Protein AF-A0A3N2NAK1-F1 (afdb_monomer_lite)

Structure (mmCIF, N/CA/C/O backbone):
data_AF-A0A3N2NAK1-F1
#
_entry.id   AF-A0A3N2NAK1-F1
#
loop_
_atom_site.group_PDB
_atom_site.id
_atom_site.type_symbol
_atom_site.label_atom_id
_atom_site.label_alt_id
_atom_site.label_comp_id
_atom_site.label_asym_id
_atom_site.label_entity_id
_atom_site.label_seq_id
_atom_site.pdbx_PDB_ins_code
_atom_site.Cartn_x
_atom_site.Cartn_y
_atom_site.Cartn_z
_atom_site.occupancy
_atom_site.B_iso_or_equiv
_atom_site.auth_seq_id
_atom_site.auth_comp_id
_atom_site.auth_asym_id
_atom_site.auth_atom_id
_atom_site.pdbx_PDB_model_num
ATOM 1 N N . MET A 1 1 ? -23.047 -2.883 17.357 1.00 80.00 1 MET A N 1
ATOM 2 C CA . MET A 1 1 ? -22.005 -1.856 17.497 1.00 80.00 1 MET A CA 1
ATOM 3 C C . MET A 1 1 ? -20.684 -2.443 17.029 1.00 80.00 1 MET A C 1
ATOM 5 O O . MET A 1 1 ? -20.385 -3.573 17.393 1.00 80.00 1 MET A O 1
ATOM 9 N N . ILE A 1 2 ? -19.905 -1.722 16.225 1.00 87.62 2 ILE A N 1
ATOM 10 C CA . ILE A 1 2 ? -18.528 -2.120 15.898 1.00 87.62 2 ILE A CA 1
ATOM 11 C C . ILE A 1 2 ? -17.595 -1.068 16.489 1.00 87.62 2 ILE A C 1
ATOM 13 O O . ILE A 1 2 ? -17.736 0.118 16.187 1.00 87.62 2 ILE A O 1
ATOM 17 N N . LEU A 1 3 ? -16.670 -1.508 17.338 1.00 89.38 3 LEU A N 1
ATOM 18 C CA . LEU A 1 3 ? -15.660 -0.655 17.950 1.00 89.38 3 LEU A CA 1
ATOM 19 C C . L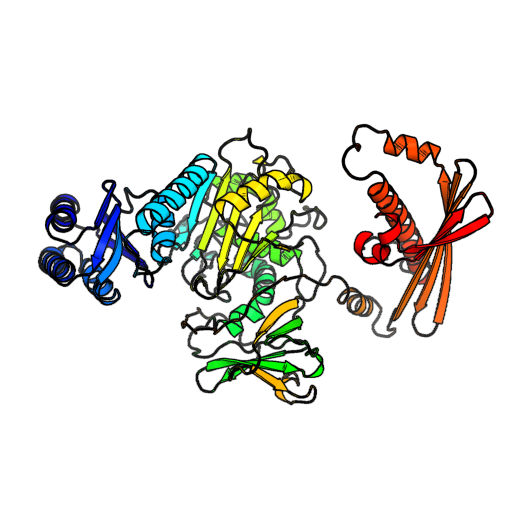EU A 1 3 ? -14.329 -0.806 17.219 1.00 89.38 3 LEU A C 1
ATOM 21 O O . LEU A 1 3 ? -13.886 -1.928 16.979 1.00 89.38 3 LEU A O 1
ATOM 25 N N . LEU A 1 4 ? -13.672 0.311 16.927 1.00 92.44 4 LEU A N 1
ATOM 26 C CA . LEU A 1 4 ? -12.298 0.337 16.422 1.00 92.44 4 LEU A CA 1
ATOM 27 C C . LEU A 1 4 ? -11.396 0.871 17.529 1.00 92.44 4 LEU A C 1
ATOM 29 O O . LEU A 1 4 ? -11.701 1.911 18.109 1.00 92.44 4 LEU A O 1
ATOM 33 N N . LEU A 1 5 ? -10.313 0.166 17.851 1.00 93.38 5 LEU A N 1
ATOM 34 C CA . LEU A 1 5 ? -9.371 0.589 18.887 1.00 93.38 5 LEU A CA 1
ATOM 35 C C . LEU A 1 5 ? -7.976 0.737 18.306 1.00 93.38 5 LEU A C 1
ATOM 37 O O . LEU A 1 5 ? -7.402 -0.255 17.853 1.00 93.38 5 LEU A O 1
ATOM 41 N N . TYR A 1 6 ? -7.428 1.953 18.346 1.00 92.94 6 TYR A N 1
ATOM 42 C CA . TYR A 1 6 ? -6.111 2.272 17.788 1.00 92.94 6 TYR A CA 1
ATOM 43 C C . TYR A 1 6 ? -5.142 2.703 18.881 1.00 92.94 6 TYR A C 1
ATOM 45 O O . TYR A 1 6 ? -5.373 3.689 19.578 1.00 92.94 6 TYR A O 1
ATOM 53 N N . SER A 1 7 ? -4.030 1.990 18.993 1.00 89.81 7 SER A N 1
ATOM 54 C CA . SER A 1 7 ? -2.828 2.424 19.698 1.00 89.81 7 SER A CA 1
ATOM 55 C C . SER A 1 7 ? -1.668 2.533 18.712 1.00 89.81 7 SER A C 1
ATOM 57 O O . SER A 1 7 ? -1.785 2.153 17.547 1.00 89.81 7 SER A O 1
ATOM 59 N N . GLU A 1 8 ? -0.536 3.043 19.189 1.00 82.19 8 GLU A N 1
ATOM 60 C CA . GLU A 1 8 ? 0.709 3.127 18.420 1.00 82.19 8 GLU A CA 1
ATOM 61 C C . GLU A 1 8 ? 1.119 1.767 17.831 1.00 82.19 8 GLU A C 1
ATOM 63 O O . GLU A 1 8 ? 1.480 1.676 16.663 1.00 82.19 8 GLU A O 1
ATOM 68 N N . ARG A 1 9 ? 1.009 0.694 18.626 1.00 78.38 9 ARG A N 1
ATOM 69 C CA . ARG A 1 9 ? 1.494 -0.643 18.251 1.00 78.38 9 ARG A CA 1
ATOM 70 C C . ARG A 1 9 ? 0.415 -1.571 17.709 1.00 78.38 9 ARG A C 1
ATOM 72 O O . ARG A 1 9 ? 0.737 -2.611 17.145 1.00 78.38 9 ARG A O 1
ATOM 79 N N . LYS A 1 10 ? -0.865 -1.279 17.951 1.00 85.62 10 LYS A N 1
ATOM 80 C CA . LYS A 1 10 ? -1.935 -2.240 17.674 1.00 85.62 10 LYS A CA 1
ATOM 81 C C . LYS A 1 10 ? -3.232 -1.561 17.278 1.00 85.62 10 LYS A C 1
ATOM 83 O O . LYS A 1 10 ? -3.668 -0.600 17.905 1.00 85.62 10 LYS A O 1
ATOM 88 N N . ARG A 1 11 ? -3.883 -2.125 16.267 1.00 90.25 11 ARG A N 1
ATOM 89 C CA . ARG A 1 11 ? -5.223 -1.739 15.825 1.00 90.25 11 ARG A CA 1
ATOM 90 C C . ARG A 1 11 ? -6.095 -2.985 15.808 1.00 90.25 11 ARG A C 1
ATOM 92 O O . ARG A 1 11 ? -5.622 -4.042 15.395 1.00 90.25 11 ARG A O 1
ATOM 99 N N . ILE A 1 12 ? -7.302 -2.890 16.358 1.00 90.44 12 ILE A N 1
ATOM 100 C CA . ILE A 1 12 ? -8.260 -4.000 16.382 1.00 90.44 12 ILE A CA 1
ATOM 101 C C . ILE A 1 12 ? -9.674 -3.512 16.087 1.00 90.44 12 ILE A C 1
ATOM 103 O O . ILE A 1 12 ? -10.036 -2.379 16.410 1.00 90.44 12 ILE A O 1
ATOM 107 N N . GLU A 1 13 ? -10.487 -4.423 15.562 1.00 91.06 13 GLU A N 1
ATOM 108 C CA . GLU A 1 13 ? -11.931 -4.268 15.419 1.00 91.06 13 GLU A CA 1
ATOM 109 C C . GLU A 1 13 ? -12.656 -5.234 16.367 1.00 91.06 13 GLU A C 1
ATOM 111 O O . GLU A 1 13 ? -12.322 -6.418 16.449 1.00 91.06 13 GLU A O 1
ATOM 116 N N . ILE A 1 14 ? -13.659 -4.737 17.090 1.00 88.12 14 ILE A N 1
ATOM 117 C CA . ILE A 1 14 ? -14.527 -5.535 17.960 1.00 88.12 14 ILE A CA 1
ATOM 118 C C . ILE A 1 14 ? -15.966 -5.375 17.471 1.00 88.12 14 ILE A C 1
ATOM 120 O O . ILE A 1 14 ? -16.625 -4.371 17.743 1.00 88.12 14 ILE A O 1
ATOM 124 N N . GLY A 1 15 ? -16.475 -6.375 16.752 1.00 85.94 15 GLY A N 1
ATOM 125 C CA . GLY A 1 15 ? -17.872 -6.401 16.316 1.00 85.94 15 GLY A CA 1
ATOM 126 C C . GLY A 1 15 ? -18.791 -7.005 17.377 1.00 85.94 15 GLY A C 1
ATOM 127 O O . GLY A 1 15 ? -18.692 -8.196 17.647 1.00 85.94 15 GLY A O 1
ATOM 128 N N . ILE A 1 16 ? -19.713 -6.226 17.938 1.00 79.12 16 ILE A N 1
ATOM 129 C CA . ILE A 1 16 ? -20.699 -6.658 18.940 1.00 79.12 16 ILE A CA 1
ATOM 130 C C . ILE A 1 16 ? -22.083 -6.692 18.276 1.00 79.12 16 ILE A C 1
ATOM 132 O O . ILE A 1 16 ? -22.660 -5.650 17.937 1.00 79.12 16 ILE A O 1
ATOM 136 N N . THR A 1 17 ? -22.582 -7.903 18.027 1.00 65.38 17 THR A N 1
ATOM 137 C CA . THR A 1 17 ? -23.794 -8.168 17.234 1.00 65.38 17 THR A CA 1
ATOM 138 C C . THR A 1 17 ? -25.066 -8.290 18.071 1.00 65.38 17 THR A C 1
ATOM 140 O O . THR A 1 17 ? -26.130 -7.934 17.574 1.00 65.38 17 THR A O 1
ATOM 143 N N . GLU A 1 18 ? -24.974 -8.727 19.328 1.00 56.66 18 GLU A N 1
ATOM 144 C CA . GLU A 1 18 ? -26.128 -9.001 20.195 1.00 56.66 18 GLU A CA 1
ATOM 145 C C . GLU A 1 18 ? -26.279 -7.918 21.282 1.00 56.66 18 GLU A C 1
ATOM 147 O O . GLU A 1 18 ? -25.310 -7.520 21.921 1.00 56.66 18 GLU A O 1
ATOM 152 N N . ILE A 1 19 ? -27.514 -7.414 21.430 1.00 58.69 19 ILE A N 1
ATOM 153 C CA . ILE A 1 19 ? -27.983 -6.412 22.413 1.00 58.69 19 ILE A CA 1
ATOM 154 C C . ILE A 1 19 ? -27.295 -5.037 22.300 1.00 58.69 19 ILE A C 1
ATOM 156 O O . ILE A 1 19 ? -26.649 -4.534 23.216 1.00 58.69 19 ILE A O 1
ATOM 160 N N . GLN A 1 20 ? -27.498 -4.379 21.154 1.00 57.75 20 GLN A N 1
ATOM 161 C CA . GLN A 1 20 ? -27.024 -3.008 20.919 1.00 57.75 20 GLN A CA 1
ATOM 162 C C . GLN A 1 20 ? -27.747 -1.960 21.789 1.00 57.75 20 GLN A C 1
ATOM 164 O O . GLN A 1 20 ? -27.136 -0.973 22.172 1.00 57.75 20 GLN A O 1
ATOM 169 N N . SER A 1 21 ? -29.026 -2.156 22.133 1.00 59.22 21 SER A N 1
ATOM 170 C CA . SER A 1 21 ? -29.857 -1.079 22.698 1.00 59.22 21 SER A CA 1
ATOM 171 C C . SER A 1 21 ? -29.602 -0.751 24.173 1.00 59.22 21 SER A C 1
ATOM 173 O O . SER A 1 21 ? -29.789 0.398 24.561 1.00 59.22 21 SER A O 1
ATOM 175 N N . GLU A 1 22 ? -29.196 -1.724 24.995 1.00 64.44 22 GLU A N 1
ATOM 176 C CA . GLU A 1 22 ? -28.971 -1.514 26.439 1.00 64.44 22 GLU A CA 1
ATOM 177 C C . GLU A 1 22 ? -27.489 -1.311 26.776 1.00 64.44 22 GLU A C 1
ATOM 179 O O . GLU A 1 22 ? -27.147 -0.415 27.545 1.00 64.44 22 GLU A O 1
ATOM 184 N N . MET A 1 23 ? -26.602 -2.085 26.142 1.00 74.62 23 MET A N 1
ATOM 185 C CA . MET A 1 23 ? -25.165 -2.035 26.409 1.00 74.62 23 MET A CA 1
ATOM 186 C C . MET A 1 23 ? -24.502 -0.775 25.847 1.00 74.62 23 MET A C 1
ATOM 188 O O . MET A 1 23 ? -23.635 -0.208 26.500 1.00 74.62 23 MET A O 1
ATOM 192 N N . GLU A 1 24 ? -24.844 -0.338 24.630 1.00 76.06 24 GLU A N 1
ATOM 193 C CA . GLU A 1 24 ? -24.125 0.762 23.971 1.00 76.06 24 GLU A CA 1
ATOM 194 C C . GLU A 1 24 ? -24.203 2.083 24.762 1.00 76.06 24 GLU A C 1
ATOM 196 O O . GLU A 1 24 ? -23.148 2.675 25.018 1.00 76.06 24 GLU A O 1
ATOM 201 N N . PRO A 1 25 ? -25.382 2.531 25.248 1.00 78.00 25 PRO A N 1
ATOM 202 C CA . PRO A 1 25 ? -25.459 3.711 26.105 1.00 78.00 25 PRO A CA 1
ATOM 203 C C . PRO A 1 25 ? -24.666 3.557 27.407 1.00 78.00 25 PRO A C 1
ATOM 205 O O . PRO A 1 25 ? -24.012 4.508 27.835 1.00 78.00 25 PRO A O 1
ATOM 208 N N . ASP A 1 26 ? -24.709 2.386 28.047 1.00 78.19 26 ASP A N 1
ATOM 209 C CA . ASP A 1 26 ? -23.969 2.139 29.286 1.00 78.19 26 ASP A CA 1
ATOM 210 C C . ASP A 1 26 ? -22.452 2.116 29.050 1.00 78.19 26 ASP A C 1
ATOM 212 O O . ASP A 1 26 ? -21.709 2.806 29.746 1.00 78.19 26 ASP A O 1
ATOM 216 N N . PHE A 1 27 ? -21.989 1.449 27.989 1.00 82.38 27 PHE A N 1
ATOM 217 C CA . PHE A 1 27 ? -20.590 1.425 27.567 1.00 82.38 27 PHE A CA 1
ATOM 218 C C . PHE A 1 27 ? -20.034 2.840 27.393 1.00 82.38 27 PHE A C 1
ATOM 220 O O . PHE A 1 27 ? -19.033 3.196 28.020 1.00 82.38 27 PHE A O 1
ATOM 227 N N . TRP A 1 28 ? -20.702 3.677 26.592 1.00 79.56 28 TRP A N 1
ATOM 228 C CA . TRP A 1 28 ? -20.258 5.052 26.357 1.00 79.56 28 TRP A CA 1
ATOM 229 C C . TRP A 1 28 ? -20.371 5.923 27.613 1.00 79.56 28 TRP A C 1
ATOM 231 O O . TRP A 1 28 ? -19.510 6.773 27.838 1.00 79.56 28 TRP A O 1
ATOM 241 N N . ASN A 1 29 ? -21.363 5.687 28.480 1.00 79.38 29 ASN A N 1
ATOM 242 C CA . ASN A 1 29 ? -21.465 6.364 29.775 1.00 79.38 29 ASN A CA 1
ATOM 243 C C . ASN A 1 29 ? -20.313 5.992 30.718 1.00 79.38 29 ASN A C 1
ATOM 245 O O . ASN A 1 29 ? -19.735 6.878 31.356 1.00 79.38 29 ASN A O 1
ATOM 249 N N . VAL A 1 30 ? -19.966 4.707 30.822 1.00 77.00 30 VAL A N 1
ATOM 250 C CA . VAL A 1 30 ? -18.823 4.232 31.611 1.00 77.00 30 VAL A CA 1
ATOM 251 C C . VAL A 1 30 ? -17.532 4.814 31.048 1.00 77.00 30 VAL A C 1
ATOM 253 O O . VAL A 1 30 ? -16.728 5.343 31.816 1.00 77.00 30 VAL A O 1
ATOM 256 N N . LEU A 1 31 ? -17.357 4.806 29.725 1.00 76.31 31 LEU A N 1
ATOM 257 C CA . LEU A 1 31 ? -16.180 5.389 29.093 1.00 76.31 31 LEU A CA 1
ATOM 258 C C . LEU A 1 31 ? -16.065 6.885 29.412 1.00 76.31 31 LEU A C 1
ATOM 260 O O . LEU A 1 31 ? -15.066 7.310 29.983 1.00 76.31 31 LEU A O 1
ATOM 264 N N . ALA A 1 32 ? -17.110 7.664 29.124 1.00 73.50 32 ALA A N 1
ATOM 265 C CA . ALA A 1 32 ? -17.092 9.119 29.240 1.00 73.50 32 ALA A CA 1
ATOM 266 C C . ALA A 1 32 ? -17.029 9.627 30.689 1.00 73.50 32 ALA A C 1
ATOM 268 O O . ALA A 1 32 ? -16.433 10.672 30.942 1.00 73.50 32 ALA A O 1
ATOM 269 N N . ARG A 1 33 ? -17.662 8.932 31.646 1.00 73.44 33 ARG A N 1
ATOM 270 C CA . ARG A 1 33 ? -17.800 9.420 33.034 1.00 73.44 33 ARG A CA 1
ATOM 271 C C . ARG A 1 33 ? -16.912 8.707 34.042 1.00 73.44 33 ARG A C 1
ATOM 273 O O . ARG A 1 33 ? -16.661 9.265 35.109 1.00 73.44 33 ARG A O 1
ATOM 280 N N . LYS A 1 34 ? -16.489 7.472 33.762 1.00 72.50 34 LYS A N 1
ATOM 281 C CA . LYS A 1 34 ? -15.765 6.640 34.735 1.00 72.50 34 LYS A CA 1
ATOM 282 C C . LYS A 1 34 ? -14.319 6.369 34.324 1.00 72.50 34 LYS A C 1
ATOM 284 O O . LYS A 1 34 ? -13.509 6.179 35.227 1.00 72.50 34 LYS A O 1
ATOM 289 N N . SER A 1 35 ? -13.963 6.398 33.041 1.00 79.56 35 SER A N 1
ATOM 290 C CA . SER A 1 35 ? -12.581 6.184 32.570 1.00 79.56 35 SER A CA 1
ATOM 291 C C . SER A 1 35 ? -11.807 7.493 32.375 1.00 79.56 35 SER A C 1
ATOM 293 O O . SER A 1 35 ? -12.380 8.580 32.432 1.00 79.56 35 SER A O 1
ATOM 295 N N . ASP A 1 36 ? -10.488 7.405 32.173 1.00 80.38 36 ASP A N 1
ATOM 296 C CA . ASP A 1 36 ? -9.628 8.586 32.011 1.00 80.38 36 ASP A CA 1
ATOM 297 C C . ASP A 1 36 ? -9.608 9.059 30.549 1.00 80.38 36 ASP A C 1
ATOM 299 O O . ASP A 1 36 ? -8.620 8.927 29.820 1.00 80.38 36 ASP A O 1
ATOM 303 N N . VAL A 1 37 ? -10.749 9.593 30.109 1.00 79.94 37 VAL A N 1
ATOM 304 C CA . VAL A 1 37 ? -10.917 10.210 28.787 1.00 79.94 37 VAL A CA 1
ATOM 305 C C . VAL A 1 37 ? -10.249 11.580 28.778 1.00 79.94 37 VAL A C 1
ATOM 307 O O . VAL A 1 37 ? -10.500 12.418 29.640 1.00 79.94 37 VAL A O 1
ATOM 310 N N . ILE A 1 38 ? -9.390 11.813 27.788 1.00 72.81 38 ILE A N 1
ATOM 311 C CA . ILE A 1 38 ? -8.677 13.091 27.630 1.00 72.81 38 ILE A CA 1
ATOM 312 C C . ILE A 1 38 ? -9.470 14.032 26.743 1.00 72.81 38 ILE A C 1
ATOM 314 O O . ILE A 1 38 ? -9.486 15.233 26.990 1.00 72.81 38 ILE A O 1
ATOM 318 N N . ASN A 1 39 ? -10.082 13.489 25.687 1.00 70.31 39 ASN A N 1
ATOM 319 C CA . ASN A 1 39 ? -10.971 14.241 24.819 1.00 70.31 39 ASN A CA 1
ATOM 320 C C . ASN A 1 39 ? -11.945 13.319 24.071 1.00 70.31 39 ASN A C 1
ATOM 322 O O . ASN A 1 39 ? -11.587 12.190 23.724 1.00 70.31 39 ASN A O 1
ATOM 326 N N . GLY A 1 40 ? -13.143 13.832 23.795 1.00 61.22 40 GLY A N 1
ATOM 327 C CA . GLY A 1 40 ? -14.126 13.256 22.883 1.00 61.22 40 GLY A CA 1
ATOM 328 C C . GLY A 1 40 ? -14.594 14.352 21.933 1.00 61.22 40 GLY A C 1
ATOM 329 O O . GLY A 1 40 ? -15.183 15.336 22.374 1.00 61.22 40 GLY A O 1
ATOM 330 N N . TRP A 1 41 ? -14.266 14.224 20.649 1.00 56.91 41 TRP A N 1
ATOM 331 C CA . TRP A 1 41 ? -14.522 15.272 19.652 1.00 56.91 41 TRP A CA 1
ATOM 332 C C . TRP A 1 41 ? -15.920 15.141 19.028 1.00 56.91 41 TRP A C 1
ATOM 334 O O . TRP A 1 41 ? -16.532 16.141 18.660 1.00 56.91 41 TRP A O 1
ATOM 344 N N . THR A 1 42 ? -16.444 13.913 18.972 1.00 57.62 42 THR A N 1
ATOM 345 C CA . THR A 1 42 ? -17.751 13.533 18.416 1.00 57.62 42 THR A CA 1
ATOM 346 C C . THR A 1 42 ? -18.335 12.353 19.210 1.00 57.62 42 THR A C 1
ATOM 348 O O . THR A 1 42 ? -17.627 11.705 19.984 1.00 57.62 42 THR A O 1
ATOM 351 N N . TYR A 1 43 ? -19.621 12.025 19.013 1.00 56.16 43 TYR A N 1
ATOM 352 C CA . TYR A 1 43 ? -20.253 10.828 19.608 1.00 56.16 43 TYR A CA 1
ATOM 353 C C . TYR A 1 43 ? -19.565 9.505 19.201 1.00 56.16 43 TYR A C 1
ATOM 355 O O . TYR A 1 43 ? -19.840 8.470 19.803 1.00 56.16 43 TYR A O 1
ATOM 363 N N . GLY A 1 44 ? -18.673 9.529 18.202 1.00 66.62 44 GLY A N 1
ATOM 364 C CA . GLY A 1 44 ? -18.007 8.355 17.645 1.00 66.62 44 GLY A CA 1
ATOM 365 C C . GLY A 1 44 ? -16.496 8.272 17.865 1.00 66.62 44 GLY A C 1
ATOM 366 O O . GLY A 1 44 ? -15.921 7.306 17.381 1.00 66.62 44 GLY A O 1
ATOM 367 N N . CYS A 1 45 ? -15.845 9.215 18.560 1.00 83.94 45 CYS A N 1
ATOM 368 C CA . CYS A 1 45 ? -14.384 9.246 18.728 1.00 83.94 45 CYS A CA 1
ATOM 369 C C . CYS A 1 45 ? -13.977 9.673 20.144 1.00 83.94 45 CYS A C 1
ATOM 371 O O . CYS A 1 45 ? -14.244 10.801 20.568 1.00 83.94 45 CYS A O 1
ATOM 373 N N . MET A 1 46 ? -13.272 8.794 20.864 1.00 86.44 46 MET A N 1
ATOM 374 C CA . MET A 1 46 ? -12.734 9.088 22.195 1.00 86.44 46 MET A CA 1
ATOM 375 C C . MET A 1 46 ? -11.252 8.741 22.294 1.00 86.44 46 MET A C 1
ATOM 377 O O . MET A 1 46 ? -10.832 7.638 21.950 1.00 86.44 46 MET A O 1
ATOM 381 N N . ARG A 1 47 ? -10.462 9.672 22.835 1.00 87.50 47 ARG A N 1
ATOM 382 C CA . ARG A 1 47 ? -9.061 9.447 23.197 1.00 87.50 47 ARG A CA 1
ATOM 383 C C . ARG A 1 47 ? -8.963 9.148 24.686 1.00 87.50 47 ARG A C 1
ATOM 385 O O . ARG A 1 47 ? -9.327 9.981 25.521 1.00 87.50 47 ARG A O 1
ATOM 392 N N . VAL A 1 48 ? -8.428 7.982 25.016 1.00 89.00 48 VAL A N 1
ATOM 393 C CA . VAL A 1 48 ? -8.428 7.431 26.373 1.00 89.00 48 VAL A CA 1
ATOM 394 C C . VAL A 1 48 ? -6.994 7.235 26.851 1.00 89.00 48 VAL A C 1
ATOM 396 O O . VAL A 1 48 ? -6.144 6.763 26.096 1.00 89.00 48 VAL A O 1
ATOM 399 N N . ARG A 1 49 ? -6.714 7.602 28.107 1.00 90.00 49 ARG A N 1
ATOM 400 C CA . ARG A 1 49 ? -5.464 7.236 28.780 1.00 90.00 49 ARG A CA 1
ATOM 401 C C . ARG A 1 49 ? -5.601 5.828 29.349 1.00 90.00 49 ARG A C 1
ATOM 403 O O . ARG A 1 49 ? -6.552 5.539 30.080 1.00 90.00 49 ARG A O 1
ATOM 410 N N . ASN A 1 50 ? -4.644 4.962 29.044 1.00 91.44 50 ASN A N 1
ATOM 411 C CA . ASN A 1 50 ? -4.569 3.638 29.636 1.00 91.44 50 ASN A CA 1
ATOM 412 C C . ASN A 1 50 ? -4.039 3.751 31.067 1.00 91.44 50 ASN A C 1
ATOM 414 O O . ASN A 1 50 ? -2.837 3.860 31.282 1.00 91.44 50 ASN A O 1
ATOM 418 N N . THR A 1 51 ? -4.945 3.794 32.037 1.00 92.19 51 THR A N 1
ATOM 419 C CA . THR A 1 51 ? -4.622 3.827 33.467 1.00 92.19 51 THR A CA 1
ATOM 420 C C . THR A 1 51 ? -5.191 2.602 34.167 1.00 92.19 51 THR A C 1
ATOM 422 O O . THR A 1 51 ? -6.105 1.955 33.643 1.00 92.19 51 THR A O 1
ATOM 425 N N . THR A 1 52 ? -4.740 2.312 35.388 1.00 91.50 52 THR A N 1
ATOM 426 C CA . THR A 1 52 ? -5.386 1.304 36.254 1.00 91.50 52 THR A CA 1
ATOM 427 C C . THR A 1 52 ? -6.904 1.509 36.337 1.00 91.50 52 THR A C 1
ATOM 429 O O . THR A 1 52 ? -7.663 0.559 36.172 1.00 91.50 52 THR A O 1
ATOM 432 N N . LYS A 1 53 ? -7.365 2.760 36.476 1.00 90.31 53 LYS A N 1
ATOM 433 C CA . LYS A 1 53 ? -8.793 3.114 36.526 1.00 90.31 53 LYS A CA 1
ATOM 434 C C . LYS A 1 53 ? -9.531 2.772 35.227 1.00 90.31 53 LYS A C 1
ATOM 436 O O . LYS A 1 53 ? -10.614 2.189 35.272 1.00 90.31 53 LYS A O 1
ATOM 441 N N . THR A 1 54 ? -8.947 3.093 34.070 1.00 90.75 54 THR A N 1
ATOM 442 C CA . THR A 1 54 ? -9.498 2.702 32.761 1.00 90.75 54 THR A CA 1
ATOM 443 C C . THR A 1 54 ? -9.589 1.177 32.637 1.00 90.75 54 THR A C 1
ATOM 445 O O . THR A 1 54 ? -10.638 0.657 32.256 1.00 90.75 54 THR A O 1
ATOM 448 N N . ARG A 1 55 ? -8.528 0.450 33.014 1.00 91.44 55 ARG A N 1
ATOM 449 C CA . ARG A 1 55 ? -8.474 -1.019 32.940 1.00 91.44 55 ARG A CA 1
ATOM 450 C C . ARG A 1 55 ? -9.498 -1.690 33.857 1.00 91.44 55 ARG A C 1
ATOM 452 O O . ARG A 1 55 ? -10.195 -2.598 33.417 1.00 91.44 55 ARG A O 1
ATOM 459 N N . GLU A 1 56 ? -9.659 -1.206 35.086 1.00 90.38 56 GLU A N 1
ATOM 460 C CA . GLU A 1 56 ? -10.672 -1.707 36.025 1.00 90.38 56 GLU A CA 1
ATOM 461 C C . GLU A 1 56 ? -12.102 -1.511 35.509 1.00 90.38 56 GLU A C 1
ATOM 463 O O . GLU A 1 56 ? -12.944 -2.392 35.671 1.00 90.38 56 GLU A O 1
ATOM 468 N N . ASN A 1 57 ? -12.404 -0.375 34.874 1.00 88.50 57 ASN A N 1
ATOM 469 C CA . ASN A 1 57 ? -13.731 -0.152 34.297 1.00 88.50 57 ASN A CA 1
ATOM 470 C C . ASN A 1 57 ? -13.995 -1.038 33.081 1.00 88.50 57 ASN A C 1
ATOM 472 O O . ASN A 1 57 ? -15.112 -1.523 32.922 1.00 88.50 57 ASN A O 1
ATOM 476 N N . PHE A 1 58 ? -12.984 -1.278 32.246 1.00 88.75 58 PHE A N 1
ATOM 477 C CA . PHE A 1 58 ? -13.117 -2.201 31.119 1.00 88.75 58 PHE A CA 1
ATOM 478 C C . PHE A 1 58 ? -13.317 -3.636 31.595 1.00 88.75 58 PHE A C 1
ATOM 480 O O . PHE A 1 58 ? -14.178 -4.321 31.057 1.00 88.75 58 PHE A O 1
ATOM 487 N N . ALA A 1 59 ? -12.625 -4.054 32.658 1.00 89.50 59 ALA A N 1
ATOM 488 C CA . ALA A 1 59 ? -12.850 -5.353 33.285 1.00 89.50 59 ALA A CA 1
ATOM 489 C C . ALA A 1 59 ? -14.271 -5.486 33.868 1.00 89.50 59 ALA A C 1
ATOM 491 O O . ALA A 1 59 ? -14.869 -6.555 33.774 1.00 89.50 59 ALA A O 1
ATOM 492 N N . LYS A 1 60 ? -14.843 -4.407 34.428 1.00 88.38 60 LYS A N 1
ATOM 493 C CA . LYS A 1 60 ? -16.247 -4.391 34.888 1.00 88.38 60 LYS A CA 1
ATOM 494 C C . LYS A 1 60 ? -17.222 -4.570 33.725 1.00 88.38 60 LYS A C 1
ATOM 496 O O . LYS A 1 60 ? -18.053 -5.469 33.790 1.00 88.38 60 LYS A O 1
ATOM 501 N N . ILE A 1 61 ? -17.070 -3.776 32.659 1.00 86.62 61 ILE A N 1
ATOM 502 C CA . ILE A 1 61 ? -17.870 -3.910 31.428 1.00 86.62 61 ILE A CA 1
ATOM 503 C C . ILE A 1 61 ? -17.747 -5.331 30.876 1.00 86.62 61 ILE A C 1
ATOM 505 O O . ILE A 1 61 ? -18.749 -5.949 30.534 1.00 86.62 61 ILE A O 1
ATOM 509 N N . GLU A 1 62 ? -16.524 -5.860 30.797 1.00 88.56 62 GLU A N 1
ATOM 510 C CA . GLU A 1 62 ? -16.289 -7.227 30.350 1.00 88.56 62 GLU A CA 1
ATOM 511 C C . GLU A 1 62 ? -17.075 -8.204 31.216 1.00 88.56 62 GLU A C 1
ATOM 513 O O . GLU A 1 62 ? -17.870 -8.947 30.667 1.00 88.56 62 GLU A O 1
ATOM 518 N N . SER A 1 63 ? -16.955 -8.150 32.546 1.00 88.31 63 SER A N 1
ATOM 519 C CA . SER A 1 63 ? -17.669 -9.070 33.442 1.00 88.31 63 SER A CA 1
ATOM 520 C C . SER A 1 63 ? -19.197 -9.011 33.326 1.00 88.31 63 SER A C 1
ATOM 522 O O . SER A 1 63 ? -19.861 -10.028 33.515 1.00 88.31 63 SER A O 1
ATOM 524 N N . GLU A 1 64 ? -19.750 -7.839 33.010 1.00 87.75 64 GLU A N 1
ATOM 525 C CA . GLU A 1 64 ? -21.192 -7.603 32.911 1.00 87.75 64 GLU A CA 1
ATOM 526 C C . GLU A 1 64 ? -21.766 -8.076 31.569 1.00 87.75 64 GLU A C 1
ATOM 528 O O . GLU A 1 64 ? -22.829 -8.694 31.530 1.00 87.75 64 GLU A O 1
ATOM 533 N N . TYR A 1 65 ? -21.034 -7.849 30.475 1.00 86.38 65 TYR A N 1
ATOM 534 C CA . TYR A 1 65 ? -21.512 -8.092 29.111 1.00 86.38 65 TYR A CA 1
ATOM 535 C C . TYR A 1 65 ? -20.798 -9.258 28.401 1.00 86.38 65 TYR A C 1
ATOM 537 O O . TYR A 1 65 ? -20.996 -9.471 27.204 1.00 86.38 65 TYR A O 1
ATOM 545 N N . ASP A 1 66 ? -19.972 -10.039 29.103 1.00 86.88 66 ASP A N 1
ATOM 546 C CA . ASP A 1 66 ? -19.136 -11.092 28.509 1.00 86.88 66 ASP A CA 1
ATOM 547 C C . ASP A 1 66 ? -19.954 -12.104 27.696 1.00 86.88 66 ASP A C 1
ATOM 549 O O . ASP A 1 66 ? -19.752 -12.280 26.494 1.00 86.88 66 ASP A O 1
ATOM 553 N N . SER A 1 67 ? -20.936 -12.734 28.344 1.00 84.44 67 SER A N 1
ATOM 554 C CA . SER A 1 67 ? -21.816 -13.719 27.713 1.00 84.44 67 SER A CA 1
ATOM 555 C C . SER A 1 67 ? -22.722 -13.083 26.660 1.00 84.44 67 SER A C 1
ATOM 557 O O . SER A 1 67 ? -22.945 -13.683 25.612 1.00 84.44 67 SER A O 1
ATOM 559 N N . LEU A 1 68 ? -23.193 -11.855 26.906 1.00 81.56 68 LEU A N 1
ATOM 560 C CA . LEU A 1 68 ? -24.108 -11.122 26.024 1.00 81.56 68 LEU A CA 1
ATOM 561 C C . LEU A 1 68 ? -23.451 -10.688 24.709 1.00 81.56 68 LEU A C 1
ATOM 563 O O . LEU A 1 68 ? -24.125 -10.538 23.699 1.00 81.56 68 LEU A O 1
ATOM 567 N N . THR A 1 69 ? -22.130 -10.514 24.700 1.00 81.12 69 THR A N 1
ATOM 568 C CA . THR A 1 69 ? -21.365 -10.134 23.503 1.00 81.12 69 THR A CA 1
ATOM 569 C C . THR A 1 69 ? -20.718 -11.329 22.807 1.00 81.12 69 THR A C 1
ATOM 571 O O . THR A 1 69 ? -19.800 -11.148 21.999 1.00 81.12 69 THR A O 1
ATOM 574 N N . SER A 1 70 ? -21.149 -12.558 23.124 1.00 85.38 70 SER A N 1
ATOM 575 C CA . SER A 1 70 ? -20.497 -13.788 22.653 1.00 85.38 70 SER A CA 1
ATOM 576 C C . SER A 1 70 ? -18.983 -13.780 22.934 1.00 85.38 70 SER A C 1
ATOM 578 O O . SER A 1 70 ? -18.172 -14.156 22.086 1.00 85.38 70 SER A O 1
ATOM 580 N N . TYR A 1 71 ? -18.591 -13.285 24.114 1.00 87.50 71 TYR A N 1
ATOM 581 C CA . TYR A 1 71 ? -17.209 -13.163 24.599 1.00 87.50 71 TYR A CA 1
ATOM 582 C C . TYR A 1 71 ? -16.300 -12.238 23.775 1.00 87.50 71 TYR A C 1
ATOM 584 O O . TYR A 1 71 ? -15.087 -12.173 24.002 1.00 87.50 71 TYR A O 1
ATOM 592 N N . ARG A 1 72 ? -16.849 -11.492 22.808 1.00 86.31 72 ARG A N 1
ATOM 593 C CA . ARG A 1 72 ? -16.058 -10.599 21.950 1.00 86.31 72 ARG A CA 1
ATOM 594 C C . ARG A 1 72 ? -15.515 -9.399 22.718 1.00 86.31 72 ARG A C 1
ATOM 596 O O . ARG A 1 72 ? -14.414 -8.936 22.401 1.00 86.31 72 ARG A O 1
ATOM 603 N N . ILE A 1 73 ? -16.231 -8.946 23.753 1.00 86.38 73 ILE A N 1
ATOM 604 C CA . ILE A 1 73 ? -15.829 -7.809 24.592 1.00 86.38 73 ILE A CA 1
ATOM 605 C C . ILE A 1 73 ? -14.513 -8.054 25.343 1.00 86.38 73 ILE A C 1
ATOM 607 O O . ILE A 1 73 ? -13.785 -7.096 25.577 1.00 86.38 73 ILE A O 1
ATOM 611 N N . ARG A 1 74 ? -14.110 -9.314 25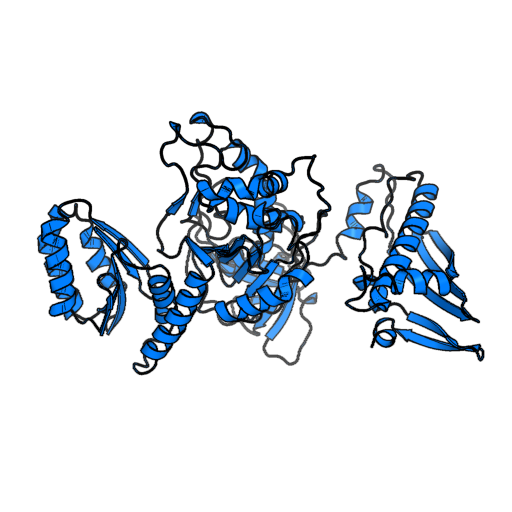.586 1.00 89.50 74 ARG A N 1
ATOM 612 C CA . ARG A 1 74 ? -12.794 -9.667 26.170 1.00 89.50 74 ARG A CA 1
ATOM 613 C C . ARG A 1 74 ? -11.603 -9.124 25.382 1.00 89.50 74 ARG A C 1
ATOM 615 O O . ARG A 1 74 ? -10.476 -9.033 25.870 1.00 89.50 74 ARG A O 1
ATOM 622 N N . SER A 1 75 ? -11.813 -8.796 24.110 1.00 89.00 75 SER A N 1
ATOM 623 C CA . SER A 1 75 ? -10.801 -8.156 23.265 1.00 89.00 75 SER A CA 1
ATOM 624 C C . SER A 1 75 ? -10.428 -6.757 23.762 1.00 89.00 75 SER A C 1
ATOM 626 O O . SER A 1 75 ? -9.302 -6.330 23.533 1.00 89.00 75 SER A O 1
ATOM 628 N N . LEU A 1 76 ? -11.324 -6.087 24.494 1.00 87.94 76 LEU A N 1
ATOM 629 C CA . LEU A 1 76 ? -11.105 -4.777 25.099 1.00 87.94 76 LEU A CA 1
ATOM 630 C C . LEU A 1 76 ? -10.000 -4.824 26.163 1.00 87.94 76 LEU A C 1
ATOM 632 O O . LEU A 1 76 ? -9.017 -4.093 26.065 1.00 87.94 76 LEU A O 1
ATOM 636 N N . THR A 1 77 ? -10.114 -5.729 27.138 1.00 88.06 77 THR A N 1
ATOM 637 C CA . THR A 1 77 ? -9.098 -5.893 28.192 1.00 88.06 77 THR A CA 1
ATOM 638 C C . THR A 1 77 ? -7.806 -6.483 27.636 1.00 88.06 77 THR A C 1
ATOM 640 O O . THR A 1 77 ? -6.710 -6.059 28.001 1.00 88.06 77 THR A O 1
ATOM 643 N N . ARG A 1 78 ? -7.897 -7.420 26.678 1.00 90.69 78 ARG A N 1
ATOM 644 C CA . ARG A 1 78 ? -6.704 -7.901 25.962 1.00 90.69 78 ARG A CA 1
ATOM 645 C C . ARG A 1 78 ? -5.970 -6.754 25.275 1.00 90.69 78 ARG A C 1
ATOM 647 O O . ARG A 1 78 ? -4.750 -6.717 25.343 1.00 90.69 78 ARG A O 1
ATOM 654 N N . PHE A 1 79 ? -6.688 -5.827 24.644 1.00 91.56 79 PHE A N 1
ATOM 655 C CA . PHE A 1 79 ? -6.103 -4.663 23.986 1.00 91.56 79 PHE A CA 1
ATOM 656 C C . PHE A 1 79 ? -5.404 -3.722 24.966 1.00 91.56 79 PHE A C 1
ATOM 658 O O . PHE A 1 79 ? -4.255 -3.364 24.726 1.00 91.56 79 PHE A O 1
ATOM 665 N N . THR A 1 80 ? -6.042 -3.356 26.081 1.00 90.19 80 THR A N 1
ATOM 666 C CA . THR A 1 80 ? -5.428 -2.444 27.062 1.00 90.19 80 THR A CA 1
ATOM 667 C C . THR A 1 80 ? -4.194 -3.031 27.742 1.00 90.19 80 THR A C 1
ATOM 669 O O . THR A 1 80 ? -3.335 -2.269 28.176 1.00 90.19 80 THR A O 1
ATOM 672 N N . ASN A 1 81 ? -4.046 -4.359 27.767 1.00 89.38 81 ASN A N 1
ATOM 673 C CA . ASN A 1 81 ? -2.814 -5.022 28.204 1.00 89.38 81 ASN A CA 1
ATOM 674 C C . ASN A 1 81 ? -1.646 -4.887 27.205 1.00 89.38 81 ASN A C 1
ATOM 676 O O . ASN A 1 81 ? -0.499 -5.045 27.611 1.00 89.38 81 ASN A O 1
ATOM 680 N N . TYR A 1 82 ? -1.908 -4.598 25.922 1.00 88.12 82 TYR A N 1
ATOM 681 C CA . TYR A 1 82 ? -0.865 -4.287 24.927 1.00 88.12 82 TYR A CA 1
ATOM 682 C C . TYR A 1 82 ? -0.438 -2.814 24.937 1.00 88.12 82 TYR A C 1
ATOM 684 O O . TYR A 1 82 ? 0.578 -2.470 24.334 1.00 88.12 82 TYR A O 1
ATOM 692 N N . VAL A 1 83 ? -1.222 -1.943 25.571 1.00 89.38 83 VAL A N 1
ATOM 693 C CA . VAL A 1 83 ? -0.928 -0.513 25.702 1.00 89.38 83 VAL A CA 1
ATOM 694 C C . VAL A 1 83 ? -0.196 -0.303 27.028 1.00 89.38 83 VAL A C 1
ATOM 696 O O . VAL A 1 83 ? -0.581 -0.887 28.039 1.00 89.38 83 VAL A O 1
ATOM 699 N N . GLU A 1 84 ? 0.871 0.497 27.057 1.00 89.19 84 GLU A N 1
ATOM 700 C CA . GLU A 1 84 ? 1.624 0.702 28.302 1.00 89.19 84 GLU A CA 1
ATOM 701 C C . GLU A 1 84 ? 0.825 1.583 29.285 1.00 89.19 84 GLU A C 1
ATOM 703 O O . GLU A 1 84 ? -0.111 2.293 28.904 1.00 89.19 84 GLU A O 1
ATOM 708 N N . GLU A 1 85 ? 1.128 1.500 30.583 1.00 89.94 85 GLU A N 1
ATOM 709 C CA . GLU A 1 85 ? 0.460 2.338 31.590 1.00 89.94 85 GLU A CA 1
ATOM 710 C C . GLU A 1 85 ? 0.832 3.812 31.366 1.00 89.94 85 GLU A C 1
ATOM 712 O O . GLU A 1 85 ? 2.004 4.170 31.284 1.00 89.94 85 GLU A O 1
ATOM 717 N N . GLY A 1 86 ? -0.177 4.678 31.293 1.00 87.00 86 GLY A N 1
ATOM 718 C CA . GLY A 1 86 ? -0.034 6.114 31.057 1.00 87.00 86 GLY A CA 1
ATOM 719 C C . GLY A 1 86 ? -0.116 6.540 29.588 1.00 87.00 86 GLY A C 1
ATOM 720 O O . GLY A 1 86 ? -0.354 7.732 29.345 1.00 87.00 86 GLY A O 1
ATOM 721 N N . ASP A 1 87 ? 0.007 5.597 28.648 1.00 87.56 87 ASP A N 1
ATOM 722 C CA . ASP A 1 87 ? -0.127 5.818 27.204 1.00 87.56 87 ASP A CA 1
ATOM 723 C C . ASP A 1 87 ? -1.568 6.109 26.781 1.00 87.56 87 ASP A C 1
ATOM 725 O O . ASP A 1 87 ? -2.525 5.993 27.550 1.00 87.56 87 ASP A O 1
ATOM 729 N N . PHE A 1 88 ? -1.726 6.474 25.511 1.00 88.06 88 PHE A N 1
ATOM 730 C CA . PHE A 1 88 ? -3.003 6.825 24.918 1.00 88.06 88 PHE A CA 1
ATOM 731 C C . PHE A 1 88 ? -3.396 5.879 23.796 1.00 88.06 88 PHE A C 1
ATOM 733 O O . PHE A 1 88 ? -2.557 5.397 23.039 1.00 88.06 88 PHE A O 1
ATOM 740 N N . PHE A 1 89 ? -4.700 5.701 23.642 1.00 91.44 89 PHE A N 1
ATOM 741 C CA . PHE A 1 89 ? -5.305 5.028 22.503 1.00 91.44 89 PHE A CA 1
ATOM 742 C C . PHE A 1 89 ? -6.615 5.725 22.128 1.00 91.44 89 PHE A C 1
ATOM 744 O O . PHE A 1 89 ? -7.153 6.529 22.897 1.00 91.44 89 PHE A O 1
ATOM 751 N N . TYR A 1 90 ? -7.113 5.435 20.935 1.00 92.06 90 TYR A N 1
ATOM 752 C CA . TYR A 1 90 ? -8.409 5.893 20.458 1.00 92.06 90 TYR A CA 1
ATOM 753 C C . TYR A 1 90 ? -9.405 4.742 20.447 1.00 92.06 90 TYR A C 1
ATOM 755 O O . TYR A 1 90 ? -9.034 3.605 20.158 1.00 92.06 90 TYR A O 1
ATOM 763 N N . ILE A 1 91 ? -10.662 5.056 20.744 1.00 91.62 91 ILE A N 1
ATOM 764 C CA . ILE A 1 91 ? -11.808 4.173 20.547 1.00 91.62 91 ILE A CA 1
ATOM 765 C C . ILE A 1 91 ? -12.794 4.895 19.645 1.00 91.62 91 ILE A C 1
ATOM 767 O O . ILE A 1 91 ? -13.171 6.035 19.931 1.00 91.62 91 ILE A O 1
ATOM 771 N N . PHE A 1 92 ? -13.234 4.209 18.597 1.00 90.06 92 PHE A N 1
ATOM 772 C CA . PHE A 1 92 ? -14.229 4.720 17.675 1.00 90.06 92 PHE A CA 1
ATOM 773 C C . PHE A 1 92 ? -15.467 3.844 17.614 1.00 90.06 92 PHE A C 1
ATOM 775 O O . PHE A 1 92 ? -15.370 2.619 17.695 1.00 90.06 92 PHE A O 1
ATOM 782 N N . ASN A 1 93 ? -16.615 4.474 17.379 1.00 88.25 93 ASN A N 1
ATOM 783 C CA . ASN A 1 93 ? -17.789 3.788 16.857 1.00 88.25 93 ASN A CA 1
ATOM 784 C C . ASN A 1 93 ? -17.708 3.786 15.327 1.00 88.25 93 ASN A C 1
ATOM 786 O O . ASN A 1 93 ? -17.853 4.841 14.710 1.00 88.25 93 ASN A O 1
ATOM 790 N N . LYS A 1 94 ? -17.508 2.616 14.706 1.00 88.56 94 LYS A N 1
ATOM 791 C CA . LYS A 1 94 ? -17.350 2.493 13.243 1.00 88.56 94 LYS A CA 1
ATOM 792 C C . LYS A 1 94 ? -18.522 3.102 12.462 1.00 88.56 94 LYS A C 1
ATOM 794 O O . LYS A 1 94 ? -18.321 3.576 11.354 1.00 88.56 94 LYS A O 1
ATOM 799 N N . ALA A 1 95 ? -19.728 3.111 13.035 1.00 86.50 95 ALA A N 1
ATOM 800 C CA . ALA A 1 95 ? -20.920 3.669 12.392 1.00 86.50 95 ALA A CA 1
ATOM 801 C C . ALA A 1 95 ? -20.982 5.209 12.407 1.00 86.50 95 ALA A C 1
ATOM 803 O O . ALA A 1 95 ? -21.807 5.790 11.705 1.00 86.50 95 ALA A O 1
ATOM 804 N N . HIS A 1 96 ? -20.157 5.870 13.224 1.00 86.25 96 HIS A N 1
ATOM 805 C CA . HIS A 1 96 ? -20.222 7.318 13.451 1.00 86.25 96 HIS A CA 1
ATOM 806 C C . HIS A 1 96 ? -18.897 8.047 13.237 1.00 86.25 96 HIS A C 1
ATOM 808 O O . HIS A 1 96 ? -18.889 9.272 13.264 1.00 86.25 96 HIS A O 1
ATOM 814 N N . VAL A 1 97 ? -17.795 7.320 13.065 1.00 89.62 97 VAL A N 1
ATOM 815 C CA . VAL A 1 97 ? -16.476 7.913 12.850 1.00 89.62 97 VAL A CA 1
ATOM 816 C C . VAL A 1 97 ? -16.250 8.229 11.376 1.00 89.62 97 VAL A C 1
ATOM 818 O O . VAL A 1 97 ? -16.446 7.382 10.503 1.00 89.62 97 VAL A O 1
ATOM 821 N N . GLU A 1 98 ? -15.777 9.437 11.096 1.00 90.62 98 GLU A N 1
ATOM 822 C CA . GLU A 1 98 ? -15.356 9.824 9.753 1.00 90.62 98 GLU A CA 1
ATOM 823 C C . GLU A 1 98 ? -13.922 9.356 9.460 1.00 90.62 98 GLU A C 1
ATOM 825 O O . GLU A 1 98 ? -13.073 9.252 10.349 1.00 90.62 98 GLU A O 1
ATOM 830 N N . LEU A 1 99 ? -13.601 9.110 8.186 1.00 92.00 99 LEU A N 1
ATOM 831 C CA . LEU A 1 99 ? -12.250 8.693 7.791 1.00 92.00 99 LEU A CA 1
ATOM 832 C C . LEU A 1 99 ? -11.182 9.719 8.213 1.00 92.00 99 LEU A C 1
ATOM 834 O O . LEU A 1 99 ? -10.108 9.335 8.675 1.00 92.00 99 LEU A O 1
ATOM 838 N N . ALA A 1 100 ? -11.487 11.017 8.120 1.00 92.44 100 ALA A N 1
ATOM 839 C CA . ALA A 1 100 ? -10.576 12.078 8.542 1.00 92.44 100 ALA A CA 1
ATOM 840 C C . ALA A 1 100 ? -10.202 11.972 10.031 1.00 92.44 100 ALA A C 1
ATOM 842 O O . ALA A 1 100 ? -9.042 12.195 10.385 1.00 92.44 100 ALA A O 1
ATOM 843 N N . GLU A 1 101 ? -11.138 11.580 10.902 1.00 91.81 101 GLU A N 1
ATOM 844 C CA . GLU A 1 101 ? -10.872 11.365 12.330 1.00 91.81 101 GLU A CA 1
ATOM 845 C C . GLU A 1 101 ? -9.946 10.162 12.551 1.00 91.81 101 GLU A C 1
ATOM 847 O O . GLU A 1 101 ? -9.001 10.245 13.341 1.00 91.81 101 GLU A O 1
ATOM 852 N N . GLN A 1 102 ? -10.169 9.065 11.820 1.00 93.50 102 GLN A N 1
ATOM 853 C CA . GLN A 1 102 ? -9.335 7.864 11.901 1.00 93.50 102 GLN A CA 1
ATOM 854 C C . GLN A 1 102 ? -7.896 8.138 11.451 1.00 93.50 102 GLN A C 1
ATOM 856 O O . GLN A 1 102 ? -6.955 7.831 12.183 1.00 93.50 102 GLN A O 1
ATOM 861 N N . LEU A 1 103 ? -7.716 8.766 10.284 1.00 92.19 103 LEU A N 1
ATOM 862 C CA . LEU A 1 103 ? -6.391 9.117 9.762 1.00 92.19 103 LEU A CA 1
ATOM 863 C C . LEU A 1 103 ? -5.670 10.107 10.687 1.00 92.19 103 LEU A C 1
ATOM 865 O O . LEU A 1 103 ? -4.484 9.943 10.969 1.00 92.19 103 LEU A O 1
ATOM 869 N N . THR A 1 104 ? -6.397 11.082 11.242 1.00 91.62 104 THR A N 1
ATOM 870 C CA . THR A 1 104 ? -5.849 12.008 12.246 1.00 91.62 104 THR A CA 1
ATOM 871 C C . THR A 1 104 ? -5.338 11.260 13.470 1.00 91.62 104 THR A C 1
ATOM 873 O O . THR A 1 104 ? -4.259 11.567 13.975 1.00 91.62 104 THR A O 1
ATOM 876 N N . ALA A 1 105 ? -6.087 10.274 13.964 1.00 90.75 105 ALA A N 1
ATOM 877 C CA . ALA A 1 105 ? -5.659 9.488 15.110 1.00 90.75 105 ALA A CA 1
ATOM 878 C C . ALA A 1 105 ? -4.392 8.682 14.823 1.00 90.75 105 ALA A C 1
ATOM 880 O O . ALA A 1 105 ? -3.511 8.660 15.679 1.00 90.75 105 ALA A O 1
ATOM 881 N N . LEU A 1 106 ? -4.260 8.087 13.632 1.00 89.31 106 LEU A N 1
ATOM 882 C CA . LEU A 1 106 ? -3.033 7.394 13.227 1.00 89.31 106 LEU A CA 1
ATOM 883 C C . LEU A 1 106 ? -1.825 8.338 13.252 1.00 89.31 106 LEU A C 1
ATOM 885 O O . LEU A 1 106 ? -0.795 7.990 13.824 1.00 89.31 106 LEU A O 1
ATOM 889 N N . GLU A 1 107 ? -1.961 9.552 12.716 1.00 87.44 107 GLU A N 1
ATOM 890 C CA . GLU A 1 107 ? -0.872 10.536 12.727 1.00 87.44 107 GLU A CA 1
ATOM 891 C C . GLU A 1 107 ? -0.550 11.062 14.133 1.00 87.44 107 GLU A C 1
ATOM 893 O O . GLU A 1 107 ? 0.615 11.267 14.473 1.00 87.44 107 GLU A O 1
ATOM 898 N N . VAL A 1 108 ? -1.556 11.234 14.995 1.00 87.00 108 VAL A N 1
ATOM 899 C CA . VAL A 1 108 ? -1.336 11.622 16.398 1.00 87.00 108 VAL A CA 1
ATOM 900 C C . VAL A 1 108 ? -0.653 10.500 17.186 1.00 87.00 108 VAL A C 1
ATOM 902 O O . VAL A 1 108 ? 0.195 10.790 18.027 1.00 87.00 108 VAL A O 1
ATOM 905 N N . LEU A 1 109 ? -0.998 9.234 16.929 1.00 85.62 109 LEU A N 1
ATOM 906 C CA . LEU A 1 109 ? -0.411 8.071 17.608 1.00 85.62 109 LEU A CA 1
ATOM 907 C C . LEU A 1 109 ? 1.064 7.853 17.252 1.00 85.62 109 LEU A C 1
ATOM 909 O O . LEU A 1 109 ? 1.801 7.340 18.087 1.00 85.62 109 LEU A O 1
ATOM 913 N N . LYS A 1 110 ? 1.509 8.291 16.067 1.00 79.50 110 LYS A N 1
ATOM 914 C CA . LYS A 1 110 ? 2.932 8.298 15.681 1.00 79.50 110 LYS A CA 1
ATOM 915 C C . LYS A 1 110 ? 3.769 9.332 16.451 1.00 79.50 110 LYS A C 1
ATOM 917 O O . LYS A 1 110 ? 4.998 9.317 16.375 1.00 79.50 110 LYS A O 1
ATOM 922 N N . GLN A 1 111 ? 3.141 10.283 17.152 1.00 73.94 111 GLN A N 1
ATOM 923 C CA . GLN A 1 111 ? 3.855 11.362 17.834 1.00 73.94 111 GLN A CA 1
ATOM 924 C C . GLN A 1 111 ? 4.128 11.071 19.318 1.00 73.94 111 GLN A C 1
ATOM 926 O O . GLN A 1 111 ? 3.274 10.614 20.070 1.00 73.94 111 GLN A O 1
ATOM 931 N N . ASN A 1 112 ? 5.361 11.396 19.716 1.00 57.19 112 ASN A N 1
ATOM 932 C CA . ASN A 1 112 ? 6.045 11.031 20.959 1.00 57.19 112 ASN A CA 1
ATOM 933 C C . ASN A 1 112 ? 5.218 11.239 22.255 1.00 57.19 112 ASN A C 1
ATOM 935 O O . ASN A 1 112 ? 4.647 12.307 22.489 1.00 57.19 112 ASN A O 1
ATOM 939 N N . ARG A 1 113 ? 5.239 10.232 23.143 1.00 55.00 113 ARG A N 1
ATOM 940 C CA . ARG A 1 113 ? 4.404 10.072 24.358 1.00 55.00 113 ARG A CA 1
ATOM 941 C C . ARG A 1 113 ? 4.579 11.147 25.443 1.00 55.00 113 ARG A C 1
ATOM 943 O O . ARG A 1 113 ? 3.759 11.251 26.355 1.00 55.00 113 ARG A O 1
ATOM 950 N N . THR A 1 114 ? 5.635 11.952 25.377 1.00 45.34 114 THR A N 1
ATOM 951 C CA . THR A 1 114 ? 6.167 12.691 26.534 1.00 45.34 114 THR A CA 1
ATOM 952 C C . THR A 1 114 ? 5.892 14.196 26.555 1.00 45.34 114 THR A C 1
ATOM 954 O O . THR A 1 114 ? 6.192 14.824 27.568 1.00 45.34 114 THR A O 1
ATOM 957 N N . ASN A 1 115 ? 5.277 14.801 25.524 1.00 52.62 115 ASN A N 1
ATOM 958 C CA . ASN A 1 115 ? 5.045 16.257 25.510 1.00 52.62 115 ASN A CA 1
ATOM 959 C C . ASN A 1 115 ? 3.558 16.647 25.345 1.00 52.62 115 ASN A C 1
ATOM 961 O O . ASN A 1 115 ? 3.043 16.812 24.238 1.00 52.62 115 ASN A O 1
ATOM 965 N N . GLN A 1 116 ? 2.857 16.813 26.477 1.00 51.12 116 GLN A N 1
ATOM 966 C CA . GLN A 1 116 ? 1.400 17.040 26.562 1.00 51.12 116 GLN A CA 1
ATOM 967 C C . GLN A 1 116 ? 0.886 18.306 25.843 1.00 51.12 116 GLN A C 1
ATOM 969 O O . GLN A 1 116 ? -0.287 18.352 25.484 1.00 51.12 116 GLN A O 1
ATOM 974 N N . LEU A 1 117 ? 1.732 19.313 25.602 1.00 51.66 117 LEU A N 1
ATOM 975 C CA . LEU A 1 117 ? 1.347 20.583 24.964 1.00 51.66 117 LEU A CA 1
ATOM 976 C C . LEU A 1 117 ? 1.237 20.510 23.423 1.00 51.66 117 LEU A C 1
ATOM 978 O O . LEU A 1 117 ? 0.697 21.429 22.818 1.00 51.66 117 LEU A O 1
ATOM 982 N N . ASN A 1 118 ? 1.703 19.429 22.781 1.00 66.81 118 ASN A N 1
ATOM 983 C CA . ASN A 1 118 ? 1.852 19.352 21.316 1.00 66.81 118 ASN A CA 1
ATOM 984 C C . ASN A 1 118 ? 0.666 18.667 20.596 1.00 66.81 118 ASN A C 1
ATOM 986 O O . ASN A 1 118 ? 0.301 19.022 19.479 1.00 66.81 118 ASN A O 1
ATOM 990 N N . TRP A 1 119 ? -0.016 17.721 21.245 1.00 77.88 119 TRP A N 1
ATOM 991 C CA . TRP A 1 119 ? -0.952 16.841 20.531 1.00 77.88 119 TRP A CA 1
ATOM 992 C C . TRP A 1 119 ? -2.203 17.546 19.975 1.00 77.88 119 TRP A C 1
ATOM 994 O O . TRP A 1 119 ? -2.713 17.113 18.948 1.00 77.88 119 TRP A O 1
ATOM 1004 N N . ILE A 1 120 ? -2.716 18.606 20.621 1.00 80.38 120 ILE A N 1
ATOM 1005 C CA . ILE A 1 120 ? -3.896 19.346 20.125 1.00 80.38 120 ILE A CA 1
ATOM 1006 C C . ILE A 1 120 ? -3.550 20.054 18.816 1.00 80.38 120 ILE A C 1
ATOM 1008 O O . ILE A 1 120 ? -4.347 20.055 17.884 1.00 80.38 120 ILE A O 1
ATOM 1012 N N . MET A 1 121 ? -2.348 20.632 18.731 1.00 83.75 121 MET A N 1
ATOM 1013 C CA . MET A 1 121 ? -1.869 21.269 17.506 1.00 83.75 121 MET A CA 1
ATOM 1014 C C . MET A 1 121 ? -1.720 20.237 16.391 1.00 83.75 121 MET A C 1
ATOM 1016 O O . MET A 1 121 ? -2.208 20.471 15.289 1.00 83.75 121 MET A O 1
ATOM 1020 N N . THR A 1 122 ? -1.132 19.079 16.697 1.00 85.00 122 THR A N 1
ATOM 1021 C CA . THR A 1 122 ? -1.031 17.946 15.770 1.00 85.00 122 THR A CA 1
ATOM 1022 C C . THR A 1 122 ? -2.395 17.467 15.296 1.00 85.00 122 THR A C 1
ATOM 1024 O O . THR A 1 122 ? -2.616 17.332 14.096 1.00 85.00 122 THR A O 1
ATOM 1027 N N . HIS A 1 123 ? -3.324 17.241 16.227 1.00 87.69 123 HIS A N 1
ATOM 1028 C CA . HIS A 1 123 ? -4.681 16.817 15.915 1.00 87.69 123 HIS A CA 1
ATOM 1029 C C . HIS A 1 123 ? -5.360 17.838 15.003 1.00 87.69 123 HIS A C 1
ATOM 1031 O O . HIS A 1 123 ? -5.810 17.477 13.926 1.00 87.69 123 HIS A O 1
ATOM 1037 N N . ASN A 1 124 ? -5.368 19.119 15.381 1.00 88.94 124 ASN A N 1
ATOM 1038 C CA . ASN A 1 124 ? -5.982 20.173 14.577 1.00 88.94 124 ASN A CA 1
ATOM 1039 C C . ASN A 1 124 ? -5.327 20.289 13.197 1.00 88.94 124 ASN A C 1
ATOM 1041 O O . ASN A 1 124 ? -6.021 20.521 12.212 1.00 88.94 124 ASN A O 1
ATOM 1045 N N . HIS A 1 125 ? -4.005 20.143 13.105 1.00 89.81 125 HIS A N 1
ATOM 1046 C CA . HIS A 1 125 ? -3.292 20.176 11.834 1.00 89.81 125 HIS A CA 1
ATOM 1047 C C . HIS A 1 125 ? -3.757 19.050 10.904 1.00 89.81 125 HIS A C 1
ATOM 1049 O O . HIS A 1 125 ? -4.251 19.334 9.813 1.00 89.81 125 HIS A O 1
ATOM 1055 N N . TYR A 1 126 ? -3.667 17.794 11.350 1.00 90.69 126 TYR A N 1
ATOM 1056 C CA . TYR A 1 126 ? -4.025 16.637 10.529 1.00 90.69 126 TYR A CA 1
ATOM 1057 C C . TYR A 1 126 ? -5.529 16.515 10.291 1.00 90.69 126 TYR A C 1
ATOM 1059 O O . TYR A 1 126 ? -5.937 16.192 9.181 1.00 90.69 126 TYR A O 1
ATOM 1067 N N . PHE A 1 127 ? -6.364 16.868 11.268 1.00 91.69 127 PHE A N 1
ATOM 1068 C CA . PHE A 1 127 ? -7.812 16.892 11.086 1.00 91.69 127 PHE A CA 1
ATOM 1069 C C . PHE A 1 127 ? -8.213 17.887 10.001 1.00 91.69 127 PHE A C 1
ATOM 1071 O O . PHE A 1 127 ? -8.963 17.533 9.094 1.00 91.69 127 PHE A O 1
ATOM 1078 N N . ASN A 1 128 ? -7.659 19.105 10.022 1.00 93.06 128 ASN A N 1
ATOM 1079 C CA . ASN A 1 128 ? -7.889 20.078 8.953 1.00 93.06 128 ASN A CA 1
ATOM 1080 C C . ASN A 1 128 ? -7.356 19.582 7.602 1.00 93.06 128 ASN A C 1
ATOM 1082 O O . ASN A 1 128 ? -8.002 19.796 6.577 1.00 93.06 128 ASN A O 1
ATOM 1086 N N . LEU A 1 129 ? -6.193 18.927 7.592 1.00 93.56 129 LEU A N 1
ATOM 1087 C CA . LEU A 1 129 ? -5.575 18.383 6.385 1.00 93.56 129 LEU A CA 1
ATOM 1088 C C . LEU A 1 129 ? -6.455 17.309 5.732 1.00 93.56 129 LEU A C 1
ATOM 1090 O O . LEU A 1 129 ? -6.823 17.440 4.565 1.00 93.56 129 LEU A O 1
ATOM 1094 N N . PHE A 1 130 ? -6.850 16.290 6.497 1.00 93.62 130 PHE A N 1
ATOM 1095 C CA . PHE A 1 130 ? -7.673 15.185 6.011 1.00 93.62 130 PHE A CA 1
ATOM 1096 C C . PHE A 1 130 ? -9.125 15.594 5.756 1.00 93.62 130 PHE A C 1
ATOM 1098 O O . PHE A 1 130 ? -9.744 15.059 4.837 1.00 93.62 130 PHE A O 1
ATOM 1105 N N . SER A 1 131 ? -9.659 16.580 6.483 1.00 93.25 131 SER A N 1
ATOM 1106 C CA . SER A 1 131 ? -10.971 17.166 6.177 1.00 93.25 131 SER A CA 1
ATOM 1107 C C . SER A 1 131 ? -10.956 17.892 4.831 1.00 93.25 131 SER A C 1
ATOM 1109 O O . SER A 1 131 ? -11.876 17.729 4.036 1.00 93.25 131 SER A O 1
ATOM 1111 N N . ARG A 1 132 ? -9.893 18.654 4.526 1.00 93.12 132 ARG A N 1
ATOM 1112 C CA . ARG A 1 132 ? -9.723 19.300 3.210 1.00 93.12 132 ARG A CA 1
ATOM 1113 C C . ARG A 1 132 ? -9.549 18.280 2.092 1.00 93.12 132 ARG A C 1
ATOM 1115 O O . ARG A 1 132 ? -10.197 18.410 1.060 1.00 93.12 132 ARG A O 1
ATOM 1122 N N . LEU A 1 133 ? -8.740 17.245 2.319 1.00 93.44 133 LEU A N 1
ATOM 1123 C CA . LEU A 1 133 ? -8.607 16.139 1.375 1.00 93.44 133 LEU A CA 1
ATOM 1124 C C . LEU A 1 133 ? -9.973 15.483 1.110 1.00 93.44 133 LEU A C 1
ATOM 1126 O O . LEU A 1 133 ? -10.354 15.307 -0.040 1.00 93.44 133 LEU A O 1
ATOM 1130 N N . SER A 1 134 ? -10.743 15.202 2.163 1.00 92.94 134 SER A N 1
ATOM 1131 C CA . SER A 1 134 ? -12.081 14.598 2.058 1.00 92.94 134 SER A CA 1
ATOM 1132 C C . SER A 1 134 ? -13.124 15.544 1.460 1.00 92.94 134 SER A C 1
ATOM 1134 O O . SER A 1 134 ? -14.164 15.096 0.986 1.00 92.94 134 SER A O 1
ATOM 1136 N N . PHE A 1 135 ? -12.885 16.855 1.473 1.00 92.00 135 PHE A N 1
ATOM 1137 C CA . PHE A 1 135 ? -13.733 17.826 0.788 1.00 92.00 135 PHE A CA 1
ATOM 1138 C C . PHE A 1 135 ? -13.519 17.772 -0.729 1.00 92.00 135 PHE A C 1
ATOM 1140 O O . PHE A 1 135 ? -14.488 17.750 -1.484 1.00 92.00 135 PHE A O 1
ATOM 1147 N N . GLU A 1 136 ? -12.262 17.702 -1.168 1.00 91.31 136 GLU A N 1
ATOM 1148 C CA . GLU A 1 136 ? -11.892 17.724 -2.588 1.00 91.31 136 GLU A CA 1
ATOM 1149 C C . GLU A 1 136 ? -12.003 16.342 -3.263 1.00 91.31 136 GLU A C 1
ATOM 1151 O O . GLU A 1 136 ? -12.325 16.242 -4.451 1.00 91.31 136 GLU A O 1
ATOM 1156 N N . PHE A 1 137 ? -11.794 15.267 -2.500 1.00 94.75 137 PHE A N 1
ATOM 1157 C CA . PHE A 1 137 ? -11.813 13.889 -2.984 1.00 94.75 137 PHE A CA 1
ATOM 1158 C C . PHE A 1 137 ? -12.842 13.033 -2.244 1.00 94.75 137 PHE A C 1
ATOM 1160 O O . PHE A 1 137 ? -13.181 13.254 -1.081 1.00 94.75 137 PHE A O 1
ATOM 1167 N N . ASP A 1 138 ? -13.348 12.027 -2.941 1.00 95.38 138 ASP A N 1
ATOM 1168 C CA . ASP A 1 138 ? -13.990 10.856 -2.360 1.00 95.38 138 ASP A CA 1
ATOM 1169 C C . ASP A 1 138 ? -12.869 9.859 -2.029 1.00 95.38 138 ASP A C 1
ATOM 1171 O O . ASP A 1 138 ? -12.272 9.254 -2.923 1.00 95.38 138 ASP A O 1
ATOM 1175 N N . VAL A 1 139 ? -12.489 9.829 -0.748 1.00 96.31 139 VAL A N 1
ATOM 1176 C CA . VAL A 1 139 ? -11.321 9.104 -0.233 1.00 96.31 139 VAL A CA 1
ATOM 1177 C C . VAL A 1 139 ? -11.774 7.768 0.326 1.00 96.31 139 VAL A C 1
ATOM 1179 O O . VAL A 1 139 ? -12.570 7.720 1.262 1.00 96.31 139 VAL A O 1
ATOM 1182 N N . ILE A 1 140 ? -11.204 6.689 -0.199 1.00 96.19 140 ILE A N 1
ATOM 1183 C CA . ILE A 1 140 ? -11.434 5.333 0.296 1.00 96.19 140 ILE A CA 1
ATOM 1184 C C . ILE A 1 140 ? -10.102 4.781 0.782 1.00 96.19 140 ILE A C 1
ATOM 1186 O O . ILE A 1 140 ? -9.120 4.812 0.044 1.00 96.19 140 ILE A O 1
ATOM 1190 N N . ALA A 1 141 ? -10.060 4.300 2.022 1.00 95.81 141 ALA A N 1
ATOM 1191 C CA . ALA A 1 141 ? -8.849 3.789 2.648 1.00 95.81 141 ALA A CA 1
ATOM 1192 C C . ALA A 1 141 ? -9.014 2.326 3.057 1.00 95.81 141 ALA A C 1
ATOM 1194 O O . ALA A 1 141 ? -10.011 1.967 3.678 1.00 95.81 141 ALA A O 1
ATOM 1195 N N . PHE A 1 142 ? -7.998 1.523 2.752 1.00 95.56 142 PHE A N 1
ATOM 1196 C CA . PHE A 1 142 ? -7.933 0.092 3.035 1.00 95.56 142 PHE A CA 1
ATOM 1197 C C . PHE A 1 142 ? -6.722 -0.227 3.910 1.00 95.56 142 PHE A C 1
ATOM 1199 O O . PHE A 1 142 ? -5.666 0.398 3.767 1.00 95.56 142 PHE A O 1
ATOM 1206 N N . GLY A 1 143 ? -6.867 -1.197 4.815 1.00 92.00 143 GLY A N 1
ATOM 1207 C CA . GLY A 1 143 ? -5.772 -1.694 5.666 1.00 92.00 143 GLY A CA 1
ATOM 1208 C C . GLY A 1 143 ? -5.441 -0.791 6.862 1.00 92.00 143 GLY A C 1
ATOM 1209 O O . GLY A 1 143 ? -4.560 -1.094 7.670 1.00 92.00 143 GLY A O 1
ATOM 1210 N N . ILE A 1 144 ? -6.174 0.314 7.037 1.00 91.38 144 ILE A N 1
ATOM 1211 C CA . ILE A 1 144 ? -5.958 1.253 8.147 1.00 91.38 144 ILE A CA 1
ATOM 1212 C C . ILE A 1 144 ? -6.391 0.673 9.497 1.00 91.38 144 ILE A C 1
ATOM 1214 O O . ILE A 1 144 ? -5.825 1.027 10.529 1.00 91.38 144 ILE A O 1
ATOM 1218 N N . ASN A 1 145 ? -7.345 -0.261 9.499 1.00 88.81 145 ASN A N 1
ATOM 1219 C CA . ASN A 1 145 ? -7.953 -0.806 10.714 1.00 88.81 145 ASN A CA 1
ATOM 1220 C C . ASN A 1 145 ? -7.111 -1.925 11.357 1.00 88.81 145 ASN A C 1
ATOM 1222 O O . ASN A 1 145 ? -7.369 -2.316 12.495 1.00 88.81 145 ASN A O 1
ATOM 1226 N N . GLY A 1 146 ? -6.099 -2.440 10.647 1.00 83.19 146 GLY A N 1
ATOM 1227 C CA . GLY A 1 146 ? -5.252 -3.541 11.116 1.00 83.19 146 GLY A CA 1
ATOM 1228 C C . GLY A 1 146 ? -5.965 -4.895 11.195 1.00 83.19 146 GLY A C 1
ATOM 1229 O O . GLY A 1 146 ? -5.535 -5.764 11.953 1.00 83.19 146 GLY A O 1
ATOM 1230 N N . VAL A 1 147 ? -7.045 -5.071 10.434 1.00 85.25 147 VAL A N 1
ATOM 1231 C CA . VAL A 1 147 ? -7.809 -6.319 10.326 1.00 85.25 147 VAL A CA 1
ATOM 1232 C C . VAL A 1 147 ? -7.896 -6.755 8.870 1.00 85.25 147 VAL A C 1
ATOM 1234 O O . VAL A 1 147 ? -7.659 -5.955 7.970 1.00 85.25 147 VAL A O 1
ATOM 1237 N N . GLU A 1 148 ? -8.215 -8.027 8.649 1.00 89.62 148 GLU A N 1
ATOM 1238 C CA . GLU A 1 148 ? -8.500 -8.532 7.310 1.00 89.62 148 GLU A CA 1
ATOM 1239 C C . GLU A 1 148 ? -9.767 -7.872 6.747 1.00 89.62 148 GLU A C 1
ATOM 1241 O O . GLU A 1 148 ? -10.814 -7.822 7.397 1.00 89.62 148 GLU A O 1
ATOM 1246 N N . GLU A 1 149 ? -9.655 -7.356 5.531 1.00 91.75 149 GLU A N 1
ATOM 1247 C CA . GLU A 1 149 ? -10.694 -6.707 4.753 1.00 91.75 149 GLU A CA 1
ATOM 1248 C C . GLU A 1 149 ? -10.830 -7.481 3.435 1.00 91.75 149 GLU A C 1
ATOM 1250 O O . GLU A 1 149 ? -9.913 -7.535 2.615 1.00 91.75 149 GLU A O 1
ATOM 1255 N N . THR A 1 150 ? -11.993 -8.104 3.232 1.00 92.94 150 THR A N 1
ATOM 1256 C CA . THR A 1 150 ? -12.352 -8.723 1.952 1.00 92.94 150 THR A CA 1
ATOM 1257 C C . THR A 1 150 ? -13.207 -7.751 1.143 1.00 92.94 150 THR A C 1
ATOM 1259 O O . THR A 1 150 ? -14.284 -7.354 1.589 1.00 92.94 150 THR A O 1
ATOM 1262 N N . ILE A 1 151 ? -12.732 -7.379 -0.045 1.00 93.19 151 ILE A N 1
ATOM 1263 C CA . ILE A 1 151 ? -13.372 -6.431 -0.957 1.00 93.19 151 ILE A CA 1
ATOM 1264 C C . ILE A 1 151 ? -14.174 -7.201 -2.013 1.00 93.19 151 ILE A C 1
ATOM 1266 O O . ILE A 1 151 ? -13.666 -8.147 -2.620 1.00 93.19 151 ILE A O 1
ATOM 1270 N N . GLY A 1 152 ? -15.404 -6.752 -2.273 1.00 91.81 152 GLY A N 1
ATOM 1271 C CA . GLY A 1 152 ? -16.294 -7.302 -3.300 1.00 91.81 152 GLY A CA 1
ATOM 1272 C C . GLY A 1 152 ? -17.376 -8.233 -2.747 1.00 91.81 152 GLY A C 1
ATOM 1273 O O . GLY A 1 152 ? -17.595 -8.325 -1.539 1.00 91.81 152 GLY A O 1
ATOM 1274 N N . GLU A 1 153 ? -18.078 -8.923 -3.644 1.00 94.12 153 GLU A N 1
ATOM 1275 C CA . GLU A 1 153 ? -19.171 -9.838 -3.303 1.00 94.12 153 GLU A CA 1
ATOM 1276 C C . GLU A 1 153 ? -18.684 -11.098 -2.554 1.00 94.12 153 GLU A C 1
ATOM 1278 O O . GLU A 1 153 ? -17.942 -11.942 -3.073 1.00 94.12 153 GLU A O 1
ATOM 1283 N N . LEU A 1 154 ? -19.139 -11.267 -1.310 1.00 92.69 154 LEU A N 1
ATOM 1284 C CA . LEU A 1 154 ? -18.740 -12.385 -0.453 1.00 92.69 154 LEU A CA 1
ATOM 1285 C C . LEU A 1 154 ? -19.381 -13.704 -0.893 1.00 92.69 154 LEU A C 1
ATOM 1287 O O . LEU A 1 154 ? -18.730 -14.755 -0.823 1.00 92.69 154 LEU A O 1
ATOM 1291 N N . ASN A 1 155 ? -20.621 -13.663 -1.382 1.00 93.25 155 ASN A N 1
ATOM 1292 C CA . ASN A 1 155 ? -21.328 -14.829 -1.883 1.00 93.25 155 ASN A CA 1
ATOM 1293 C C . ASN A 1 155 ? -20.757 -15.267 -3.236 1.00 93.25 155 ASN A C 1
ATOM 1295 O O . ASN A 1 155 ? -21.015 -14.653 -4.269 1.00 93.25 155 ASN A O 1
ATOM 1299 N N . LYS A 1 156 ? -20.034 -16.395 -3.243 1.00 92.88 156 LYS A N 1
ATOM 1300 C CA . LYS A 1 156 ? -19.395 -16.943 -4.450 1.00 92.88 156 LYS A CA 1
ATOM 1301 C C . LYS A 1 156 ? -20.343 -17.133 -5.636 1.00 92.88 156 LYS A C 1
ATOM 1303 O O . LYS A 1 156 ? -19.886 -17.051 -6.770 1.00 92.88 156 LYS A O 1
ATOM 1308 N N . ASP A 1 157 ? -21.627 -17.380 -5.384 1.00 93.12 157 ASP A N 1
ATOM 1309 C CA . ASP A 1 157 ? -22.631 -17.593 -6.431 1.00 93.12 157 ASP A CA 1
ATOM 1310 C C . ASP A 1 157 ? -23.053 -16.287 -7.136 1.00 93.12 157 ASP A C 1
ATOM 1312 O O . ASP A 1 157 ? -23.597 -16.331 -8.237 1.00 93.12 157 ASP A O 1
ATOM 1316 N N . LEU A 1 158 ? -22.772 -15.127 -6.531 1.00 95.06 158 LEU A N 1
ATOM 1317 C CA . LEU A 1 158 ? -23.084 -13.795 -7.064 1.00 95.06 158 LEU A CA 1
ATOM 1318 C C . LEU A 1 158 ? -21.854 -13.069 -7.637 1.00 95.06 158 LEU A C 1
ATOM 1320 O O . LEU A 1 158 ? -21.995 -12.040 -8.297 1.00 95.06 158 LEU A O 1
ATOM 1324 N N . ARG A 1 159 ? -20.649 -13.609 -7.417 1.00 94.88 159 ARG A N 1
ATOM 1325 C CA . ARG A 1 159 ? -19.391 -12.982 -7.836 1.00 94.88 159 ARG A CA 1
ATOM 1326 C C . ARG A 1 159 ? -19.291 -12.839 -9.346 1.00 94.88 159 ARG A C 1
ATOM 1328 O O . ARG A 1 159 ? -19.547 -13.778 -10.106 1.00 94.88 159 ARG A O 1
ATOM 1335 N N . THR A 1 160 ? -18.795 -11.682 -9.763 1.00 95.62 160 THR A N 1
ATOM 1336 C CA . THR A 1 160 ? -18.425 -11.402 -11.149 1.00 95.62 160 THR A CA 1
ATOM 1337 C C . THR A 1 160 ? -16.997 -10.889 -11.186 1.00 95.62 160 THR A C 1
ATOM 1339 O O . THR A 1 160 ? -16.651 -9.969 -10.459 1.00 95.62 160 THR A O 1
ATOM 1342 N N . CYS A 1 161 ? -16.148 -11.496 -12.020 1.00 96.81 161 CYS A N 1
ATOM 1343 C CA . CYS A 1 161 ? -14.733 -11.149 -12.042 1.00 96.81 161 CYS A CA 1
ATOM 1344 C C . CYS A 1 161 ? -14.519 -9.715 -12.534 1.00 96.81 161 CYS A C 1
ATOM 1346 O O . CYS A 1 161 ? -14.942 -9.378 -13.638 1.00 96.81 161 CYS A O 1
ATOM 1348 N N . ARG A 1 162 ? -13.776 -8.910 -11.778 1.00 96.19 162 ARG A N 1
ATOM 1349 C CA . ARG A 1 162 ? -13.526 -7.485 -12.063 1.00 96.19 162 ARG A CA 1
ATOM 1350 C C . ARG A 1 162 ? -12.700 -7.252 -13.328 1.00 96.19 162 ARG A C 1
ATOM 1352 O O . ARG A 1 162 ? -12.798 -6.200 -13.946 1.00 96.19 162 ARG A O 1
ATOM 1359 N N . PHE A 1 163 ? -11.904 -8.243 -13.731 1.00 96.12 163 PHE A N 1
ATOM 1360 C CA . PHE A 1 163 ? -11.002 -8.151 -14.881 1.00 96.12 163 PHE A CA 1
ATOM 1361 C C . PHE A 1 163 ? -11.618 -8.692 -16.178 1.00 96.12 163 PHE A C 1
ATOM 1363 O O . PHE A 1 163 ? -11.466 -8.099 -17.248 1.00 96.12 163 PHE A O 1
ATOM 1370 N N . CYS A 1 164 ? -12.305 -9.837 -16.116 1.00 95.56 164 CYS A N 1
ATOM 1371 C CA . CYS A 1 164 ? -12.869 -10.485 -17.309 1.00 95.56 164 CYS A CA 1
ATOM 1372 C C . CYS A 1 164 ? -14.400 -10.471 -17.387 1.00 95.56 164 CYS A C 1
ATOM 1374 O O . CYS A 1 164 ? -14.943 -10.970 -18.370 1.00 95.56 164 CYS A O 1
ATOM 1376 N N . ASN A 1 165 ? -15.095 -9.926 -16.382 1.00 95.25 165 ASN A N 1
ATOM 1377 C CA . ASN A 1 165 ? -16.560 -9.871 -16.273 1.00 95.25 165 ASN A CA 1
ATOM 1378 C C . ASN A 1 165 ? -17.271 -11.233 -16.370 1.00 95.25 165 ASN A C 1
ATOM 1380 O O . ASN A 1 165 ? -18.468 -11.296 -16.638 1.00 95.25 165 ASN A O 1
ATOM 1384 N N . LYS A 1 166 ? -16.550 -12.341 -16.160 1.00 95.62 166 LYS A N 1
ATOM 1385 C CA . LYS A 1 166 ? -17.139 -13.683 -16.097 1.00 95.62 166 LYS A CA 1
ATOM 1386 C C . LYS A 1 166 ? -17.575 -13.993 -14.665 1.00 95.62 166 LYS A C 1
ATOM 1388 O O . LYS A 1 166 ? -16.812 -13.758 -13.728 1.00 95.62 166 LYS A O 1
ATOM 1393 N N . SER A 1 167 ? -18.763 -14.565 -14.524 1.00 95.00 167 SER A N 1
ATOM 1394 C CA . SER A 1 167 ? -19.321 -15.065 -13.259 1.00 95.00 167 SER A CA 1
ATOM 1395 C C . SER A 1 167 ? -19.218 -16.596 -13.193 1.00 95.00 167 SER A C 1
ATOM 1397 O O . SER A 1 167 ? -18.870 -17.234 -14.189 1.00 95.00 167 SER A O 1
ATOM 1399 N N . GLY A 1 168 ? -19.520 -17.180 -12.032 1.00 93.06 168 GLY A N 1
ATOM 1400 C CA . GLY A 1 168 ? -19.518 -18.632 -11.814 1.00 93.06 168 GLY A CA 1
ATOM 1401 C C . GLY A 1 168 ? -18.650 -19.030 -10.624 1.00 93.06 168 GLY A C 1
ATOM 1402 O O . GLY A 1 168 ? -17.449 -18.754 -10.597 1.00 93.06 168 GLY A O 1
ATOM 1403 N N . ARG A 1 169 ? -19.254 -19.681 -9.623 1.00 94.19 169 ARG A N 1
ATOM 1404 C CA . ARG A 1 169 ? -18.611 -20.056 -8.351 1.00 94.19 169 ARG A CA 1
ATOM 1405 C C . ARG A 1 169 ? -17.346 -20.895 -8.534 1.00 94.19 169 ARG A C 1
ATOM 1407 O O . ARG A 1 169 ? -16.404 -20.768 -7.755 1.00 94.19 169 ARG A O 1
ATOM 1414 N N . GLU A 1 170 ? -17.316 -21.748 -9.551 1.00 93.56 170 GLU A N 1
ATOM 1415 C CA . GLU A 1 170 ? -16.192 -22.621 -9.897 1.00 93.56 170 GLU A CA 1
ATOM 1416 C C . GLU A 1 170 ? -14.932 -21.864 -10.330 1.00 93.56 170 GLU A C 1
ATOM 1418 O O . GLU A 1 170 ? -13.854 -22.455 -10.373 1.00 93.56 170 GLU A O 1
ATOM 1423 N N . ARG A 1 171 ? -15.060 -20.567 -10.633 1.00 94.44 171 ARG A N 1
ATOM 1424 C CA . ARG A 1 171 ? -13.957 -19.687 -11.028 1.00 94.44 171 ARG A CA 1
ATOM 1425 C C . ARG A 1 171 ? -13.319 -18.943 -9.853 1.00 94.44 171 ARG A C 1
ATOM 1427 O O . ARG A 1 171 ? -12.345 -18.238 -10.076 1.00 94.44 171 ARG A O 1
ATOM 1434 N N . PHE A 1 172 ? -13.876 -19.055 -8.646 1.00 94.31 172 PHE A N 1
ATOM 1435 C CA . PHE A 1 172 ? -13.416 -18.359 -7.436 1.00 94.31 172 PHE A CA 1
ATOM 1436 C C . PHE A 1 172 ? -13.058 -19.383 -6.353 1.00 94.31 172 PHE A C 1
ATOM 1438 O O . PHE A 1 172 ? -13.638 -19.403 -5.254 1.00 94.31 172 PHE A O 1
ATOM 1445 N N . ARG A 1 173 ? -12.177 -20.329 -6.694 1.00 91.25 173 ARG A N 1
ATOM 1446 C CA . ARG A 1 173 ? -11.762 -21.390 -5.768 1.00 91.25 173 ARG A CA 1
ATOM 1447 C C . ARG A 1 173 ? -10.681 -20.886 -4.830 1.00 91.25 173 ARG A C 1
ATOM 1449 O O . ARG A 1 173 ? -10.779 -21.165 -3.635 1.00 91.25 173 ARG A O 1
ATOM 1456 N N . HIS A 1 174 ? -9.730 -20.127 -5.363 1.00 86.75 174 HIS A N 1
ATOM 1457 C CA . HIS A 1 174 ? -8.619 -19.570 -4.608 1.00 86.75 174 HIS A CA 1
ATOM 1458 C C . HIS A 1 174 ? -8.998 -18.249 -3.931 1.00 86.75 174 HIS A C 1
ATOM 1460 O O . HIS A 1 174 ? -9.981 -17.594 -4.287 1.00 86.75 174 HIS A O 1
ATOM 1466 N N . VAL A 1 175 ? -8.243 -17.906 -2.889 1.00 83.50 175 VAL A N 1
ATOM 1467 C CA . VAL A 1 175 ? -8.290 -16.584 -2.265 1.00 83.50 175 VAL A CA 1
ATOM 1468 C C . VAL A 1 175 ? -7.312 -15.713 -3.040 1.00 83.50 175 VAL A C 1
ATOM 1470 O O . VAL A 1 175 ? -6.117 -15.988 -3.037 1.00 83.50 175 VAL A O 1
ATOM 1473 N N . SER A 1 176 ? -7.826 -14.701 -3.732 1.00 82.94 176 SER A N 1
ATOM 1474 C CA . SER A 1 176 ? -6.996 -13.734 -4.444 1.00 82.94 176 SER A CA 1
ATOM 1475 C C . SER A 1 176 ? -6.678 -12.564 -3.526 1.00 82.94 176 SER A C 1
ATOM 1477 O O . SER A 1 176 ? -7.574 -11.913 -2.984 1.00 82.94 176 SER A O 1
ATOM 1479 N N . HIS A 1 177 ? -5.393 -12.300 -3.327 1.00 85.12 177 HIS A N 1
ATOM 1480 C CA . HIS A 1 177 ? -4.943 -11.153 -2.550 1.00 85.12 177 HIS A CA 1
ATOM 1481 C C . HIS A 1 177 ? -4.886 -9.928 -3.460 1.00 85.12 177 HIS A C 1
ATOM 1483 O O . HIS A 1 177 ? -4.299 -9.980 -4.535 1.00 85.12 177 HIS A O 1
ATOM 1489 N N . ALA A 1 178 ? -5.464 -8.809 -3.017 1.00 86.94 178 ALA A N 1
ATOM 1490 C CA . ALA A 1 178 ? -5.446 -7.566 -3.796 1.00 86.94 178 ALA A CA 1
ATOM 1491 C C . ALA A 1 178 ? -4.024 -7.006 -3.958 1.00 86.94 178 ALA A C 1
ATOM 1493 O O . ALA A 1 178 ? -3.730 -6.273 -4.893 1.00 86.94 178 ALA A O 1
ATOM 1494 N N . ILE A 1 179 ? -3.149 -7.338 -3.011 1.00 88.06 179 ILE A N 1
ATOM 1495 C CA . ILE A 1 179 ? -1.728 -7.012 -3.010 1.00 88.06 179 ILE A CA 1
ATOM 1496 C C . ILE A 1 179 ? -0.968 -8.325 -2.829 1.00 88.06 179 ILE A C 1
ATOM 1498 O O . ILE A 1 179 ? -1.337 -9.075 -1.919 1.00 88.06 179 ILE A O 1
ATOM 1502 N N . PRO A 1 180 ? 0.105 -8.591 -3.597 1.00 85.06 180 PRO A N 1
ATOM 1503 C CA . PRO A 1 180 ? 0.886 -9.808 -3.427 1.00 85.06 180 PRO A CA 1
ATOM 1504 C C . PRO A 1 180 ? 1.330 -9.968 -1.975 1.00 85.06 180 PRO A C 1
ATOM 1506 O O . PRO A 1 180 ? 1.955 -9.077 -1.396 1.00 85.06 180 PRO A O 1
ATOM 1509 N N . GLU A 1 181 ? 1.049 -11.115 -1.369 1.00 83.38 181 GLU A N 1
ATOM 1510 C CA . GLU A 1 181 ? 1.448 -11.357 0.019 1.00 83.38 181 GLU A CA 1
ATOM 1511 C C . GLU A 1 181 ? 2.968 -11.262 0.206 1.00 83.38 181 GLU A C 1
ATOM 1513 O O . GLU A 1 181 ? 3.461 -10.864 1.260 1.00 83.38 181 GLU A O 1
ATOM 1518 N N . ALA A 1 182 ? 3.713 -11.529 -0.870 1.00 80.81 182 ALA A N 1
ATOM 1519 C CA . ALA A 1 182 ? 5.153 -11.393 -0.937 1.00 80.81 182 ALA A CA 1
ATOM 1520 C C . ALA A 1 182 ? 5.633 -10.009 -0.466 1.00 80.81 182 ALA A C 1
ATOM 1522 O O . ALA A 1 182 ? 6.698 -9.909 0.140 1.00 80.81 182 ALA A O 1
ATOM 1523 N N . ILE A 1 183 ? 4.873 -8.942 -0.715 1.00 82.06 183 ILE A N 1
ATOM 1524 C CA . ILE A 1 183 ? 5.219 -7.588 -0.257 1.00 82.06 183 ILE A CA 1
ATOM 1525 C C . ILE A 1 183 ? 4.625 -7.233 1.119 1.00 82.06 183 ILE A C 1
ATOM 1527 O O . ILE A 1 183 ? 4.644 -6.071 1.508 1.00 82.06 183 ILE A O 1
ATOM 1531 N N . GLY A 1 184 ? 4.138 -8.227 1.868 1.00 79.81 184 GLY A N 1
ATOM 1532 C CA . GLY A 1 184 ? 3.715 -8.114 3.267 1.00 79.81 184 GLY A CA 1
ATOM 1533 C C . GLY A 1 184 ? 2.204 -8.081 3.496 1.00 79.81 184 GLY A C 1
ATOM 1534 O O . GLY A 1 184 ? 1.781 -7.955 4.645 1.00 79.81 184 GLY A O 1
ATOM 1535 N N . ASN A 1 185 ? 1.382 -8.193 2.448 1.00 87.12 185 ASN A N 1
ATOM 1536 C CA . ASN A 1 185 ? -0.074 -8.163 2.581 1.00 87.12 185 ASN A CA 1
ATOM 1537 C C . ASN A 1 185 ? -0.626 -9.422 3.258 1.00 87.12 185 ASN A C 1
ATOM 1539 O O . ASN A 1 185 ? -0.460 -10.517 2.736 1.00 87.12 185 ASN A O 1
ATOM 1543 N N . LYS A 1 186 ? -1.365 -9.247 4.354 1.00 81.81 186 LYS A N 1
ATOM 1544 C CA . LYS A 1 186 ? -2.178 -10.308 4.976 1.00 81.81 186 LYS A CA 1
ATOM 1545 C C . LYS A 1 186 ? -3.627 -9.903 5.189 1.00 81.81 186 LYS A C 1
ATOM 1547 O O . LYS A 1 186 ? -4.391 -10.641 5.797 1.00 81.81 186 LYS A O 1
ATOM 1552 N N . GLN A 1 187 ? -3.967 -8.677 4.813 1.00 87.69 187 GLN A N 1
ATOM 1553 C CA . GLN A 1 187 ? -5.211 -8.049 5.230 1.00 87.69 187 GLN A CA 1
ATOM 1554 C C . GLN A 1 187 ? -6.129 -7.798 4.047 1.00 87.69 187 GLN A C 1
ATOM 1556 O O . GLN A 1 187 ? -7.332 -7.916 4.200 1.00 87.69 187 GLN A O 1
ATOM 1561 N N . LEU A 1 188 ? -5.596 -7.471 2.873 1.00 93.50 188 LEU A N 1
ATOM 1562 C CA . LEU A 1 188 ? -6.402 -7.005 1.751 1.00 93.50 188 LEU A CA 1
ATOM 1563 C C . LEU A 1 188 ? -6.661 -8.130 0.749 1.00 93.50 188 LEU A C 1
ATOM 1565 O O . LEU A 1 188 ? -5.762 -8.538 0.008 1.00 93.50 188 LEU A O 1
ATOM 1569 N N . ILE A 1 189 ? -7.901 -8.616 0.726 1.00 93.44 189 ILE A N 1
ATOM 1570 C CA . ILE A 1 189 ? -8.348 -9.741 -0.103 1.00 93.44 189 ILE A CA 1
ATOM 1571 C C . ILE A 1 189 ? -9.348 -9.242 -1.150 1.00 93.44 189 ILE A C 1
ATOM 1573 O O . ILE A 1 189 ? -10.287 -8.519 -0.825 1.00 93.44 189 ILE A O 1
ATOM 1577 N N . CYS A 1 190 ? -9.189 -9.669 -2.402 1.00 94.81 190 CYS A N 1
ATOM 1578 C CA . CYS A 1 190 ? -10.146 -9.425 -3.477 1.00 94.81 190 CYS A CA 1
ATOM 1579 C C . CYS A 1 190 ? -11.038 -10.662 -3.661 1.00 94.81 190 CYS A C 1
ATOM 1581 O O . CYS A 1 190 ? -10.590 -11.718 -4.105 1.00 94.81 190 CYS A O 1
ATOM 1583 N N . ALA A 1 191 ? -12.328 -10.551 -3.333 1.00 95.12 191 ALA A N 1
ATOM 1584 C CA . ALA A 1 191 ? -13.273 -11.653 -3.515 1.00 95.12 191 ALA A CA 1
ATOM 1585 C C . ALA A 1 191 ? -13.607 -11.910 -4.992 1.00 95.12 191 ALA A C 1
ATOM 1587 O O . ALA A 1 191 ? -14.002 -13.023 -5.344 1.00 95.12 191 ALA A O 1
ATOM 1588 N N . GLU A 1 192 ? -13.465 -10.892 -5.840 1.00 95.06 192 GLU A N 1
ATOM 1589 C CA . GLU A 1 192 ? -13.965 -10.850 -7.216 1.00 95.06 192 GLU A CA 1
ATOM 1590 C C . GLU A 1 192 ? -12.843 -10.848 -8.271 1.00 95.06 192 GLU A C 1
ATOM 1592 O O . GLU A 1 192 ? -13.029 -10.400 -9.402 1.00 95.06 192 GLU A O 1
ATOM 1597 N N . GLU A 1 193 ? -11.682 -11.404 -7.943 1.00 95.81 193 GLU A N 1
ATOM 1598 C CA . GLU A 1 193 ? -10.690 -11.841 -8.925 1.00 95.81 193 GLU A CA 1
ATOM 1599 C C . GLU A 1 193 ? -10.844 -13.356 -9.132 1.00 95.81 193 GLU A C 1
ATOM 1601 O O . GLU A 1 193 ? -10.846 -14.132 -8.180 1.00 95.81 193 GLU A O 1
ATOM 1606 N N . CYS A 1 194 ? -11.072 -13.796 -10.373 1.00 96.38 194 CYS A N 1
ATOM 1607 C CA . CYS A 1 194 ? -11.217 -15.228 -10.654 1.00 96.38 194 CYS A CA 1
ATOM 1608 C C . CYS A 1 194 ? -9.857 -15.912 -10.838 1.00 96.38 194 CYS A C 1
ATOM 1610 O O . CYS A 1 194 ? -8.941 -15.285 -11.368 1.00 96.38 194 CYS A O 1
ATOM 1612 N N . ASP A 1 195 ? -9.790 -17.219 -10.567 1.00 95.50 195 ASP A N 1
ATOM 1613 C CA . ASP A 1 195 ? -8.588 -18.063 -10.661 1.00 95.50 195 ASP A CA 1
ATOM 1614 C C . ASP A 1 195 ? -7.823 -17.859 -11.994 1.00 95.50 195 ASP A C 1
ATOM 1616 O O . ASP A 1 195 ? -6.602 -17.756 -12.018 1.00 95.50 195 ASP A O 1
ATOM 1620 N N . GLU A 1 196 ? -8.540 -17.748 -13.124 1.00 95.50 196 GLU A N 1
ATOM 1621 C CA . GLU A 1 196 ? -7.938 -17.547 -14.457 1.00 95.50 196 GLU A CA 1
ATOM 1622 C C . GLU A 1 196 ? -7.271 -16.169 -14.614 1.00 95.50 196 GLU A C 1
ATOM 1624 O O . GLU A 1 196 ? -6.271 -16.043 -15.314 1.00 95.50 196 GLU A O 1
ATOM 1629 N N . CYS A 1 197 ? -7.852 -15.125 -14.018 1.00 95.69 197 CYS A N 1
ATOM 1630 C CA . CYS A 1 197 ? -7.280 -13.778 -14.061 1.00 95.69 197 CYS A CA 1
ATOM 1631 C C . CYS A 1 197 ? -6.104 -13.669 -13.097 1.00 95.69 197 CYS A C 1
ATOM 1633 O O . CYS A 1 197 ? -5.070 -13.166 -13.517 1.00 95.69 197 CYS A O 1
ATOM 1635 N N . ASN A 1 198 ? -6.242 -14.225 -11.892 1.00 93.62 198 ASN A N 1
ATOM 1636 C CA . ASN A 1 198 ? -5.170 -14.314 -10.907 1.00 93.62 198 ASN A CA 1
ATOM 1637 C C . ASN A 1 198 ? -3.908 -14.945 -11.518 1.00 93.62 198 ASN A C 1
ATOM 1639 O O . ASN A 1 198 ? -2.833 -14.362 -11.468 1.00 93.62 198 ASN A O 1
ATOM 1643 N N . GLU A 1 199 ? -4.052 -16.090 -12.196 1.00 92.31 199 GLU A N 1
ATOM 1644 C CA . GLU A 1 199 ? -2.922 -16.757 -12.856 1.00 92.31 199 GLU A CA 1
ATOM 1645 C C . GLU A 1 199 ? -2.330 -15.921 -14.001 1.00 92.31 199 GLU A C 1
ATOM 1647 O O . GLU A 1 199 ? -1.117 -15.787 -14.123 1.00 92.31 199 GLU A O 1
ATOM 1652 N N . LYS A 1 200 ? -3.178 -15.312 -14.842 1.00 92.38 200 LYS A N 1
ATOM 1653 C CA . LYS A 1 200 ? -2.719 -14.488 -15.975 1.00 92.38 200 LYS A CA 1
ATOM 1654 C C . LYS A 1 200 ? -2.008 -13.207 -15.545 1.00 92.38 200 LYS A C 1
ATOM 1656 O O . LYS A 1 200 ? -1.161 -12.722 -16.287 1.00 92.38 200 LYS A O 1
ATOM 1661 N N . LEU A 1 201 ? -2.392 -12.631 -14.409 1.00 93.19 201 LEU A N 1
ATOM 1662 C CA . LEU A 1 201 ? -1.834 -11.380 -13.896 1.00 93.19 201 LEU A CA 1
ATOM 1663 C C . LEU A 1 201 ? -0.651 -11.611 -12.945 1.00 93.19 201 LEU A C 1
ATOM 1665 O O . LEU A 1 201 ? 0.022 -10.652 -12.576 1.00 93.19 201 LEU A O 1
ATOM 1669 N N . LYS A 1 202 ? -0.329 -12.865 -12.613 1.00 90.00 202 LYS A N 1
ATOM 1670 C CA . LYS A 1 202 ? 0.826 -13.210 -11.780 1.00 90.00 202 LYS A CA 1
ATOM 1671 C C . LYS A 1 202 ? 2.141 -12.645 -12.330 1.00 90.00 202 LYS A C 1
ATOM 1673 O O . LYS A 1 202 ? 2.923 -12.083 -11.572 1.00 90.00 202 LYS A O 1
ATOM 1678 N N . GLU A 1 203 ? 2.356 -12.713 -13.647 1.00 86.50 203 GLU A N 1
ATOM 1679 C CA . GLU A 1 203 ? 3.578 -12.189 -14.282 1.00 86.50 203 GLU A CA 1
ATOM 1680 C C . GLU A 1 203 ? 3.744 -10.680 -14.040 1.00 86.50 203 GLU A C 1
ATOM 1682 O O . GLU A 1 203 ? 4.836 -10.222 -13.703 1.00 86.50 203 GLU A O 1
ATOM 1687 N N . ILE A 1 204 ? 2.668 -9.887 -14.140 1.00 89.88 204 ILE A N 1
ATOM 1688 C CA . ILE A 1 204 ? 2.775 -8.445 -13.878 1.00 89.88 204 ILE A CA 1
ATOM 1689 C C . ILE A 1 204 ? 3.051 -8.171 -12.394 1.00 89.88 204 ILE A C 1
ATOM 1691 O O . ILE A 1 204 ? 3.886 -7.327 -12.074 1.00 89.88 204 ILE A O 1
ATOM 1695 N N . GLU A 1 205 ? 2.432 -8.924 -11.480 1.00 92.25 205 GLU A N 1
ATOM 1696 C CA . GLU A 1 205 ? 2.670 -8.801 -10.037 1.00 92.25 205 GLU A CA 1
ATOM 1697 C C . GLU A 1 205 ? 4.116 -9.136 -9.655 1.00 92.25 205 GLU A C 1
ATOM 1699 O O . GLU A 1 205 ? 4.722 -8.420 -8.851 1.00 92.25 205 GLU A O 1
ATOM 1704 N N . GLU A 1 206 ? 4.696 -10.173 -10.265 1.00 90.12 206 GLU A N 1
ATOM 1705 C CA . GLU A 1 206 ? 6.086 -10.589 -10.051 1.00 90.12 206 GLU A CA 1
ATOM 1706 C C . GLU A 1 206 ? 7.085 -9.465 -10.369 1.00 90.12 206 GLU A C 1
ATOM 1708 O O . GLU A 1 206 ? 8.074 -9.294 -9.656 1.00 90.12 206 GLU A O 1
ATOM 1713 N N . ASN A 1 207 ? 6.806 -8.616 -11.363 1.00 88.88 207 ASN A N 1
ATOM 1714 C CA . ASN A 1 207 ? 7.655 -7.462 -11.673 1.00 88.88 207 ASN A CA 1
ATOM 1715 C C . ASN A 1 207 ? 7.719 -6.459 -10.507 1.00 88.88 207 ASN A C 1
ATOM 1717 O O . ASN A 1 207 ? 8.796 -5.966 -10.156 1.00 88.88 207 ASN A O 1
ATOM 1721 N N . PHE A 1 208 ? 6.582 -6.181 -9.860 1.00 92.62 208 PHE A N 1
ATOM 1722 C CA . PHE A 1 208 ? 6.549 -5.323 -8.673 1.00 92.62 208 PHE A CA 1
ATOM 1723 C C . PHE A 1 208 ? 7.140 -6.017 -7.440 1.00 92.62 208 PHE A C 1
ATOM 1725 O O . PHE A 1 208 ? 7.791 -5.381 -6.609 1.00 92.62 208 PHE A O 1
ATOM 1732 N N . VAL A 1 209 ? 6.991 -7.338 -7.334 1.00 90.81 209 VAL A N 1
ATOM 1733 C CA . VAL A 1 209 ? 7.685 -8.135 -6.319 1.00 90.81 209 VAL A CA 1
ATOM 1734 C C . VAL A 1 209 ? 9.202 -7.969 -6.476 1.00 90.81 209 VAL A C 1
ATOM 1736 O O . VAL A 1 209 ? 9.867 -7.593 -5.509 1.00 90.81 209 VAL A O 1
ATOM 1739 N N . HIS A 1 210 ? 9.750 -8.120 -7.679 1.00 88.81 210 HIS A N 1
ATOM 1740 C CA . HIS A 1 210 ? 11.181 -7.941 -7.919 1.00 88.81 210 HIS A CA 1
ATOM 1741 C C . HIS A 1 210 ? 11.677 -6.527 -7.605 1.00 88.81 210 HIS A C 1
ATOM 1743 O O . HIS A 1 210 ? 12.748 -6.372 -7.016 1.00 88.81 210 HIS A O 1
ATOM 1749 N N . LEU A 1 211 ? 10.871 -5.494 -7.879 1.00 89.12 211 LEU A N 1
ATOM 1750 C CA . LEU A 1 211 ? 11.168 -4.123 -7.443 1.00 89.12 211 LEU A CA 1
ATOM 1751 C C . LEU A 1 211 ? 11.394 -4.032 -5.925 1.00 89.12 211 LEU A C 1
ATOM 1753 O O . LEU A 1 211 ? 12.267 -3.302 -5.449 1.00 89.12 211 LEU A O 1
ATOM 1757 N N . MET A 1 212 ? 10.614 -4.798 -5.168 1.00 88.94 212 MET A N 1
ATOM 1758 C CA . MET A 1 212 ? 10.618 -4.806 -3.711 1.00 88.94 212 MET A CA 1
ATOM 1759 C C . MET A 1 212 ? 11.587 -5.827 -3.098 1.00 88.94 212 MET A C 1
ATOM 1761 O O . MET A 1 212 ? 11.687 -5.868 -1.875 1.00 88.94 212 MET A O 1
ATOM 1765 N N . ASP A 1 213 ? 12.337 -6.618 -3.877 1.00 87.56 213 ASP A N 1
ATOM 1766 C CA . ASP A 1 213 ? 13.189 -7.707 -3.359 1.00 87.56 213 ASP A CA 1
ATOM 1767 C C . ASP A 1 213 ? 14.219 -7.242 -2.329 1.00 87.56 213 ASP A C 1
ATOM 1769 O O . ASP A 1 213 ? 14.390 -7.860 -1.277 1.00 87.56 213 ASP A O 1
ATOM 1773 N N . PHE A 1 214 ? 14.874 -6.109 -2.578 1.00 87.06 214 PHE A N 1
ATOM 1774 C CA . PHE A 1 214 ? 15.826 -5.559 -1.617 1.00 87.06 214 PHE A CA 1
ATOM 1775 C C . PHE A 1 214 ? 15.135 -5.242 -0.279 1.00 87.06 214 PHE A C 1
ATOM 1777 O O . PHE A 1 214 ? 15.597 -5.653 0.785 1.00 87.06 214 PHE A O 1
ATOM 1784 N N . ARG A 1 215 ? 13.983 -4.561 -0.339 1.00 87.00 215 ARG A N 1
ATOM 1785 C CA . ARG A 1 215 ? 13.197 -4.162 0.837 1.00 87.00 215 ARG A CA 1
ATOM 1786 C C . ARG A 1 215 ? 12.611 -5.366 1.562 1.00 87.00 215 ARG A C 1
ATOM 1788 O O . ARG A 1 215 ? 12.753 -5.455 2.776 1.00 87.00 215 ARG A O 1
ATOM 1795 N N . ARG A 1 216 ? 12.016 -6.327 0.845 1.00 85.38 216 ARG A N 1
ATOM 1796 C CA . ARG A 1 216 ? 11.415 -7.524 1.456 1.00 85.38 216 ARG A CA 1
ATOM 1797 C C . ARG A 1 216 ? 12.449 -8.301 2.271 1.00 85.38 216 ARG A C 1
ATOM 1799 O O . ARG A 1 216 ? 12.127 -8.814 3.338 1.00 85.38 216 ARG A O 1
ATOM 1806 N N . ALA A 1 217 ? 13.683 -8.388 1.769 1.00 86.44 217 ALA A N 1
ATOM 1807 C CA . ALA A 1 217 ? 14.758 -9.108 2.431 1.00 86.44 217 ALA A CA 1
ATOM 1808 C C . ALA A 1 217 ? 15.278 -8.327 3.643 1.00 86.44 217 ALA A C 1
ATOM 1810 O O . ALA A 1 217 ? 15.287 -8.868 4.747 1.00 86.44 217 ALA A O 1
ATOM 1811 N N . MET A 1 218 ? 15.621 -7.045 3.463 1.00 85.44 218 MET A N 1
ATOM 1812 C CA . MET A 1 218 ? 16.130 -6.189 4.542 1.00 85.44 218 MET A CA 1
ATOM 1813 C C . MET A 1 218 ? 15.128 -5.981 5.681 1.00 85.44 218 MET A C 1
ATOM 1815 O O . MET A 1 218 ? 15.529 -5.952 6.838 1.00 85.44 218 MET A O 1
ATOM 1819 N N . TYR A 1 219 ? 13.834 -5.870 5.382 1.00 81.94 219 TYR A N 1
ATOM 1820 C CA . TYR A 1 219 ? 12.784 -5.703 6.393 1.00 81.94 219 TYR A CA 1
ATOM 1821 C C . TYR A 1 219 ? 12.204 -7.028 6.891 1.00 81.94 219 TYR A C 1
ATOM 1823 O O . TYR A 1 219 ? 11.187 -7.017 7.582 1.00 81.94 219 TYR A O 1
ATOM 1831 N N . LYS A 1 220 ? 12.825 -8.167 6.539 1.00 81.00 220 LYS A N 1
ATOM 1832 C CA . LYS A 1 220 ? 12.396 -9.510 6.960 1.00 81.00 220 LYS A CA 1
ATOM 1833 C C . LYS A 1 220 ? 10.888 -9.717 6.747 1.00 81.00 220 LYS A C 1
ATOM 1835 O O . LYS A 1 220 ? 10.190 -10.233 7.618 1.00 81.00 220 LYS A O 1
ATOM 1840 N N . VAL A 1 221 ? 10.383 -9.322 5.575 1.00 78.50 221 VAL A N 1
ATOM 1841 C CA . VAL A 1 221 ? 9.010 -9.632 5.155 1.00 78.50 221 VAL A CA 1
ATOM 1842 C C . VAL A 1 221 ? 8.928 -11.152 5.040 1.00 78.50 221 VAL A C 1
ATOM 1844 O O . VAL A 1 221 ? 9.520 -11.763 4.144 1.00 78.50 221 VAL A O 1
ATOM 1847 N N . ARG A 1 222 ? 8.319 -11.780 6.044 1.00 63.03 222 ARG A N 1
ATOM 1848 C CA . ARG A 1 222 ? 8.497 -13.201 6.325 1.00 63.03 222 ARG A CA 1
ATOM 1849 C C . ARG A 1 222 ? 7.476 -14.026 5.548 1.00 63.03 222 ARG A C 1
ATOM 1851 O O . ARG A 1 222 ? 6.318 -13.656 5.419 1.00 63.03 222 ARG A O 1
ATOM 1858 N N . ARG A 1 223 ? 7.924 -15.162 5.021 1.00 63.62 223 ARG A N 1
ATOM 1859 C CA . ARG A 1 223 ? 7.085 -16.151 4.321 1.00 63.62 223 ARG A CA 1
ATOM 1860 C C . ARG A 1 223 ? 6.360 -17.042 5.339 1.00 63.62 223 ARG A C 1
ATOM 1862 O O . ARG A 1 223 ? 6.841 -17.139 6.474 1.00 63.62 223 ARG A O 1
ATOM 1869 N N . LYS A 1 224 ? 5.274 -17.735 4.957 1.00 50.44 224 LYS A N 1
ATOM 1870 C CA . LYS A 1 224 ? 4.620 -18.711 5.862 1.00 50.44 224 LYS A CA 1
ATOM 1871 C C . LYS A 1 224 ? 5.651 -19.674 6.391 1.00 50.44 224 LYS A C 1
ATOM 1873 O O . LYS A 1 224 ? 6.497 -20.150 5.634 1.00 50.44 224 LYS A O 1
ATOM 1878 N N . ASP A 1 225 ? 5.582 -19.946 7.687 1.00 52.97 225 ASP A N 1
ATOM 1879 C CA . ASP A 1 225 ? 6.324 -21.026 8.342 1.00 52.97 225 ASP A CA 1
ATOM 1880 C C . ASP A 1 225 ? 7.861 -20.902 8.332 1.00 52.97 225 ASP A C 1
ATOM 1882 O O . ASP A 1 225 ? 8.551 -21.736 8.916 1.00 52.97 225 ASP A O 1
ATOM 1886 N N . LYS A 1 226 ? 8.425 -19.838 7.749 1.00 61.44 226 LYS A N 1
ATOM 1887 C CA . LYS A 1 226 ? 9.865 -19.548 7.774 1.00 61.44 226 LYS A CA 1
ATOM 1888 C C . LYS A 1 226 ? 10.117 -18.386 8.726 1.00 61.44 226 LYS A C 1
ATOM 1890 O O . LYS A 1 226 ? 9.516 -17.330 8.598 1.00 61.44 226 LYS A O 1
ATOM 1895 N N . SER A 1 227 ? 10.989 -18.559 9.715 1.00 64.12 227 SER A N 1
ATOM 1896 C CA . SER A 1 227 ? 11.385 -17.479 10.635 1.00 64.12 227 SER A CA 1
ATOM 1897 C C . SER A 1 227 ? 12.455 -16.553 10.048 1.00 64.12 227 SER A C 1
ATOM 1899 O O . SER A 1 227 ? 12.816 -15.569 10.691 1.00 64.12 227 SER A O 1
ATOM 1901 N N . TYR A 1 228 ? 12.960 -16.863 8.850 1.00 71.81 228 TYR A N 1
ATOM 1902 C CA . TYR A 1 228 ? 14.146 -16.251 8.264 1.00 71.81 228 TYR A CA 1
ATOM 1903 C C . TYR A 1 228 ? 13.838 -15.355 7.056 1.00 71.81 228 TYR A C 1
ATOM 1905 O O . TYR A 1 228 ? 12.871 -15.589 6.327 1.00 71.81 228 TYR A O 1
ATOM 1913 N N . CYS A 1 229 ? 14.646 -14.310 6.849 1.00 77.56 229 CYS A N 1
ATOM 1914 C CA . CYS A 1 229 ? 14.502 -13.397 5.714 1.00 77.56 229 CYS A CA 1
ATOM 1915 C C . CYS A 1 229 ? 14.765 -14.102 4.371 1.00 77.56 229 CYS A C 1
ATOM 1917 O O . CYS A 1 229 ? 15.551 -15.044 4.283 1.00 77.56 229 CYS A O 1
ATOM 1919 N N . THR A 1 230 ? 14.150 -13.619 3.291 1.00 81.44 230 THR A N 1
ATOM 1920 C CA . THR A 1 230 ? 14.405 -14.171 1.950 1.00 81.44 230 THR A CA 1
ATOM 1921 C C . THR A 1 230 ? 15.840 -13.872 1.515 1.00 81.44 230 THR A C 1
ATOM 1923 O O . THR A 1 230 ? 16.290 -12.732 1.621 1.00 81.44 230 THR A O 1
ATOM 1926 N N . THR A 1 231 ? 16.542 -14.879 0.991 1.00 87.62 231 THR A N 1
ATOM 1927 C CA . THR A 1 231 ? 17.847 -14.667 0.359 1.00 87.62 231 THR A CA 1
ATOM 1928 C C . THR A 1 231 ? 17.661 -13.973 -0.985 1.00 87.62 231 THR A C 1
ATOM 1930 O O . THR A 1 231 ? 16.973 -14.498 -1.858 1.00 87.62 231 THR A O 1
ATOM 1933 N N . VAL A 1 232 ? 18.295 -12.817 -1.170 1.00 89.62 232 VAL A N 1
ATOM 1934 C CA . VAL A 1 232 ? 18.218 -12.030 -2.408 1.00 89.62 232 VAL A CA 1
ATOM 1935 C C . VAL A 1 232 ? 19.620 -11.813 -2.951 1.00 89.62 232 VAL A C 1
ATOM 1937 O O . VAL A 1 232 ? 20.492 -11.307 -2.249 1.00 89.62 232 VAL A O 1
ATOM 1940 N N . ASN A 1 233 ? 19.824 -12.181 -4.216 1.00 90.12 233 ASN A N 1
ATOM 1941 C CA . ASN A 1 233 ? 21.114 -12.080 -4.894 1.00 90.12 233 ASN A CA 1
ATOM 1942 C C . ASN A 1 233 ? 21.076 -10.967 -5.949 1.00 90.12 233 ASN A C 1
ATOM 1944 O O . ASN A 1 233 ? 20.412 -11.085 -6.983 1.00 90.12 233 ASN A O 1
ATOM 1948 N N . GLY A 1 234 ? 21.823 -9.899 -5.701 1.00 88.38 234 GLY A N 1
ATOM 1949 C CA . GLY A 1 234 ? 22.113 -8.857 -6.676 1.00 88.38 234 GLY A CA 1
ATOM 1950 C C . GLY A 1 234 ? 23.365 -9.147 -7.503 1.00 88.38 234 GLY A C 1
ATOM 1951 O O . GLY A 1 234 ? 24.099 -10.106 -7.276 1.00 88.38 234 GLY A O 1
ATOM 1952 N N . GLU A 1 235 ? 23.645 -8.281 -8.478 1.00 87.81 235 GLU A N 1
ATOM 1953 C CA . GLU A 1 235 ? 24.898 -8.328 -9.246 1.00 87.81 235 GLU A CA 1
ATOM 1954 C C . GLU A 1 235 ? 26.095 -8.071 -8.321 1.00 87.81 235 GLU A C 1
ATOM 1956 O O . GLU A 1 235 ? 27.183 -8.621 -8.514 1.00 87.81 235 GLU A O 1
ATOM 1961 N N . ASN A 1 236 ? 25.884 -7.233 -7.309 1.00 89.75 236 ASN A N 1
ATOM 1962 C CA . ASN A 1 236 ? 26.927 -6.697 -6.453 1.00 89.75 236 ASN A CA 1
ATOM 1963 C C . ASN A 1 236 ? 26.658 -6.792 -4.946 1.00 89.75 236 ASN A C 1
ATOM 1965 O O . ASN A 1 236 ? 27.423 -6.245 -4.149 1.00 89.75 236 ASN A O 1
ATOM 1969 N N . TYR A 1 237 ? 25.605 -7.504 -4.560 1.00 93.12 237 TYR A N 1
ATOM 1970 C CA . TYR A 1 237 ? 25.265 -7.747 -3.167 1.00 93.12 237 TYR A CA 1
ATOM 1971 C C . TYR A 1 237 ? 24.553 -9.089 -3.004 1.00 93.12 237 TYR A C 1
ATOM 1973 O O . TYR A 1 237 ? 23.984 -9.612 -3.961 1.00 93.12 237 TYR A O 1
ATOM 1981 N N . THR A 1 238 ? 24.540 -9.596 -1.779 1.00 94.62 238 THR A N 1
ATOM 1982 C CA . THR A 1 238 ? 23.705 -10.720 -1.352 1.00 94.62 238 THR A CA 1
ATOM 1983 C C . THR A 1 238 ? 23.097 -10.358 -0.004 1.00 94.62 238 THR A C 1
ATOM 1985 O O . THR A 1 238 ? 23.814 -9.905 0.882 1.00 94.62 238 THR A O 1
ATOM 1988 N N . ILE A 1 239 ? 21.792 -10.549 0.168 1.00 91.94 239 ILE A N 1
ATOM 1989 C CA . ILE A 1 239 ? 21.150 -10.540 1.488 1.00 91.94 239 ILE A CA 1
ATOM 1990 C C . ILE A 1 239 ? 20.844 -11.986 1.837 1.00 91.94 239 ILE A C 1
ATOM 1992 O O . ILE A 1 239 ? 20.249 -12.684 1.017 1.00 91.94 239 ILE A O 1
ATOM 1996 N N . SER A 1 240 ? 21.236 -12.442 3.020 1.00 90.56 240 SER A N 1
ATOM 1997 C CA . SER A 1 240 ? 20.906 -13.784 3.504 1.00 90.56 240 SER A CA 1
ATOM 1998 C C . SER A 1 240 ? 20.647 -13.777 5.009 1.00 90.56 240 SER A C 1
ATOM 2000 O O . SER A 1 240 ? 21.152 -12.894 5.702 1.00 90.56 240 SER A O 1
ATOM 2002 N N . PRO A 1 241 ? 19.874 -14.740 5.526 1.00 88.75 241 PRO A N 1
ATOM 2003 C CA . PRO A 1 241 ? 19.608 -14.826 6.954 1.00 88.75 241 PRO A CA 1
ATOM 2004 C C . PRO A 1 241 ? 20.849 -15.227 7.764 1.00 88.75 241 PRO A C 1
ATOM 2006 O O . PRO A 1 241 ? 21.649 -16.041 7.301 1.00 88.75 241 PRO A O 1
ATOM 2009 N N . ASP A 1 242 ? 20.966 -14.689 8.978 1.00 87.25 242 ASP A N 1
ATOM 2010 C CA . ASP A 1 242 ? 21.791 -15.238 10.058 1.00 87.25 242 ASP A CA 1
ATOM 2011 C C . ASP A 1 242 ? 21.143 -16.496 10.678 1.00 87.25 242 ASP A C 1
ATOM 2013 O O . ASP A 1 242 ? 20.076 -16.948 10.247 1.00 87.25 242 ASP A O 1
ATOM 2017 N N . ASP A 1 243 ? 21.773 -17.053 11.716 1.00 85.25 243 ASP A N 1
ATOM 2018 C CA . ASP A 1 243 ? 21.271 -18.238 12.429 1.00 85.25 243 ASP A CA 1
ATOM 2019 C C . ASP A 1 243 ? 19.908 -18.002 13.122 1.00 85.25 243 ASP A C 1
ATOM 2021 O O . ASP A 1 243 ? 19.154 -18.947 13.361 1.00 85.25 243 ASP A O 1
ATOM 2025 N N . GLU A 1 244 ? 19.556 -16.746 13.410 1.00 82.56 244 GLU A N 1
ATOM 2026 C CA . GLU A 1 244 ? 18.272 -16.317 13.986 1.00 82.56 244 GLU A CA 1
ATOM 2027 C C . GLU A 1 244 ? 17.248 -15.899 12.904 1.00 82.56 244 GLU A C 1
ATOM 2029 O O . GLU A 1 244 ? 16.100 -15.523 13.187 1.00 82.56 244 GLU A O 1
ATOM 2034 N N . GLY A 1 245 ? 17.639 -15.977 11.632 1.00 81.31 245 GLY A N 1
ATOM 2035 C CA . GLY A 1 245 ? 16.828 -15.601 10.488 1.00 81.31 245 GLY A CA 1
ATOM 2036 C C . GLY A 1 245 ? 16.788 -14.099 10.181 1.00 81.31 245 GLY A C 1
ATOM 2037 O O . GLY A 1 245 ? 15.925 -13.668 9.412 1.00 81.31 245 GLY A O 1
ATOM 2038 N N . ASN A 1 246 ? 17.634 -13.278 10.796 1.00 85.31 246 ASN A N 1
ATOM 2039 C CA . ASN A 1 246 ? 17.728 -11.837 10.547 1.00 85.31 246 ASN A CA 1
ATOM 2040 C C . ASN A 1 246 ? 18.598 -11.535 9.318 1.00 85.31 246 ASN A C 1
ATOM 2042 O O . ASN A 1 246 ? 19.519 -12.289 9.018 1.00 85.31 246 ASN A O 1
ATOM 2046 N N . PRO A 1 247 ? 18.331 -10.442 8.587 1.00 87.88 247 PRO A N 1
ATOM 2047 C CA . PRO A 1 247 ? 19.051 -10.147 7.357 1.00 87.88 247 PRO A CA 1
ATOM 2048 C C . PRO A 1 247 ? 20.485 -9.680 7.617 1.00 87.88 247 PRO A C 1
ATOM 2050 O O . PRO A 1 247 ? 20.718 -8.670 8.286 1.00 87.88 247 PRO A O 1
ATOM 2053 N N . ILE A 1 248 ? 21.433 -10.379 6.994 1.00 91.31 248 ILE A N 1
ATOM 2054 C CA . ILE A 1 248 ? 22.817 -9.950 6.815 1.00 91.31 248 ILE A CA 1
ATOM 2055 C C . ILE A 1 248 ? 23.003 -9.473 5.372 1.00 91.31 248 ILE A C 1
ATOM 2057 O O . ILE A 1 248 ? 22.682 -10.191 4.422 1.00 91.31 248 ILE A O 1
ATOM 2061 N N . LEU A 1 249 ? 23.555 -8.271 5.207 1.00 92.44 249 LEU A N 1
ATOM 2062 C CA . LEU A 1 249 ? 23.868 -7.670 3.914 1.00 92.44 249 LEU A CA 1
ATOM 2063 C C . LEU A 1 249 ? 25.356 -7.836 3.580 1.00 92.44 249 LEU A C 1
ATOM 2065 O O . LEU A 1 249 ? 26.223 -7.233 4.210 1.00 92.44 249 LEU A O 1
ATOM 2069 N N . TYR A 1 250 ? 25.646 -8.595 2.529 1.00 94.19 250 TYR A N 1
ATOM 2070 C CA . TYR A 1 250 ? 26.978 -8.764 1.958 1.00 94.19 250 TYR A CA 1
ATOM 2071 C C . TYR A 1 250 ? 27.131 -7.905 0.704 1.00 94.19 250 TYR A C 1
ATOM 2073 O O . TYR A 1 250 ? 26.288 -7.947 -0.190 1.00 94.19 250 TYR A O 1
ATOM 2081 N N . ILE A 1 251 ? 28.223 -7.150 0.606 1.00 93.56 251 ILE A N 1
ATOM 2082 C CA . ILE A 1 251 ? 28.482 -6.196 -0.479 1.00 93.56 251 ILE A CA 1
ATOM 2083 C C . ILE A 1 251 ? 29.843 -6.496 -1.101 1.00 93.56 251 ILE A C 1
ATOM 2085 O O . ILE A 1 251 ? 30.833 -6.657 -0.384 1.00 93.56 251 ILE A O 1
ATOM 2089 N N . LYS A 1 252 ? 29.912 -6.544 -2.436 1.00 93.69 252 LYS A N 1
ATOM 2090 C CA . LYS A 1 252 ? 31.191 -6.689 -3.143 1.00 93.69 252 LYS A CA 1
ATOM 2091 C C . LYS A 1 252 ? 32.090 -5.487 -2.881 1.00 93.69 252 LYS A C 1
ATOM 2093 O O . LYS A 1 252 ? 31.666 -4.344 -3.057 1.00 93.69 252 LYS A O 1
ATOM 2098 N N . GLN A 1 253 ? 33.346 -5.735 -2.533 1.00 91.19 253 GLN A N 1
ATOM 2099 C CA . GLN A 1 253 ? 34.326 -4.686 -2.263 1.00 91.19 253 GLN A CA 1
ATOM 2100 C C . GLN A 1 253 ? 34.478 -3.704 -3.434 1.00 91.19 253 GLN A C 1
ATOM 2102 O O . GLN A 1 253 ? 34.578 -2.504 -3.199 1.00 91.19 253 GLN A O 1
ATOM 2107 N N . SER A 1 254 ? 34.400 -4.175 -4.685 1.00 88.44 254 SER A N 1
ATOM 2108 C CA . SER A 1 254 ? 34.463 -3.320 -5.885 1.00 88.44 254 SER A CA 1
ATOM 2109 C C . SER A 1 254 ? 33.331 -2.294 -6.015 1.00 88.44 254 SER A C 1
ATOM 2111 O O . SER A 1 254 ? 33.441 -1.345 -6.789 1.00 88.44 254 SER A O 1
ATOM 2113 N N . THR A 1 255 ? 32.232 -2.481 -5.283 1.00 86.38 255 THR A N 1
ATOM 2114 C CA . THR A 1 255 ? 31.068 -1.581 -5.308 1.00 86.38 255 THR A CA 1
ATOM 2115 C C . THR A 1 255 ? 31.257 -0.369 -4.414 1.00 86.38 255 THR A C 1
ATOM 2117 O O . THR A 1 255 ? 30.622 0.666 -4.617 1.00 86.38 255 THR A O 1
ATOM 2120 N N . VAL A 1 256 ? 32.108 -0.499 -3.404 1.00 83.06 256 VAL A N 1
ATOM 2121 C CA . VAL A 1 256 ? 32.284 0.521 -2.386 1.00 83.06 256 VAL A CA 1
ATOM 2122 C C . VAL A 1 256 ? 33.287 1.549 -2.891 1.00 83.06 256 VAL A C 1
ATOM 2124 O O . VAL A 1 256 ? 34.454 1.245 -3.115 1.00 83.06 256 VAL A O 1
ATOM 2127 N N . THR A 1 257 ? 32.834 2.788 -3.067 1.00 71.25 257 THR A N 1
ATOM 2128 C CA . THR A 1 257 ? 33.720 3.924 -3.335 1.00 71.25 257 THR A CA 1
ATOM 2129 C C . THR A 1 257 ? 34.045 4.637 -2.026 1.00 71.25 257 THR A C 1
ATOM 2131 O O . THR A 1 257 ? 33.129 5.061 -1.315 1.00 71.25 257 THR A O 1
ATOM 2134 N N . ASP A 1 258 ? 35.330 4.800 -1.711 1.00 61.22 258 ASP A N 1
ATOM 2135 C CA . ASP A 1 258 ? 35.773 5.482 -0.492 1.00 61.22 258 ASP A CA 1
ATOM 2136 C C . ASP A 1 258 ? 35.373 6.967 -0.497 1.00 61.22 258 ASP A C 1
ATOM 2138 O O . ASP A 1 258 ? 35.983 7.814 -1.150 1.00 61.22 258 ASP A O 1
ATOM 2142 N N . GLY A 1 259 ? 34.323 7.290 0.261 1.00 59.97 259 GLY A N 1
ATOM 2143 C CA . GLY A 1 259 ? 33.939 8.659 0.612 1.00 59.97 259 GLY A CA 1
ATOM 2144 C C . GLY A 1 259 ? 34.479 9.081 1.984 1.00 59.97 259 GLY A C 1
ATOM 2145 O O . GLY A 1 259 ? 34.872 8.251 2.800 1.00 59.97 259 GLY A O 1
ATOM 2146 N N . LYS A 1 260 ? 34.457 10.382 2.296 1.00 57.62 260 LYS A N 1
ATOM 2147 C CA . LYS A 1 260 ? 34.768 10.905 3.647 1.00 57.62 260 LYS A CA 1
ATOM 2148 C C . LYS A 1 260 ? 33.595 10.807 4.643 1.00 57.62 260 LYS A C 1
ATOM 2150 O O . LYS A 1 260 ? 33.729 11.280 5.766 1.00 57.62 260 LYS A O 1
ATOM 2155 N N . SER A 1 261 ? 32.454 10.246 4.237 1.00 72.31 261 SER A N 1
ATOM 2156 C CA . SER A 1 261 ? 31.264 10.097 5.088 1.00 72.31 261 SER A CA 1
ATOM 2157 C C . SER A 1 261 ? 31.372 8.866 5.989 1.00 72.31 261 SER A C 1
ATOM 2159 O O . SER A 1 261 ? 32.048 7.902 5.663 1.00 72.31 261 SER A O 1
ATOM 2161 N N . ASP A 1 262 ? 30.679 8.900 7.116 1.00 80.06 262 ASP A N 1
ATOM 2162 C CA . ASP A 1 262 ? 30.328 7.773 7.983 1.00 80.06 262 ASP A CA 1
ATOM 2163 C C . ASP A 1 262 ? 29.405 6.726 7.321 1.00 80.06 262 ASP A C 1
ATOM 2165 O O . ASP A 1 262 ? 29.164 5.669 7.903 1.00 80.06 262 ASP A O 1
ATOM 2169 N N . LYS A 1 263 ? 28.930 6.978 6.096 1.00 80.56 263 LYS A N 1
ATOM 2170 C CA . LYS A 1 263 ? 28.103 6.079 5.284 1.00 80.56 263 LYS A CA 1
ATOM 2171 C C . LYS A 1 263 ? 28.719 5.843 3.899 1.00 80.56 263 LYS A C 1
ATOM 2173 O O . LYS A 1 263 ? 29.505 6.649 3.394 1.00 80.56 263 LYS A O 1
ATOM 2178 N N . TYR A 1 264 ? 28.345 4.739 3.263 1.00 79.38 264 TYR A N 1
ATOM 2179 C CA . TYR A 1 264 ? 28.590 4.464 1.848 1.00 79.38 264 TYR A CA 1
ATOM 2180 C C . TYR A 1 264 ? 27.306 4.692 1.056 1.00 79.38 264 TYR A C 1
ATOM 2182 O O . TYR A 1 264 ? 26.286 4.102 1.384 1.00 79.38 264 TYR A O 1
ATOM 2190 N N . LEU A 1 265 ? 27.345 5.494 -0.007 1.00 81.00 265 LEU A N 1
ATOM 2191 C CA . LEU A 1 265 ? 26.247 5.535 -0.971 1.00 81.00 265 LEU A CA 1
ATOM 2192 C C . LEU A 1 265 ? 26.456 4.409 -1.983 1.00 81.00 265 LEU A C 1
ATOM 2194 O O . LEU A 1 265 ? 27.378 4.471 -2.795 1.00 81.00 265 LEU A O 1
ATOM 2198 N N . ILE A 1 266 ? 25.623 3.374 -1.918 1.00 82.31 266 ILE A N 1
ATOM 2199 C CA . ILE A 1 266 ? 25.798 2.155 -2.707 1.00 82.31 266 ILE A CA 1
ATOM 2200 C C . ILE A 1 266 ? 24.657 2.011 -3.700 1.00 82.31 266 ILE A C 1
ATOM 2202 O O . ILE A 1 266 ? 23.490 2.083 -3.327 1.00 82.31 266 ILE A O 1
ATOM 2206 N N . LYS A 1 267 ? 25.008 1.772 -4.968 1.00 83.88 267 LYS A N 1
ATOM 2207 C CA . LYS A 1 267 ? 24.066 1.368 -6.014 1.00 83.88 267 LYS A CA 1
ATOM 2208 C C . LYS A 1 267 ? 23.901 -0.148 -5.988 1.00 83.88 267 LYS A C 1
ATOM 2210 O O . LYS A 1 267 ? 24.777 -0.859 -6.475 1.00 83.88 267 LYS A O 1
ATOM 2215 N N . PHE A 1 268 ? 22.799 -0.647 -5.454 1.00 83.25 268 PHE A N 1
ATOM 2216 C CA . PHE A 1 268 ? 22.462 -2.067 -5.483 1.00 83.25 268 PHE A CA 1
ATOM 2217 C C . PHE A 1 268 ? 21.800 -2.420 -6.811 1.00 83.25 268 PHE A C 1
ATOM 2219 O O . PHE A 1 268 ? 20.752 -1.875 -7.137 1.00 83.25 268 PHE A O 1
ATOM 2226 N N . ASN A 1 269 ? 22.422 -3.305 -7.592 1.00 82.00 269 ASN A N 1
ATOM 2227 C CA . ASN A 1 269 ? 21.911 -3.738 -8.893 1.00 82.00 269 ASN A CA 1
ATOM 2228 C C . ASN A 1 269 ? 21.261 -5.118 -8.755 1.00 82.00 269 ASN A C 1
ATOM 2230 O O . ASN A 1 269 ? 21.904 -6.068 -8.301 1.00 82.00 269 ASN A O 1
ATOM 2234 N N . HIS A 1 270 ? 20.001 -5.234 -9.160 1.00 82.00 270 HIS A N 1
ATOM 2235 C CA . HIS A 1 270 ? 19.247 -6.485 -9.121 1.00 82.00 270 HIS A CA 1
ATOM 2236 C C . HIS A 1 270 ? 19.598 -7.370 -10.317 1.00 82.00 270 HIS A C 1
ATOM 2238 O O . HIS A 1 270 ? 20.122 -6.904 -11.330 1.00 82.00 270 HIS A O 1
ATOM 2244 N N . THR A 1 271 ? 19.316 -8.667 -10.202 1.00 79.00 271 THR A N 1
ATOM 2245 C CA . THR A 1 271 ? 19.626 -9.658 -11.249 1.00 79.00 271 THR A CA 1
ATOM 2246 C C . THR A 1 271 ? 18.404 -10.167 -12.004 1.00 79.00 271 THR A C 1
ATOM 2248 O O . THR A 1 271 ? 18.575 -10.741 -13.081 1.00 79.00 271 THR A O 1
ATOM 2251 N N . HIS A 1 272 ? 17.196 -9.937 -11.487 1.00 78.25 272 HIS A N 1
ATOM 2252 C CA . HIS A 1 272 ? 15.953 -10.280 -12.170 1.00 78.25 272 HIS A CA 1
ATOM 2253 C C . HIS A 1 272 ? 15.591 -9.172 -13.168 1.00 78.25 272 HIS A C 1
ATOM 2255 O O . HIS A 1 272 ? 15.535 -8.002 -12.777 1.00 78.25 272 HIS A O 1
ATOM 2261 N N . PRO A 1 273 ? 15.414 -9.497 -14.462 1.00 76.50 273 PRO A N 1
ATOM 2262 C CA . PRO A 1 273 ? 14.885 -8.541 -15.419 1.00 76.50 273 PRO A CA 1
ATOM 2263 C C . PRO A 1 273 ? 13.395 -8.312 -15.151 1.00 76.50 273 PRO A C 1
ATOM 2265 O O . PRO A 1 273 ? 12.679 -9.255 -14.826 1.00 76.50 273 PRO A O 1
ATOM 2268 N N . VAL A 1 274 ? 12.933 -7.081 -15.342 1.00 76.69 274 VAL A N 1
ATOM 2269 C CA . VAL A 1 274 ? 11.520 -6.695 -15.199 1.00 76.69 274 VAL A CA 1
ATOM 2270 C C . VAL A 1 274 ? 11.053 -5.889 -16.399 1.00 76.69 274 VAL A C 1
ATOM 2272 O O . VAL A 1 274 ? 11.877 -5.342 -17.119 1.00 76.69 274 VAL A O 1
ATOM 2275 N N . VAL A 1 275 ? 9.752 -5.800 -16.632 1.00 79.31 275 VAL A N 1
ATOM 2276 C CA . VAL A 1 275 ? 9.139 -4.864 -17.574 1.00 79.31 275 VAL A CA 1
ATOM 2277 C C . VAL A 1 275 ? 8.574 -3.699 -16.772 1.00 79.31 275 VAL A C 1
ATOM 2279 O O . VAL A 1 275 ? 7.686 -3.877 -15.940 1.00 79.31 275 VAL A O 1
ATOM 2282 N N . ASP A 1 276 ? 9.074 -2.492 -17.026 1.00 80.25 276 ASP A N 1
ATOM 2283 C CA . ASP A 1 276 ? 8.715 -1.314 -16.230 1.00 80.25 276 ASP A CA 1
ATOM 2284 C C . ASP A 1 276 ? 7.205 -1.032 -16.285 1.00 80.25 276 ASP A C 1
ATOM 2286 O O . ASP A 1 276 ? 6.574 -0.789 -15.260 1.00 80.25 276 ASP A O 1
ATOM 2290 N N . GLN A 1 277 ? 6.590 -1.156 -17.464 1.00 84.56 277 GLN A N 1
ATOM 2291 C CA . GLN A 1 277 ? 5.142 -1.017 -17.625 1.00 84.56 277 GLN A CA 1
ATOM 2292 C C . GLN A 1 277 ? 4.350 -2.052 -16.818 1.00 84.56 277 GLN A C 1
ATOM 2294 O O . GLN A 1 277 ? 3.258 -1.735 -16.348 1.00 84.56 277 GLN A O 1
ATOM 2299 N N . ASP A 1 278 ? 4.891 -3.248 -16.592 1.00 89.12 278 ASP A N 1
ATOM 2300 C CA . ASP A 1 278 ? 4.219 -4.268 -15.790 1.00 89.12 278 ASP A CA 1
ATOM 2301 C C . ASP A 1 278 ? 4.314 -3.974 -14.287 1.00 89.12 278 ASP A C 1
ATOM 2303 O O . ASP A 1 278 ? 3.371 -4.273 -13.558 1.00 89.12 278 ASP A O 1
ATOM 2307 N N . ILE A 1 279 ? 5.352 -3.258 -13.834 1.00 92.12 279 ILE A N 1
ATOM 2308 C CA . ILE A 1 279 ? 5.370 -2.657 -12.488 1.00 92.12 279 ILE A CA 1
ATOM 2309 C C . ILE A 1 279 ? 4.210 -1.664 -12.343 1.00 92.12 279 ILE A C 1
ATOM 2311 O O . ILE A 1 279 ? 3.487 -1.695 -11.345 1.00 92.12 279 ILE A O 1
ATOM 2315 N N . TYR A 1 280 ? 3.989 -0.805 -13.346 1.00 93.94 280 TYR A N 1
ATOM 2316 C CA . TYR A 1 280 ? 2.839 0.104 -13.348 1.00 93.94 280 TYR A CA 1
ATOM 2317 C C . TYR A 1 280 ? 1.524 -0.675 -13.315 1.00 93.94 280 TYR A C 1
ATOM 2319 O O . TYR A 1 280 ? 0.648 -0.383 -12.500 1.00 93.94 280 TYR A O 1
ATOM 2327 N N . ARG A 1 281 ? 1.372 -1.677 -14.190 1.00 94.69 281 ARG A N 1
ATOM 2328 C CA . ARG A 1 281 ? 0.162 -2.504 -14.246 1.00 94.69 281 ARG A CA 1
ATOM 2329 C C . ARG A 1 281 ? -0.103 -3.193 -12.921 1.00 94.69 281 ARG A C 1
ATOM 2331 O O . ARG A 1 281 ? -1.256 -3.214 -12.517 1.00 94.69 281 ARG A O 1
ATOM 2338 N N . ALA A 1 282 ? 0.919 -3.696 -12.233 1.00 96.75 282 ALA A N 1
ATOM 2339 C CA . ALA A 1 282 ? 0.770 -4.308 -10.918 1.00 96.75 282 ALA A CA 1
ATOM 2340 C C . ALA A 1 282 ? 0.271 -3.308 -9.869 1.00 96.75 282 ALA A C 1
ATOM 2342 O O . ALA A 1 282 ? -0.671 -3.604 -9.139 1.00 96.75 282 ALA A O 1
ATOM 2343 N N . LEU A 1 283 ? 0.831 -2.093 -9.834 1.00 97.69 283 LEU A N 1
ATOM 2344 C CA . LEU A 1 283 ? 0.327 -1.025 -8.965 1.00 97.69 283 LEU A CA 1
ATOM 2345 C C . LEU A 1 283 ? -1.140 -0.698 -9.280 1.00 97.69 283 LEU A C 1
ATOM 2347 O O . LEU A 1 283 ? -1.979 -0.619 -8.388 1.00 97.69 283 LEU A O 1
ATOM 2351 N N . VAL A 1 284 ? -1.490 -0.564 -10.558 1.00 97.69 284 VAL A N 1
ATOM 2352 C CA . VAL A 1 284 ? -2.869 -0.272 -10.966 1.00 97.69 284 VAL A CA 1
ATOM 2353 C C . VAL A 1 284 ? -3.807 -1.454 -10.716 1.00 97.69 284 VAL A C 1
ATOM 2355 O O . VAL A 1 284 ? -4.958 -1.227 -10.352 1.00 97.69 284 VAL A O 1
ATOM 2358 N N . LYS A 1 285 ? -3.336 -2.698 -10.843 1.00 97.56 285 LYS A N 1
ATOM 2359 C CA . LYS A 1 285 ? -4.084 -3.907 -10.477 1.00 97.56 285 LYS A CA 1
ATOM 2360 C C . LYS A 1 285 ? -4.512 -3.830 -9.016 1.00 97.56 285 LYS A C 1
ATOM 2362 O O . LYS A 1 285 ? -5.703 -3.952 -8.761 1.00 97.56 285 LYS A O 1
ATOM 2367 N N . ILE A 1 286 ? -3.593 -3.500 -8.101 1.00 97.88 286 ILE A N 1
ATOM 2368 C CA . ILE A 1 286 ? -3.899 -3.305 -6.673 1.00 97.88 286 ILE A CA 1
ATOM 2369 C C . ILE A 1 286 ? -5.060 -2.319 -6.493 1.00 97.88 286 ILE A C 1
ATOM 2371 O O . ILE A 1 286 ? -6.013 -2.587 -5.762 1.00 97.88 286 ILE A O 1
ATOM 2375 N N . ALA A 1 287 ? -5.019 -1.178 -7.185 1.00 98.00 287 ALA A N 1
ATOM 2376 C CA . ALA A 1 287 ? -6.107 -0.207 -7.120 1.00 98.00 287 ALA A CA 1
ATOM 2377 C C . ALA A 1 287 ? -7.423 -0.769 -7.687 1.00 98.00 287 ALA A C 1
ATOM 2379 O O . ALA A 1 287 ? -8.476 -0.598 -7.072 1.00 98.00 287 ALA A O 1
ATOM 2380 N N . ILE A 1 288 ? -7.372 -1.469 -8.825 1.00 98.06 288 ILE A N 1
ATOM 2381 C CA . ILE A 1 288 ? -8.533 -2.107 -9.458 1.00 98.06 288 ILE A CA 1
ATOM 2382 C C . ILE A 1 288 ? -9.092 -3.262 -8.633 1.00 98.06 288 ILE A C 1
ATOM 2384 O O . ILE A 1 288 ? -10.287 -3.490 -8.762 1.00 98.06 288 ILE A O 1
ATOM 2388 N N . ASP A 1 289 ? -8.309 -3.929 -7.783 1.00 97.12 289 ASP A N 1
ATOM 2389 C CA . ASP A 1 289 ? -8.740 -4.971 -6.836 1.00 97.12 289 ASP A CA 1
ATOM 2390 C C . ASP A 1 289 ? -9.350 -4.424 -5.545 1.00 97.12 289 ASP A C 1
ATOM 2392 O O . ASP A 1 289 ? -10.088 -5.122 -4.850 1.00 97.12 289 ASP A O 1
ATOM 2396 N N . LEU A 1 290 ? -9.083 -3.167 -5.209 1.00 97.00 290 LEU A N 1
ATOM 2397 C CA . LEU A 1 290 ? -9.647 -2.519 -4.021 1.00 97.00 290 LEU A CA 1
ATOM 2398 C C . LEU A 1 290 ? -10.814 -1.587 -4.358 1.00 97.00 290 LEU A C 1
ATOM 2400 O O . LEU A 1 290 ? -11.634 -1.265 -3.508 1.00 97.00 290 LEU A O 1
ATOM 2404 N N . MET A 1 291 ? -10.936 -1.184 -5.619 1.00 96.25 291 MET A N 1
ATOM 2405 C CA . MET A 1 291 ? -11.971 -0.274 -6.101 1.00 96.25 291 MET A CA 1
ATOM 2406 C C . MET A 1 291 ? -13.414 -0.744 -5.801 1.00 96.25 291 MET A C 1
ATOM 2408 O O . MET A 1 291 ? -13.741 -1.910 -5.995 1.00 96.25 291 MET A O 1
ATOM 2412 N N . PRO A 1 292 ? -14.342 0.133 -5.399 1.00 94.31 292 PRO A N 1
ATOM 2413 C CA . PRO A 1 292 ? -15.752 -0.246 -5.318 1.00 94.31 292 PRO A CA 1
ATOM 2414 C C . PRO A 1 292 ? -16.320 -0.649 -6.687 1.00 94.31 292 PRO A C 1
ATOM 2416 O O . PRO A 1 292 ? -15.992 -0.033 -7.709 1.00 94.31 292 PRO A O 1
ATOM 2419 N N . ALA A 1 293 ? -17.189 -1.662 -6.720 1.00 92.06 293 ALA A N 1
ATOM 2420 C CA . ALA A 1 293 ? -17.727 -2.228 -7.960 1.00 92.06 293 ALA A CA 1
ATOM 2421 C C . ALA A 1 293 ? -18.442 -1.178 -8.833 1.00 92.06 293 ALA A C 1
ATOM 2423 O O . ALA A 1 293 ? -18.319 -1.179 -10.058 1.00 92.06 293 ALA A O 1
ATOM 2424 N N . GLU A 1 294 ? -19.121 -0.219 -8.206 1.00 93.19 294 GLU A N 1
ATOM 2425 C CA . GLU A 1 294 ? -19.817 0.887 -8.859 1.00 93.19 294 GLU A CA 1
ATOM 2426 C C . GLU A 1 294 ? -18.883 1.867 -9.588 1.00 93.19 294 GLU A C 1
ATOM 2428 O O . GLU A 1 294 ? -19.329 2.587 -10.484 1.00 93.19 294 GLU A O 1
ATOM 2433 N N . LYS A 1 295 ? -17.586 1.894 -9.249 1.00 95.38 295 LYS A N 1
ATOM 2434 C CA . LYS A 1 295 ? -16.583 2.744 -9.910 1.00 95.38 295 LYS A CA 1
ATOM 2435 C C . LYS A 1 295 ? -15.892 2.029 -11.078 1.00 95.38 295 LYS A C 1
ATOM 2437 O O . LYS A 1 295 ? -15.414 2.706 -11.986 1.00 95.38 295 LYS A O 1
ATOM 2442 N N . LEU A 1 296 ? -15.881 0.690 -11.116 1.00 95.00 296 LEU A N 1
ATOM 2443 C CA . LEU A 1 296 ? -15.178 -0.099 -12.148 1.00 95.00 296 LEU A CA 1
ATOM 2444 C C . LEU A 1 296 ? -15.617 0.246 -13.579 1.00 95.00 296 LEU A C 1
ATOM 2446 O O . LEU A 1 296 ? -14.824 0.166 -14.518 1.00 95.00 296 LEU A O 1
ATOM 2450 N N . GLY A 1 297 ? -16.869 0.682 -13.754 1.00 95.19 297 GLY A N 1
ATOM 2451 C CA . GLY A 1 297 ? -17.408 1.098 -15.049 1.00 95.19 297 GLY A CA 1
ATOM 2452 C C . GLY A 1 297 ? -16.606 2.206 -15.744 1.00 95.19 297 GLY A C 1
ATOM 2453 O O . GLY A 1 297 ? -16.604 2.245 -16.975 1.00 95.19 297 GLY A O 1
ATOM 2454 N N . TYR A 1 298 ? -15.898 3.048 -14.983 1.00 96.00 298 TYR A N 1
ATOM 2455 C CA . TYR A 1 298 ? -15.070 4.145 -15.496 1.00 96.00 298 TYR A CA 1
ATOM 2456 C C . TYR A 1 298 ? -13.665 3.708 -15.942 1.00 96.00 298 TYR A C 1
ATOM 2458 O O . TYR A 1 298 ? -12.974 4.485 -16.597 1.00 96.00 298 TYR A O 1
ATOM 2466 N N . PHE A 1 299 ? -13.251 2.474 -15.636 1.00 96.44 299 PHE A N 1
ATOM 2467 C CA . PHE A 1 299 ? -11.881 1.970 -15.831 1.00 96.44 299 PHE A CA 1
ATOM 2468 C C . PHE A 1 299 ? -11.817 0.772 -16.781 1.00 96.44 299 PHE A C 1
ATOM 2470 O O . PHE A 1 299 ? -10.905 -0.049 -16.713 1.00 96.44 299 PHE A O 1
ATOM 2477 N N . LYS A 1 300 ? -12.789 0.641 -17.690 1.00 94.19 300 LYS A N 1
ATOM 2478 C CA . LYS A 1 300 ? -12.838 -0.480 -18.644 1.00 94.19 300 LYS A CA 1
ATOM 2479 C C . LYS A 1 300 ? -11.565 -0.575 -19.480 1.00 94.19 300 LYS A C 1
ATOM 2481 O O . LYS A 1 300 ? -11.033 -1.667 -19.642 1.00 94.19 300 LYS A O 1
ATOM 2486 N N . ASP A 1 301 ? -11.071 0.551 -19.982 1.00 91.94 301 ASP A N 1
ATOM 2487 C CA . ASP A 1 301 ? -9.863 0.575 -20.808 1.00 91.94 301 ASP A CA 1
ATOM 2488 C C . ASP A 1 301 ? -8.592 0.371 -19.973 1.00 91.94 301 ASP A C 1
ATOM 2490 O O . ASP A 1 301 ? -7.683 -0.333 -20.409 1.00 91.94 301 ASP A O 1
ATOM 2494 N N . THR A 1 302 ? -8.576 0.842 -18.722 1.00 94.56 302 THR A N 1
ATOM 2495 C CA . THR A 1 302 ? -7.552 0.478 -17.732 1.00 94.56 302 THR A CA 1
ATOM 2496 C C . THR A 1 302 ? -7.484 -1.037 -17.538 1.00 94.56 302 THR A C 1
ATOM 2498 O O . THR A 1 302 ? -6.407 -1.620 -17.613 1.00 94.56 302 THR A O 1
ATOM 2501 N N . ILE A 1 303 ? -8.630 -1.697 -17.341 1.00 95.75 303 ILE A N 1
ATOM 2502 C CA . ILE A 1 303 ? -8.719 -3.149 -17.134 1.00 95.75 303 ILE A CA 1
ATOM 2503 C C . ILE A 1 303 ? -8.225 -3.917 -18.366 1.00 95.75 303 ILE A C 1
ATOM 2505 O O . ILE A 1 303 ? -7.480 -4.887 -18.223 1.00 95.75 303 ILE A O 1
ATOM 2509 N N . LYS A 1 304 ? -8.588 -3.485 -19.581 1.00 92.06 304 LYS A N 1
ATOM 2510 C CA . LYS A 1 304 ? -8.063 -4.083 -20.823 1.00 92.06 304 LYS A CA 1
ATOM 2511 C C . LYS A 1 304 ? -6.546 -3.936 -20.928 1.00 92.06 304 LYS A C 1
ATOM 2513 O O . LYS A 1 304 ? -5.868 -4.891 -21.306 1.00 92.06 304 LYS A O 1
ATOM 2518 N N . TRP A 1 305 ? -6.018 -2.764 -20.568 1.00 91.75 305 TRP A N 1
ATOM 2519 C CA . TRP A 1 305 ? -4.583 -2.493 -20.570 1.00 91.75 305 TRP A CA 1
ATOM 2520 C C . TRP A 1 305 ? -3.824 -3.353 -19.552 1.00 91.75 305 TRP A C 1
ATOM 2522 O O . TRP A 1 305 ? -2.794 -3.918 -19.914 1.00 91.75 305 TRP A O 1
ATOM 2532 N N . ILE A 1 306 ? -4.338 -3.518 -18.326 1.00 93.38 306 ILE A N 1
ATOM 2533 C CA . ILE A 1 306 ? -3.768 -4.430 -17.312 1.00 93.38 306 ILE A CA 1
ATOM 2534 C C . ILE A 1 306 ? -3.701 -5.859 -17.856 1.00 93.38 306 ILE A C 1
ATOM 2536 O O . ILE A 1 306 ? -2.706 -6.551 -17.679 1.00 93.38 306 ILE A O 1
ATOM 2540 N N . ARG A 1 307 ? -4.753 -6.293 -18.558 1.00 90.94 307 ARG A N 1
ATOM 2541 C CA . ARG A 1 307 ? -4.861 -7.641 -19.133 1.00 90.94 30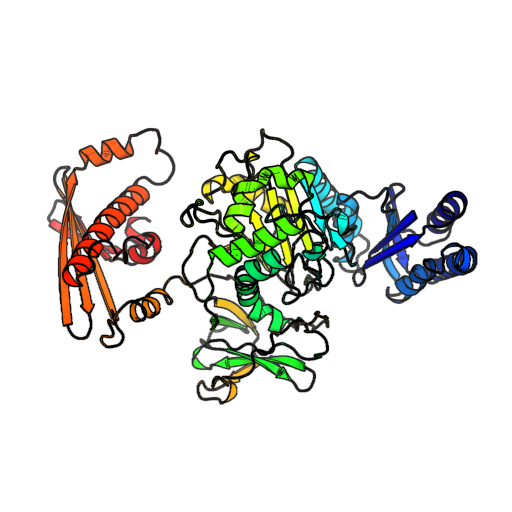7 ARG A CA 1
ATOM 2542 C C . ARG A 1 307 ? -4.050 -7.855 -20.413 1.00 90.94 307 ARG A C 1
ATOM 2544 O O . ARG A 1 307 ? -4.089 -8.962 -20.947 1.00 90.94 307 ARG A O 1
ATOM 2551 N N . GLY A 1 308 ? -3.372 -6.826 -20.925 1.00 84.75 308 GLY A N 1
ATOM 2552 C CA . GLY A 1 308 ? -2.576 -6.916 -22.149 1.00 84.75 308 GLY A CA 1
ATOM 2553 C C . GLY A 1 308 ? -3.394 -7.243 -23.403 1.00 84.75 308 GLY A C 1
ATOM 2554 O O . GLY A 1 308 ? -2.910 -7.962 -24.275 1.00 84.75 308 GLY A O 1
ATOM 2555 N N . GLU A 1 309 ? -4.642 -6.772 -23.499 1.00 80.81 309 GLU A N 1
ATOM 2556 C CA . GLU A 1 309 ? -5.465 -7.012 -24.692 1.00 80.81 309 GLU A CA 1
ATOM 2557 C C . GLU A 1 309 ? -4.860 -6.342 -25.944 1.00 80.81 309 GLU A C 1
ATOM 2559 O O . GLU A 1 309 ? -4.448 -5.183 -25.910 1.00 80.81 309 GLU A O 1
ATOM 2564 N N . THR A 1 310 ? -4.821 -7.075 -27.064 1.00 57.31 310 THR A N 1
ATOM 2565 C CA . THR A 1 310 ? -4.062 -6.729 -28.287 1.00 57.31 310 THR A CA 1
ATOM 2566 C C . THR A 1 310 ? -4.521 -5.460 -28.999 1.00 57.31 310 THR A C 1
ATOM 2568 O O . THR A 1 310 ? -3.761 -4.885 -29.774 1.00 57.31 310 THR A O 1
ATOM 2571 N N . ASP A 1 311 ? -5.754 -5.028 -28.744 1.00 58.97 311 ASP A N 1
ATOM 2572 C CA . ASP A 1 311 ? -6.354 -3.851 -29.377 1.00 58.97 311 ASP A CA 1
ATOM 2573 C C . ASP A 1 311 ? -5.970 -2.545 -28.661 1.00 58.97 311 ASP A C 1
ATOM 2575 O O . ASP A 1 311 ? -6.337 -1.458 -29.111 1.00 58.97 311 ASP A O 1
ATOM 2579 N N . TYR A 1 312 ? -5.230 -2.634 -27.549 1.00 55.56 312 TYR A N 1
ATOM 2580 C CA . TYR A 1 312 ? -4.746 -1.477 -26.811 1.00 55.56 312 TYR A CA 1
ATOM 2581 C C . TYR A 1 312 ? -3.269 -1.229 -27.132 1.00 55.56 312 TYR A C 1
ATOM 2583 O O . TYR A 1 312 ? -2.445 -2.132 -26.957 1.00 55.56 312 TYR A O 1
ATOM 2591 N N . PRO A 1 313 ? -2.886 -0.028 -27.605 1.00 48.88 313 PRO A N 1
ATOM 2592 C CA . PRO A 1 313 ? -1.498 0.235 -27.934 1.00 48.88 313 PRO A CA 1
ATOM 2593 C C . PRO A 1 313 ? -0.653 0.157 -26.660 1.00 48.88 313 PRO A C 1
ATOM 2595 O O . PRO A 1 313 ? -0.726 1.014 -25.785 1.00 48.88 313 PRO A O 1
ATOM 2598 N N . ILE A 1 314 ? 0.214 -0.855 -26.608 1.00 49.69 314 ILE A N 1
ATOM 2599 C CA . ILE A 1 314 ? 1.276 -1.047 -25.602 1.00 49.69 314 ILE A CA 1
ATOM 2600 C C . ILE A 1 314 ? 2.201 0.194 -25.515 1.00 49.69 314 ILE A C 1
ATOM 2602 O O . ILE A 1 314 ? 2.936 0.372 -24.548 1.00 49.69 314 ILE A O 1
ATOM 2606 N N . HIS A 1 315 ? 2.128 1.082 -26.513 1.00 52.91 315 HIS A N 1
ATOM 2607 C CA . HIS A 1 315 ? 3.007 2.228 -26.750 1.00 52.91 315 HIS A CA 1
ATOM 2608 C C . HIS A 1 315 ? 2.426 3.595 -26.345 1.00 52.91 315 HIS A C 1
ATOM 2610 O O . HIS A 1 315 ? 2.937 4.620 -26.797 1.00 52.91 315 HIS A O 1
ATOM 2616 N N . ASP A 1 316 ? 1.344 3.641 -25.564 1.00 57.34 316 ASP A N 1
ATOM 2617 C CA . ASP A 1 316 ? 0.783 4.915 -25.102 1.00 57.34 316 ASP A CA 1
ATOM 2618 C C . ASP A 1 316 ? 1.576 5.479 -23.909 1.00 57.34 316 ASP A C 1
ATOM 2620 O O . ASP A 1 316 ? 2.140 4.735 -23.104 1.00 57.34 316 ASP A O 1
ATOM 2624 N N . ALA A 1 317 ? 1.640 6.806 -23.804 1.00 72.19 317 ALA A N 1
ATOM 2625 C CA . ALA A 1 317 ? 2.352 7.466 -22.716 1.00 72.19 317 ALA A CA 1
ATOM 2626 C C . ALA A 1 317 ? 1.642 7.230 -21.373 1.00 72.19 317 ALA A C 1
ATOM 2628 O O . ALA A 1 317 ? 0.410 7.246 -21.302 1.00 72.19 317 ALA A O 1
ATOM 2629 N N . LEU A 1 318 ? 2.431 7.036 -20.315 1.00 81.69 318 LEU A N 1
ATOM 2630 C CA . LEU A 1 318 ? 1.958 6.898 -18.940 1.00 81.69 318 LEU A CA 1
ATOM 2631 C C . LEU A 1 318 ? 2.624 7.964 -18.064 1.00 81.69 318 LEU A C 1
ATOM 2633 O O . LEU A 1 318 ? 3.824 8.216 -18.228 1.00 81.69 318 LEU A O 1
ATOM 2637 N N . PRO A 1 319 ? 1.886 8.573 -17.121 1.00 86.56 319 PRO A N 1
ATOM 2638 C CA . PRO A 1 319 ? 2.467 9.555 -16.219 1.00 86.56 319 PRO A CA 1
ATOM 2639 C C . PRO A 1 319 ? 3.421 8.863 -15.250 1.00 86.56 319 PRO A C 1
ATOM 2641 O O . PRO A 1 319 ? 3.167 7.735 -14.853 1.00 86.56 319 PRO A O 1
ATOM 2644 N N . SER A 1 320 ? 4.477 9.528 -14.796 1.00 86.06 320 SER A N 1
ATOM 2645 C CA . SER A 1 320 ? 5.386 8.960 -13.796 1.00 86.06 320 SER A CA 1
ATOM 2646 C C . SER A 1 320 ? 4.646 8.581 -12.509 1.00 86.06 320 SER A C 1
ATOM 2648 O O . SER A 1 320 ? 3.783 9.325 -12.026 1.00 86.06 320 SER A O 1
ATOM 2650 N N . VAL A 1 321 ? 5.044 7.452 -11.925 1.00 90.81 321 VAL A N 1
ATOM 2651 C CA . VAL A 1 321 ? 4.708 7.078 -10.549 1.00 90.81 321 VAL A CA 1
ATOM 2652 C C . VAL A 1 321 ? 5.618 7.868 -9.628 1.00 90.81 321 VAL A C 1
ATOM 2654 O O . VAL A 1 321 ? 6.828 7.909 -9.831 1.00 90.81 321 VAL A O 1
ATOM 2657 N N . LEU A 1 322 ? 5.054 8.510 -8.617 1.00 90.56 322 LEU A N 1
ATOM 2658 C CA . LEU A 1 322 ? 5.845 9.156 -7.583 1.00 90.56 322 LEU A CA 1
ATOM 2659 C C . LEU A 1 322 ? 6.081 8.146 -6.477 1.00 90.56 322 LEU A C 1
ATOM 2661 O O . LEU A 1 322 ? 5.199 7.353 -6.153 1.00 90.56 322 LEU A O 1
ATOM 2665 N N . PHE A 1 323 ? 7.248 8.190 -5.863 1.00 89.12 323 PHE A N 1
ATOM 2666 C CA . PHE A 1 323 ? 7.466 7.451 -4.635 1.00 89.12 323 PHE A CA 1
ATOM 2667 C C . PHE A 1 323 ? 8.270 8.275 -3.643 1.00 89.12 323 PHE A C 1
ATOM 2669 O O . PHE A 1 323 ? 8.967 9.215 -4.021 1.00 89.12 323 PHE A O 1
ATOM 2676 N N . LYS A 1 324 ? 8.137 7.942 -2.365 1.00 86.19 324 LYS A N 1
ATOM 2677 C CA . LYS A 1 324 ? 8.946 8.530 -1.302 1.00 86.19 324 LYS A CA 1
ATOM 2678 C C . LYS A 1 324 ? 9.243 7.500 -0.235 1.00 86.19 324 LYS A C 1
ATOM 2680 O O . LYS A 1 324 ? 8.403 6.646 0.057 1.00 86.19 324 LYS A O 1
ATOM 2685 N N . CYS A 1 325 ? 10.403 7.634 0.385 1.00 81.94 325 CYS A N 1
ATOM 2686 C CA . CYS A 1 325 ? 10.740 6.865 1.569 1.00 81.94 325 CYS A CA 1
ATOM 2687 C C . CYS A 1 325 ? 10.274 7.573 2.838 1.00 81.94 325 CYS A C 1
ATOM 2689 O O . CYS A 1 325 ? 10.372 8.792 2.983 1.00 81.94 325 CYS A O 1
ATOM 2691 N N . LEU A 1 326 ? 9.772 6.776 3.764 1.00 77.81 326 LEU A N 1
ATOM 2692 C CA . LEU A 1 326 ? 9.424 7.151 5.114 1.00 77.81 326 LEU A CA 1
ATOM 2693 C C . LEU A 1 326 ? 10.652 6.991 6.018 1.00 77.81 326 LEU A C 1
ATOM 2695 O O . LEU A 1 326 ? 11.487 6.113 5.785 1.00 77.81 326 LEU A O 1
ATOM 2699 N N . PRO A 1 327 ? 10.783 7.811 7.071 1.00 69.62 327 PRO A N 1
ATOM 2700 C CA . PRO A 1 327 ? 11.764 7.562 8.121 1.00 69.62 327 PRO A CA 1
ATOM 2701 C C . PRO A 1 327 ? 11.586 6.154 8.715 1.00 69.62 327 PRO A C 1
ATOM 2703 O O . PRO A 1 327 ? 10.457 5.695 8.858 1.00 69.62 327 PRO A O 1
ATOM 2706 N N . ASN A 1 328 ? 12.672 5.494 9.139 1.00 62.19 328 ASN A N 1
ATOM 2707 C CA . ASN A 1 328 ? 12.637 4.090 9.602 1.00 62.19 328 ASN A CA 1
ATOM 2708 C C . ASN A 1 328 ? 11.596 3.801 10.705 1.00 62.19 328 ASN A C 1
ATOM 2710 O O . ASN A 1 328 ? 11.050 2.705 10.760 1.00 62.19 328 ASN A O 1
ATOM 2714 N N . LYS A 1 329 ? 11.283 4.783 11.559 1.00 61.78 329 LYS A N 1
ATOM 2715 C CA . LYS A 1 329 ? 10.262 4.663 12.619 1.00 61.78 329 LYS A CA 1
ATOM 2716 C C . LYS A 1 329 ? 8.813 4.607 12.109 1.00 61.78 329 LYS A C 1
ATOM 2718 O O . LYS A 1 329 ? 7.927 4.225 12.860 1.00 61.78 329 LYS A O 1
ATOM 2723 N N . ASP A 1 330 ? 8.574 5.016 10.866 1.00 64.56 330 ASP A N 1
ATOM 2724 C CA . ASP A 1 330 ? 7.245 5.155 10.261 1.00 64.56 330 ASP A CA 1
ATOM 2725 C C . ASP A 1 330 ? 6.949 4.010 9.271 1.00 64.56 330 ASP A C 1
ATOM 2727 O O . ASP A 1 330 ? 6.083 4.132 8.405 1.00 64.56 330 ASP A O 1
ATOM 2731 N N . MET A 1 331 ? 7.674 2.894 9.390 1.00 74.69 331 MET A N 1
ATOM 2732 C CA . MET A 1 331 ? 7.508 1.711 8.550 1.00 74.69 331 MET A CA 1
ATOM 2733 C C . MET A 1 331 ? 6.120 1.072 8.722 1.00 74.69 331 MET A C 1
ATOM 2735 O O . MET A 1 331 ? 5.613 0.885 9.828 1.00 74.69 331 MET A O 1
ATOM 2739 N N . HIS A 1 332 ? 5.526 0.672 7.603 1.00 74.75 332 HIS A N 1
ATOM 2740 C CA . HIS A 1 332 ? 4.251 -0.023 7.530 1.00 74.75 332 HIS A CA 1
ATOM 2741 C C . HIS A 1 332 ? 4.448 -1.542 7.460 1.00 74.75 332 HIS A C 1
ATOM 2743 O O . HIS A 1 332 ? 4.905 -2.074 6.449 1.00 74.75 332 HIS A O 1
ATOM 2749 N N . GLU A 1 333 ? 4.054 -2.249 8.525 1.00 74.62 333 GLU A N 1
ATOM 2750 C CA . GLU A 1 333 ? 4.095 -3.723 8.585 1.00 74.62 333 GLU A CA 1
ATOM 2751 C C . GLU A 1 333 ? 3.091 -4.404 7.649 1.00 74.62 333 GLU A C 1
ATOM 2753 O O . GLU A 1 333 ? 3.271 -5.552 7.247 1.00 74.62 333 GLU A O 1
ATOM 2758 N N . GLN A 1 334 ? 1.983 -3.719 7.377 1.00 84.81 334 GLN A N 1
ATOM 2759 C CA . GLN A 1 334 ? 0.911 -4.155 6.496 1.00 84.81 334 GLN A CA 1
ATOM 2760 C C . GLN A 1 334 ? 0.650 -3.036 5.500 1.00 84.81 334 GLN A C 1
ATOM 2762 O O . GLN A 1 334 ? 0.670 -1.863 5.899 1.00 84.81 334 GLN A O 1
ATOM 2767 N N . PRO A 1 335 ? 0.420 -3.370 4.223 1.00 90.81 335 PRO A N 1
ATOM 2768 C CA . PRO A 1 335 ? 0.172 -2.353 3.236 1.00 90.81 335 PRO A CA 1
ATOM 2769 C C . PRO A 1 335 ? -1.152 -1.643 3.512 1.00 90.81 335 PRO A C 1
ATOM 2771 O O . PRO A 1 335 ? -2.141 -2.263 3.901 1.00 90.81 335 PRO A O 1
ATOM 2774 N N . MET A 1 336 ? -1.168 -0.337 3.278 1.00 93.81 336 MET A N 1
ATOM 2775 C CA . MET A 1 336 ? -2.389 0.466 3.286 1.00 93.81 336 MET A CA 1
ATOM 2776 C C . MET A 1 336 ? -2.545 1.118 1.925 1.00 93.81 336 MET A C 1
ATOM 2778 O O . MET A 1 336 ? -1.559 1.553 1.324 1.00 93.81 336 MET A O 1
ATOM 2782 N N . VAL A 1 337 ? -3.780 1.199 1.443 1.00 97.19 337 VAL A N 1
ATOM 2783 C CA . VAL A 1 337 ? -4.067 1.801 0.141 1.00 97.19 337 VAL A CA 1
ATOM 2784 C C . VAL A 1 337 ? -5.117 2.877 0.286 1.00 97.19 337 VAL A C 1
ATOM 2786 O O . VAL A 1 337 ? -6.167 2.638 0.878 1.00 97.19 337 VAL A O 1
ATOM 2789 N N . TYR A 1 338 ? -4.847 4.047 -0.287 1.00 97.62 338 TYR A N 1
ATOM 2790 C CA . TYR A 1 338 ? -5.832 5.110 -0.447 1.00 97.62 338 TYR A CA 1
ATOM 2791 C C . TYR A 1 338 ? -6.201 5.236 -1.916 1.00 97.62 338 TYR A C 1
ATOM 2793 O O . TYR A 1 338 ? -5.317 5.390 -2.753 1.00 97.62 338 TYR A O 1
ATOM 2801 N N . LEU A 1 339 ? -7.495 5.212 -2.223 1.00 98.31 339 LEU A N 1
ATOM 2802 C CA . LEU A 1 339 ? -8.038 5.587 -3.522 1.00 98.31 339 LEU A CA 1
ATOM 2803 C C . LEU A 1 339 ? -8.682 6.964 -3.392 1.00 98.31 339 LEU A C 1
ATOM 2805 O O . LEU A 1 339 ? -9.588 7.159 -2.581 1.00 98.31 339 LEU A O 1
ATOM 2809 N N . LEU A 1 340 ? -8.198 7.920 -4.178 1.00 97.56 340 LEU A N 1
ATOM 2810 C CA . LEU A 1 340 ? -8.666 9.300 -4.183 1.00 97.56 340 LEU A CA 1
ATOM 2811 C C . LEU A 1 340 ? -9.424 9.553 -5.479 1.00 97.56 340 LEU A C 1
ATOM 2813 O O . LEU A 1 340 ? -8.803 9.731 -6.527 1.00 97.56 340 LEU A O 1
ATOM 2817 N N . PHE A 1 341 ? -10.753 9.568 -5.415 1.00 97.06 341 PHE A N 1
ATOM 2818 C CA . PHE A 1 341 ? -11.584 9.913 -6.565 1.00 97.06 341 PHE A CA 1
ATOM 2819 C C . PHE A 1 341 ? -11.892 11.407 -6.561 1.00 97.06 341 PHE A C 1
ATOM 2821 O O . PHE A 1 341 ? -12.387 11.947 -5.572 1.00 97.06 341 PHE A O 1
ATOM 2828 N N . ARG A 1 342 ? -11.621 12.094 -7.668 1.00 94.44 342 ARG A N 1
ATOM 2829 C CA . ARG A 1 342 ? -11.953 13.515 -7.824 1.00 94.44 342 ARG A CA 1
ATOM 2830 C C . ARG A 1 342 ? -13.471 13.710 -7.762 1.00 94.44 342 ARG A C 1
ATOM 2832 O O . ARG A 1 342 ? -14.206 13.031 -8.478 1.00 94.44 342 ARG A O 1
ATOM 2839 N N . LYS A 1 343 ? -13.946 14.648 -6.934 1.00 92.62 343 LYS A N 1
ATOM 2840 C CA . LYS A 1 343 ? -15.386 14.946 -6.801 1.00 92.62 343 LYS A CA 1
ATOM 2841 C C . LYS A 1 343 ? -15.916 15.904 -7.864 1.00 92.62 343 LYS A C 1
ATOM 2843 O O . LYS A 1 343 ? -17.056 15.743 -8.292 1.00 92.62 343 LYS A O 1
ATOM 2848 N N . SER A 1 344 ? -15.122 16.898 -8.266 1.00 86.81 344 SER A N 1
ATOM 2849 C CA . SER A 1 344 ? -15.547 17.921 -9.226 1.00 86.81 344 SER A CA 1
ATOM 2850 C C . SER A 1 344 ? -14.882 17.751 -10.587 1.00 86.81 344 SER A C 1
ATOM 2852 O O . SER A 1 344 ? -13.659 17.706 -10.697 1.00 86.81 344 SER A O 1
ATOM 2854 N N . ASP A 1 345 ? -15.684 17.752 -11.651 1.00 76.38 345 ASP A N 1
ATOM 2855 C CA . ASP A 1 345 ? -15.177 17.741 -13.027 1.00 76.38 345 ASP A CA 1
ATOM 2856 C C . ASP A 1 345 ? -14.563 19.080 -13.463 1.00 76.38 345 ASP A C 1
ATOM 2858 O O . ASP A 1 345 ? -13.865 19.137 -14.475 1.00 76.38 345 ASP A O 1
ATOM 2862 N N . SER A 1 346 ? -14.774 20.158 -12.695 1.00 71.25 346 SER A N 1
ATOM 2863 C CA . SER A 1 346 ? -14.096 21.441 -12.929 1.00 71.25 346 SER A CA 1
ATOM 2864 C C . SER A 1 346 ? -12.607 21.402 -12.599 1.00 71.25 346 SER A C 1
ATOM 2866 O O . SER A 1 346 ? -11.851 22.263 -13.054 1.00 71.25 346 SER A O 1
ATOM 2868 N N . ASP A 1 347 ? -12.186 20.449 -11.772 1.00 75.44 347 ASP A N 1
ATOM 2869 C CA . ASP A 1 347 ? -10.823 20.406 -11.271 1.00 75.44 347 ASP A CA 1
ATOM 2870 C C . ASP A 1 347 ? -9.919 19.774 -12.323 1.00 75.44 347 ASP A C 1
ATOM 2872 O O . ASP A 1 347 ? -10.230 18.736 -12.897 1.00 75.44 347 ASP A O 1
ATOM 2876 N N . ASN A 1 348 ? -8.762 20.376 -12.587 1.00 83.12 348 ASN A N 1
ATOM 2877 C CA . ASN A 1 348 ? -7.803 19.861 -13.566 1.00 83.12 348 ASN A CA 1
ATOM 2878 C C . ASN A 1 348 ? -6.955 18.706 -13.000 1.00 83.12 348 ASN A C 1
ATOM 2880 O O . ASN A 1 348 ? -5.739 18.703 -13.177 1.00 83.12 348 ASN A O 1
ATOM 2884 N N . TRP A 1 349 ? -7.571 17.733 -12.330 1.00 89.75 349 TRP A N 1
ATOM 2885 C CA . TRP A 1 349 ? -6.889 16.618 -11.659 1.00 89.75 349 TRP A CA 1
ATOM 2886 C C . TRP A 1 349 ? -7.298 15.259 -12.231 1.00 89.75 349 TRP A C 1
ATOM 2888 O O . TRP A 1 349 ? -8.399 15.157 -12.770 1.00 89.75 349 TRP A O 1
ATOM 2898 N N . PRO A 1 350 ? -6.469 14.215 -12.089 1.00 94.81 350 PRO A N 1
ATOM 2899 C CA . PRO A 1 350 ? -6.857 12.862 -12.468 1.00 94.81 350 PRO A CA 1
ATOM 2900 C C . PRO A 1 350 ? -8.127 12.405 -11.761 1.00 94.81 350 PRO A C 1
ATOM 2902 O O . PRO A 1 350 ? -8.352 12.749 -10.597 1.00 94.81 350 PRO A O 1
ATOM 2905 N N . TYR A 1 351 ? -8.938 11.604 -12.446 1.00 96.38 351 TYR A N 1
ATOM 2906 C CA . TYR A 1 351 ? -10.173 11.080 -11.883 1.00 96.38 351 TYR A CA 1
ATOM 2907 C C . TYR A 1 351 ? -9.904 10.182 -10.679 1.00 96.38 351 TYR A C 1
ATOM 2909 O O . TYR A 1 351 ? -10.632 10.262 -9.691 1.00 96.38 351 TYR A O 1
ATOM 2917 N N . CYS A 1 352 ? -8.855 9.358 -10.744 1.00 97.75 352 CYS A N 1
ATOM 2918 C CA . CYS A 1 352 ? -8.429 8.526 -9.630 1.00 97.75 352 CYS A CA 1
ATOM 2919 C C . CYS A 1 352 ? -6.907 8.492 -9.500 1.00 97.75 352 CYS A C 1
ATOM 2921 O O . CYS A 1 352 ? -6.186 8.212 -10.460 1.00 97.75 352 CYS A O 1
ATOM 2923 N N . THR A 1 353 ? -6.445 8.724 -8.276 1.00 97.44 353 THR A N 1
ATOM 2924 C CA . THR A 1 353 ? -5.057 8.522 -7.863 1.00 97.44 353 THR A CA 1
ATOM 2925 C C . THR A 1 353 ? -5.037 7.573 -6.683 1.00 97.44 353 THR A C 1
ATOM 2927 O O . THR A 1 353 ? -5.842 7.709 -5.760 1.00 97.44 353 THR A O 1
ATOM 2930 N N . ALA A 1 354 ? -4.098 6.638 -6.697 1.00 98.31 354 ALA A N 1
ATOM 2931 C CA . ALA A 1 354 ? -3.881 5.713 -5.606 1.00 98.31 354 ALA A CA 1
ATOM 2932 C C . ALA A 1 354 ? -2.587 6.040 -4.854 1.00 98.31 354 ALA A C 1
ATOM 2934 O O . ALA A 1 354 ? -1.594 6.466 -5.452 1.00 98.31 354 ALA A O 1
ATOM 2935 N N . LEU A 1 355 ? -2.607 5.825 -3.539 1.00 97.38 355 LEU A N 1
ATOM 2936 C CA . LEU A 1 355 ? -1.415 5.783 -2.702 1.00 97.38 355 LEU A CA 1
ATOM 2937 C C . LEU A 1 355 ? -1.276 4.385 -2.111 1.00 97.38 355 LEU A C 1
ATOM 2939 O O . LEU A 1 355 ? -2.195 3.923 -1.447 1.00 97.38 355 LEU A O 1
ATOM 2943 N N . LEU A 1 356 ? -0.134 3.735 -2.321 1.00 96.75 356 LEU A N 1
ATOM 2944 C CA . LEU A 1 356 ? 0.226 2.468 -1.688 1.00 96.75 356 LEU A CA 1
ATOM 2945 C C . LEU A 1 356 ? 1.323 2.725 -0.660 1.00 96.75 356 LEU A C 1
ATOM 2947 O O . LEU A 1 356 ? 2.448 3.056 -1.023 1.00 96.75 356 LEU A O 1
ATOM 2951 N N . HIS A 1 357 ? 0.991 2.540 0.609 1.00 93.31 357 HIS A N 1
ATOM 2952 C CA . HIS A 1 357 ? 1.925 2.533 1.725 1.00 93.31 357 HIS A CA 1
ATOM 2953 C C . HIS A 1 357 ? 2.367 1.095 1.970 1.00 93.31 357 HIS A C 1
ATOM 2955 O O . HIS A 1 357 ? 1.514 0.243 2.195 1.00 93.31 357 HIS A O 1
ATOM 2961 N N . THR A 1 358 ? 3.664 0.809 1.944 1.00 88.88 358 THR A N 1
ATOM 2962 C CA . THR A 1 358 ? 4.203 -0.520 2.264 1.00 88.88 358 THR A CA 1
ATOM 2963 C C . THR A 1 358 ? 5.649 -0.399 2.722 1.00 88.88 358 THR A C 1
ATOM 2965 O O . THR A 1 358 ? 6.374 0.442 2.201 1.00 88.88 358 THR A O 1
ATOM 2968 N N . THR A 1 359 ? 6.082 -1.207 3.692 1.00 85.69 359 THR A N 1
ATOM 2969 C CA . THR A 1 359 ? 7.430 -1.111 4.279 1.00 85.69 359 THR A CA 1
ATOM 2970 C C . THR A 1 359 ? 7.775 0.346 4.636 1.00 85.69 359 THR A C 1
ATOM 2972 O O . THR A 1 359 ? 6.986 1.038 5.271 1.00 85.69 359 THR A O 1
ATOM 2975 N N . ASP A 1 360 ? 8.942 0.832 4.240 1.00 85.44 360 ASP A N 1
ATOM 2976 C CA . ASP A 1 360 ? 9.413 2.210 4.329 1.00 85.44 360 ASP A CA 1
ATOM 2977 C C . ASP A 1 360 ? 8.986 3.107 3.154 1.00 85.44 360 ASP A C 1
ATOM 2979 O O . ASP A 1 360 ? 9.551 4.182 3.008 1.00 85.44 360 ASP A O 1
ATOM 2983 N N . VAL A 1 361 ? 8.087 2.700 2.257 1.00 88.12 361 VAL A N 1
ATOM 2984 C CA . VAL A 1 361 ? 7.830 3.430 1.006 1.00 88.12 361 VAL A CA 1
ATOM 2985 C C . VAL A 1 361 ? 6.352 3.742 0.791 1.00 88.12 361 VAL A C 1
ATOM 2987 O O . VAL A 1 361 ? 5.458 2.966 1.128 1.00 88.12 361 VAL A O 1
ATOM 2990 N N . ILE A 1 362 ? 6.091 4.905 0.197 1.00 92.62 362 ILE A N 1
ATOM 2991 C CA . ILE A 1 362 ? 4.778 5.267 -0.332 1.00 92.62 362 ILE A CA 1
ATOM 2992 C C . ILE A 1 362 ? 4.907 5.476 -1.833 1.00 92.62 362 ILE A C 1
ATOM 2994 O O . ILE A 1 362 ? 5.701 6.308 -2.265 1.00 92.62 362 ILE A O 1
ATOM 2998 N N . TYR A 1 363 ? 4.097 4.765 -2.612 1.00 95.12 363 TYR A N 1
ATOM 2999 C CA . TYR A 1 363 ? 3.909 5.002 -4.040 1.00 95.12 363 TYR A CA 1
ATOM 3000 C C . TYR A 1 363 ? 2.641 5.819 -4.258 1.00 95.12 363 TYR A C 1
ATOM 3002 O O . TYR A 1 363 ? 1.601 5.471 -3.715 1.00 95.12 363 TYR A O 1
ATOM 3010 N N . GLN A 1 364 ? 2.706 6.860 -5.079 1.00 96.25 364 GLN A N 1
ATOM 3011 C CA . GLN A 1 364 ? 1.562 7.629 -5.554 1.00 96.25 364 GLN A CA 1
ATOM 3012 C C . GLN A 1 364 ? 1.488 7.518 -7.077 1.00 96.25 364 GLN A C 1
ATOM 3014 O O . GLN A 1 364 ? 2.408 7.932 -7.783 1.00 96.25 364 GLN A O 1
ATOM 3019 N N . TYR A 1 365 ? 0.384 6.991 -7.597 1.00 96.31 365 TYR A N 1
ATOM 3020 C CA . TYR A 1 365 ? 0.222 6.722 -9.024 1.00 96.31 365 TYR A CA 1
ATOM 3021 C C . TYR A 1 365 ? -1.193 7.043 -9.500 1.00 96.31 365 TYR A C 1
ATOM 3023 O O . TYR A 1 365 ? -2.177 6.829 -8.793 1.00 96.31 365 TYR A O 1
ATOM 3031 N N . VAL A 1 366 ? -1.282 7.595 -10.708 1.00 96.31 366 VAL A N 1
ATOM 3032 C CA . VAL A 1 366 ? -2.554 7.889 -11.377 1.00 96.31 366 VAL A CA 1
ATOM 3033 C C . VAL A 1 366 ? -3.093 6.598 -11.979 1.00 96.31 366 VAL A C 1
ATOM 3035 O O . VAL A 1 366 ? -2.328 5.805 -12.516 1.00 96.31 366 VAL A O 1
ATOM 3038 N N . ILE A 1 367 ? -4.403 6.377 -11.914 1.00 96.88 367 ILE A N 1
ATOM 3039 C CA . ILE A 1 367 ? -5.025 5.247 -12.605 1.00 96.88 367 ILE A CA 1
ATOM 3040 C C . ILE A 1 367 ? -5.284 5.665 -14.060 1.00 96.88 367 ILE A C 1
ATOM 3042 O O . ILE A 1 367 ? -6.161 6.499 -14.297 1.00 96.88 367 ILE A O 1
ATOM 3046 N N . PRO A 1 368 ? -4.525 5.146 -15.045 1.00 93.00 368 PRO A N 1
ATOM 3047 C CA . PRO A 1 368 ? -4.580 5.651 -16.409 1.00 93.00 368 PRO A CA 1
ATOM 3048 C C . PRO A 1 368 ? -5.869 5.215 -17.105 1.00 93.00 368 PRO A C 1
ATOM 3050 O O . PRO A 1 368 ? -6.493 4.226 -16.725 1.00 93.00 368 PRO A O 1
ATOM 3053 N N . TYR A 1 369 ? -6.230 5.914 -18.182 1.00 91.62 369 TYR A N 1
ATOM 3054 C CA . TYR A 1 369 ? -7.343 5.549 -19.073 1.00 91.62 369 TYR A CA 1
ATOM 3055 C C . TYR A 1 369 ? -8.730 5.539 -18.413 1.00 91.62 369 TYR A C 1
ATOM 3057 O O . TYR A 1 369 ? -9.655 4.895 -18.913 1.00 91.62 369 TYR A O 1
ATOM 3065 N N . ALA A 1 370 ? -8.900 6.279 -17.316 1.00 93.56 370 ALA A N 1
ATOM 3066 C CA . ALA A 1 370 ? -10.221 6.536 -16.771 1.00 93.56 370 ALA A CA 1
ATOM 3067 C C . ALA A 1 370 ? -11.070 7.301 -17.798 1.00 93.56 370 ALA A C 1
ATOM 3069 O O . ALA A 1 370 ? -10.629 8.296 -18.378 1.00 93.56 370 ALA A O 1
ATOM 3070 N N . THR A 1 371 ? -12.315 6.872 -18.004 1.00 92.50 371 THR A N 1
ATOM 3071 C CA . THR A 1 371 ? -13.221 7.511 -18.976 1.00 92.50 371 THR A CA 1
ATOM 3072 C C . THR A 1 371 ? -13.448 8.990 -18.638 1.00 92.50 371 THR A C 1
ATOM 3074 O O . THR A 1 371 ? -13.470 9.834 -19.531 1.00 92.50 371 THR A O 1
ATOM 3077 N N . ASN A 1 372 ? -13.533 9.326 -17.348 1.00 91.69 372 ASN A N 1
ATOM 3078 C CA . ASN A 1 372 ? -13.728 10.693 -16.853 1.00 91.69 372 ASN A CA 1
ATOM 3079 C C . ASN A 1 372 ? -12.557 11.640 -17.150 1.00 91.69 372 ASN A C 1
ATOM 3081 O O . ASN A 1 372 ? -12.755 12.855 -17.183 1.00 91.69 372 ASN A O 1
ATOM 3085 N N . ASP A 1 373 ? -11.361 11.108 -17.407 1.00 91.44 373 ASP A N 1
ATOM 3086 C CA . ASP A 1 373 ? -10.193 11.923 -17.740 1.00 91.44 373 ASP A CA 1
ATOM 3087 C C . ASP A 1 373 ? -10.177 12.355 -19.209 1.00 91.44 373 ASP A C 1
ATOM 3089 O O . ASP A 1 373 ? -9.381 13.213 -19.586 1.00 91.44 373 ASP A O 1
ATOM 3093 N N . ASN A 1 374 ? -11.062 11.805 -20.052 1.00 88.12 374 ASN A N 1
ATOM 3094 C CA . ASN A 1 374 ? -11.177 12.150 -21.473 1.00 88.12 374 ASN A CA 1
ATOM 3095 C C . ASN A 1 374 ? -9.819 12.121 -22.212 1.00 88.12 374 ASN A C 1
ATOM 3097 O O . ASN A 1 374 ? -9.539 12.960 -23.068 1.00 88.12 374 ASN A O 1
ATOM 3101 N N . GLY A 1 375 ? -8.957 11.162 -21.853 1.00 84.31 375 GLY A N 1
ATOM 3102 C CA . GLY A 1 375 ? -7.628 10.980 -22.444 1.00 84.31 375 GLY A CA 1
ATOM 3103 C C . GLY A 1 375 ? -6.522 11.901 -21.911 1.00 84.31 375 GLY A C 1
ATOM 3104 O O . GLY A 1 375 ? -5.427 11.874 -22.474 1.00 84.31 375 GLY A O 1
ATOM 3105 N N . ARG A 1 376 ? -6.781 12.692 -20.862 1.00 86.31 376 ARG A N 1
ATOM 3106 C CA . ARG A 1 376 ? -5.792 13.547 -20.180 1.00 86.31 376 ARG A CA 1
ATOM 3107 C C . ARG A 1 376 ? -4.941 12.772 -19.168 1.00 86.31 376 ARG A C 1
ATOM 3109 O O . ARG A 1 376 ? -5.210 11.609 -18.879 1.00 86.31 376 ARG A O 1
ATOM 3116 N N . TYR A 1 377 ? -3.946 13.465 -18.610 1.00 88.00 377 TYR A N 1
ATOM 3117 C CA . TYR A 1 377 ? -3.063 13.000 -17.526 1.00 88.00 377 TYR A CA 1
ATOM 3118 C C . TYR A 1 377 ? -2.142 11.848 -17.919 1.00 88.00 377 TYR A C 1
ATOM 3120 O O . TYR A 1 377 ? -1.737 11.044 -17.082 1.00 88.00 377 TYR A O 1
ATOM 3128 N N . LYS A 1 378 ? -1.778 11.797 -19.200 1.00 82.44 378 LYS A N 1
ATOM 3129 C CA . LYS A 1 378 ? -0.800 10.840 -19.726 1.00 82.44 378 LYS A CA 1
ATOM 3130 C C . LYS A 1 378 ? 0.629 11.321 -19.524 1.00 82.44 378 LYS A C 1
ATOM 3132 O O . LYS A 1 378 ? 1.551 10.513 -19.502 1.00 82.44 378 LYS A O 1
ATOM 3137 N N . TYR A 1 379 ? 0.812 12.634 -19.394 1.00 82.12 379 TYR A N 1
ATOM 3138 C CA . TYR A 1 379 ? 2.121 13.261 -19.293 1.00 82.12 379 TYR A CA 1
ATOM 3139 C C . TYR A 1 379 ? 2.288 14.004 -17.971 1.00 82.12 379 TYR A C 1
ATOM 3141 O O . TYR A 1 379 ? 1.379 14.671 -17.479 1.00 82.12 379 TYR A O 1
ATOM 3149 N N . ASP A 1 380 ? 3.507 13.973 -17.445 1.00 81.69 380 ASP A N 1
ATOM 3150 C CA . ASP A 1 380 ? 3.894 14.667 -16.214 1.00 81.69 380 ASP A CA 1
ATOM 3151 C C . ASP A 1 380 ? 3.608 16.173 -16.234 1.00 81.69 380 ASP A C 1
ATOM 3153 O O . ASP A 1 380 ? 3.217 16.745 -15.217 1.00 81.69 380 ASP A O 1
ATOM 3157 N N . SER A 1 381 ? 3.729 16.802 -17.404 1.00 81.25 381 SER A N 1
ATOM 3158 C CA . SER A 1 381 ? 3.392 18.212 -17.626 1.00 81.25 381 SER A CA 1
ATOM 3159 C C . SER A 1 381 ? 1.928 18.541 -17.327 1.00 81.25 381 SER A C 1
ATOM 3161 O O . SER A 1 381 ? 1.613 19.662 -16.943 1.00 81.25 381 SER A O 1
ATOM 3163 N N . GLU A 1 382 ? 1.015 17.579 -17.488 1.00 83.88 382 GLU A N 1
ATOM 3164 C CA . GLU A 1 382 ? -0.408 17.768 -17.176 1.00 83.88 382 GLU A CA 1
ATOM 3165 C C . GLU A 1 382 ? -0.692 17.640 -15.673 1.00 83.88 382 GLU A C 1
ATOM 3167 O O . GLU A 1 382 ? -1.773 18.007 -15.210 1.00 83.88 382 GLU A O 1
ATOM 3172 N N . LEU A 1 383 ? 0.272 17.120 -14.908 1.00 88.50 383 LEU A N 1
ATOM 3173 C CA . LEU A 1 383 ? 0.135 16.789 -13.495 1.00 88.50 383 LEU A CA 1
ATOM 3174 C C . LEU A 1 383 ? 0.852 17.770 -12.569 1.00 88.50 383 LEU A C 1
ATOM 3176 O O . LEU A 1 383 ? 0.745 17.615 -11.360 1.00 88.50 383 LEU A O 1
ATOM 3180 N N . GLU A 1 384 ? 1.562 18.779 -13.076 1.00 85.94 384 GLU A N 1
ATOM 3181 C CA . GLU A 1 384 ? 2.419 19.639 -12.246 1.00 85.94 384 GLU A CA 1
ATOM 3182 C C . GLU A 1 384 ? 1.650 20.330 -11.103 1.00 85.94 384 GLU A C 1
ATOM 3184 O O . GLU A 1 384 ? 2.047 20.264 -9.939 1.00 85.94 384 GLU A O 1
ATOM 3189 N N . ILE A 1 385 ? 0.509 20.957 -11.416 1.00 87.88 385 ILE A N 1
ATOM 3190 C CA . ILE A 1 385 ? -0.337 21.635 -10.416 1.00 87.88 385 ILE A CA 1
ATOM 3191 C C . ILE A 1 385 ? -0.922 20.619 -9.431 1.00 87.88 385 ILE A C 1
ATOM 3193 O O . ILE A 1 385 ? -0.945 20.857 -8.223 1.00 87.88 385 ILE A O 1
ATOM 3197 N N . TYR A 1 386 ? -1.378 19.480 -9.952 1.00 90.81 386 TYR A N 1
ATOM 3198 C CA . TYR A 1 386 ? -1.938 18.402 -9.148 1.00 90.81 386 TYR A CA 1
ATOM 3199 C C . TYR A 1 386 ? -0.900 17.823 -8.173 1.00 90.81 386 TYR A C 1
ATOM 3201 O O . TYR A 1 386 ? -1.181 17.666 -6.990 1.00 90.81 386 TYR A O 1
ATOM 3209 N N . ARG A 1 387 ? 0.333 17.588 -8.627 1.00 89.19 387 ARG A N 1
ATOM 3210 C CA . ARG A 1 387 ? 1.435 17.057 -7.814 1.00 89.19 387 ARG A CA 1
ATOM 3211 C C . ARG A 1 387 ? 1.817 18.010 -6.687 1.00 89.19 387 ARG A C 1
ATOM 3213 O O . ARG A 1 387 ? 1.855 17.577 -5.541 1.00 89.19 387 ARG A O 1
ATOM 3220 N N . LYS A 1 388 ? 1.941 19.314 -6.968 1.00 87.38 388 LYS A N 1
ATOM 3221 C CA . LYS A 1 388 ? 2.154 20.342 -5.926 1.00 87.38 388 LYS A CA 1
ATOM 3222 C C . LYS A 1 388 ? 1.040 20.350 -4.879 1.00 87.38 388 LYS A C 1
ATOM 3224 O O . LYS A 1 388 ? 1.286 20.616 -3.706 1.00 87.38 388 LYS A O 1
ATOM 3229 N N . LYS A 1 389 ? -0.202 20.074 -5.287 1.00 88.12 389 LYS A N 1
ATOM 3230 C CA . LYS A 1 389 ? -1.334 19.951 -4.362 1.00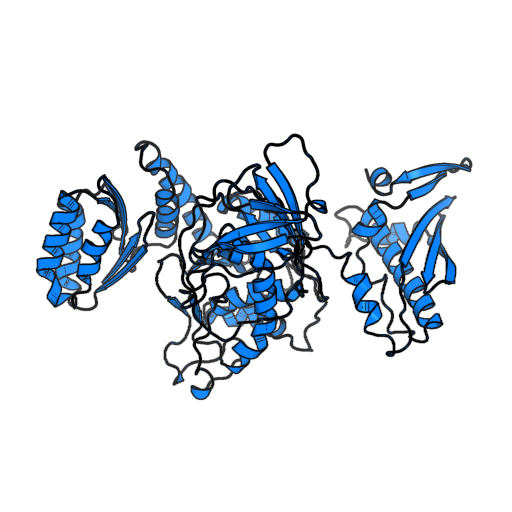 88.12 389 LYS A CA 1
ATOM 3231 C C . LYS A 1 389 ? -1.222 18.684 -3.505 1.00 88.12 389 LYS A C 1
ATOM 3233 O O . LYS A 1 389 ? -1.412 18.758 -2.296 1.00 88.12 389 LYS A O 1
ATOM 3238 N N . MET A 1 390 ? -0.865 17.550 -4.099 1.00 90.19 390 MET A N 1
ATOM 3239 C CA . MET A 1 390 ? -0.653 16.290 -3.378 1.00 90.19 390 MET A CA 1
ATOM 3240 C C . MET A 1 390 ? 0.516 16.359 -2.386 1.00 90.19 390 MET A C 1
ATOM 3242 O O . MET A 1 390 ? 0.408 15.853 -1.269 1.00 90.19 390 MET A O 1
ATOM 3246 N N . GLU A 1 391 ? 1.593 17.063 -2.736 1.00 87.19 391 GLU A N 1
ATOM 3247 C CA . GLU A 1 391 ? 2.709 17.364 -1.832 1.00 87.19 391 GLU A CA 1
ATOM 3248 C C . GLU A 1 391 ? 2.251 18.118 -0.575 1.00 87.19 391 GLU A C 1
ATOM 3250 O O . GLU A 1 391 ? 2.752 17.847 0.511 1.00 87.19 391 GLU A O 1
ATOM 3255 N N . GLN A 1 392 ? 1.252 19.004 -0.671 1.00 87.06 392 GLN A N 1
ATOM 3256 C CA . GLN A 1 392 ? 0.696 19.688 0.506 1.00 87.06 392 GLN A CA 1
ATOM 3257 C C . GLN A 1 392 ? -0.062 18.736 1.436 1.00 87.06 392 GLN A C 1
ATOM 3259 O O . GLN A 1 392 ? -0.074 18.963 2.643 1.00 87.06 392 GLN A O 1
ATOM 3264 N N . TYR A 1 393 ? -0.696 17.692 0.892 1.00 88.12 393 TYR A N 1
ATOM 3265 C CA . TYR A 1 393 ? -1.467 16.726 1.678 1.00 88.12 393 TYR A CA 1
ATOM 3266 C C . TYR A 1 393 ? -0.614 15.654 2.329 1.00 88.12 393 TYR A C 1
ATOM 3268 O O . TYR A 1 393 ? -0.876 15.261 3.460 1.00 88.12 393 TYR A O 1
ATOM 3276 N N . PHE A 1 394 ? 0.390 15.163 1.616 1.00 85.06 394 PHE A N 1
ATOM 3277 C CA . PHE A 1 394 ? 1.152 14.008 2.068 1.00 85.06 394 PHE A CA 1
ATOM 3278 C C . PHE A 1 394 ? 2.583 14.365 2.469 1.00 85.06 394 PHE A C 1
ATOM 3280 O O . PHE A 1 394 ? 3.249 13.526 3.074 1.00 85.06 394 PHE A O 1
ATOM 3287 N N . GLY A 1 395 ? 3.055 15.579 2.167 1.00 80.69 395 GLY A N 1
ATOM 3288 C CA . GLY A 1 395 ? 4.408 16.048 2.462 1.00 80.69 395 GLY A CA 1
ATOM 3289 C C . GLY A 1 395 ? 5.511 15.204 1.817 1.00 80.69 395 GLY A C 1
ATOM 3290 O O . GLY A 1 395 ? 5.254 14.183 1.169 1.00 80.69 395 GLY A O 1
ATOM 3291 N N . GLY A 1 396 ? 6.755 15.602 2.075 1.00 72.75 396 GLY A N 1
ATOM 3292 C CA . GLY A 1 396 ? 7.957 14.837 1.745 1.00 72.75 396 GLY A CA 1
ATOM 3293 C C . GLY A 1 396 ? 8.532 15.105 0.357 1.00 72.75 396 GLY A C 1
ATOM 3294 O O . GLY A 1 396 ? 7.879 15.680 -0.512 1.00 72.75 396 GLY A O 1
ATOM 3295 N N . ASP A 1 397 ? 9.772 14.658 0.184 1.00 79.25 397 ASP A N 1
ATOM 3296 C CA . ASP A 1 397 ? 10.510 14.744 -1.071 1.00 79.25 397 ASP A CA 1
ATOM 3297 C C . ASP A 1 397 ? 10.115 13.554 -1.951 1.00 79.25 397 ASP A C 1
ATOM 3299 O O . ASP A 1 397 ? 10.552 12.423 -1.732 1.00 79.25 397 ASP A O 1
ATOM 3303 N N . TRP A 1 398 ? 9.214 13.799 -2.902 1.00 84.62 398 TRP A N 1
ATOM 3304 C CA . TRP A 1 398 ? 8.779 12.785 -3.855 1.00 84.62 398 TRP A CA 1
ATOM 3305 C C . TRP A 1 398 ? 9.743 12.684 -5.029 1.00 84.62 398 TRP A C 1
ATOM 3307 O O . TRP A 1 398 ? 10.180 13.684 -5.599 1.00 84.62 398 TRP A O 1
ATOM 3317 N N . GLU A 1 399 ? 10.005 11.455 -5.440 1.00 83.44 399 GLU A N 1
ATOM 3318 C CA . GLU A 1 399 ? 10.879 11.127 -6.552 1.00 83.44 399 GLU A CA 1
ATOM 3319 C C . GLU A 1 399 ? 10.054 10.520 -7.693 1.00 83.44 399 GLU A C 1
ATOM 3321 O O . GLU A 1 399 ? 9.106 9.762 -7.471 1.00 83.44 399 GLU A O 1
ATOM 3326 N N . TYR A 1 400 ? 10.409 10.854 -8.932 1.00 81.00 400 TYR A N 1
ATOM 3327 C CA . TYR A 1 400 ? 9.676 10.431 -10.125 1.00 81.00 400 TYR A CA 1
ATOM 3328 C C . TYR A 1 400 ? 10.243 9.127 -10.689 1.00 81.00 400 TYR A C 1
ATOM 3330 O O . TYR A 1 400 ? 11.425 9.055 -11.021 1.00 81.00 400 TYR A O 1
ATOM 3338 N N . GLN A 1 401 ? 9.385 8.119 -10.846 1.00 79.75 401 GLN A N 1
ATOM 3339 C CA . GLN A 1 401 ? 9.676 6.854 -11.517 1.00 79.75 401 GLN A CA 1
ATOM 3340 C C . GLN A 1 401 ? 8.901 6.747 -12.823 1.00 79.75 401 GLN A C 1
ATOM 3342 O O . GLN A 1 401 ? 7.667 6.761 -12.849 1.00 79.75 401 GLN A O 1
ATOM 3347 N N . GLN A 1 402 ? 9.639 6.600 -13.915 1.00 78.06 402 GLN A N 1
ATOM 3348 C CA . GLN A 1 402 ? 9.066 6.378 -15.231 1.00 78.06 402 GLN A CA 1
ATOM 3349 C C . GLN A 1 402 ? 8.908 4.880 -15.469 1.00 78.06 402 GLN A C 1
ATOM 3351 O O . GLN A 1 402 ? 9.885 4.166 -15.654 1.00 78.06 402 GLN A O 1
ATOM 3356 N N . TYR A 1 403 ? 7.656 4.426 -15.479 1.00 76.62 403 TYR A N 1
ATOM 3357 C CA . TYR A 1 403 ? 7.284 3.033 -15.721 1.00 76.62 403 TYR A CA 1
ATOM 3358 C C . TYR A 1 403 ? 6.490 2.876 -17.027 1.00 76.62 403 TYR A C 1
ATOM 3360 O O . TYR A 1 403 ? 5.520 2.132 -17.092 1.00 76.62 403 TYR A O 1
ATOM 3368 N N . PHE A 1 404 ? 6.832 3.635 -18.071 1.00 67.94 404 PHE A N 1
ATOM 3369 C CA . PHE A 1 404 ? 6.125 3.551 -19.359 1.00 67.94 404 PHE A CA 1
ATOM 3370 C C . P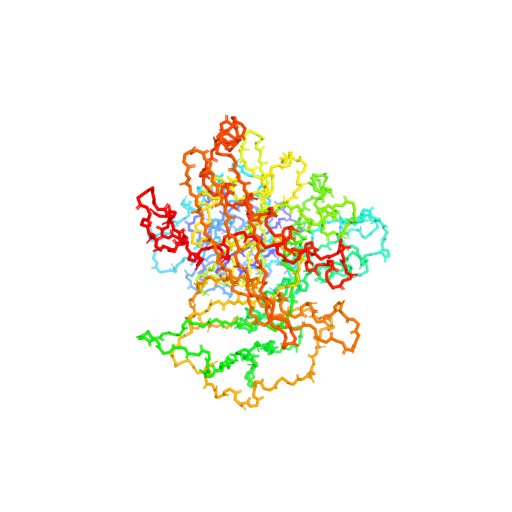HE A 1 404 ? 6.761 2.540 -20.329 1.00 67.94 404 PHE A C 1
ATOM 3372 O O . PHE A 1 404 ? 6.152 2.178 -21.337 1.00 67.94 404 PHE A O 1
ATOM 3379 N N . SER A 1 405 ? 7.979 2.082 -20.037 1.00 65.69 405 SER A N 1
ATOM 3380 C CA . SER A 1 405 ? 8.768 1.223 -20.917 1.00 65.69 405 SER A CA 1
ATOM 3381 C C . SER A 1 405 ? 8.267 -0.224 -20.912 1.00 65.69 405 SER A C 1
ATOM 3383 O O . SER A 1 405 ? 8.079 -0.841 -19.869 1.00 65.69 405 SER A O 1
ATOM 3385 N N . TRP A 1 406 ? 8.071 -0.791 -22.102 1.00 65.38 406 TRP A N 1
ATOM 3386 C CA . TRP A 1 406 ? 7.520 -2.140 -22.318 1.00 65.38 406 TRP A CA 1
ATOM 3387 C C . TRP A 1 406 ? 8.602 -3.194 -22.625 1.00 65.38 406 TRP A C 1
ATOM 3389 O O . TRP A 1 406 ? 8.310 -4.325 -23.016 1.00 65.38 406 TRP A O 1
ATOM 3399 N N . TRP A 1 407 ? 9.880 -2.830 -22.501 1.00 61.88 407 TRP A N 1
ATOM 3400 C CA . TRP A 1 407 ? 11.007 -3.751 -22.644 1.00 61.88 407 TRP A CA 1
ATOM 3401 C C . TRP A 1 407 ? 11.571 -4.156 -21.286 1.00 61.88 407 TRP A C 1
ATOM 3403 O O . TRP A 1 407 ? 11.364 -3.479 -20.286 1.00 61.88 407 TRP A O 1
ATOM 3413 N N . TYR A 1 408 ? 12.327 -5.258 -21.278 1.00 66.25 408 TYR A N 1
ATOM 3414 C CA . TYR A 1 408 ? 13.026 -5.690 -20.076 1.00 66.25 408 TYR A CA 1
ATOM 3415 C C . TYR A 1 408 ? 14.078 -4.662 -19.651 1.00 66.25 408 TYR A C 1
ATOM 3417 O O . TYR A 1 408 ? 14.927 -4.282 -20.458 1.00 66.25 408 TYR A O 1
ATOM 3425 N N . SER A 1 409 ? 14.061 -4.284 -18.383 1.00 64.00 409 SER A N 1
ATOM 3426 C CA . SER A 1 409 ? 15.041 -3.466 -17.682 1.00 64.00 409 SER A CA 1
ATOM 3427 C C . SER A 1 409 ? 15.609 -4.261 -16.494 1.00 64.00 409 SER A C 1
ATOM 3429 O O . SER A 1 409 ? 15.139 -5.353 -16.169 1.00 64.00 409 SER A O 1
ATOM 3431 N N . TYR A 1 410 ? 16.665 -3.742 -15.867 1.00 72.19 410 TYR A N 1
ATOM 3432 C CA . TYR A 1 410 ? 17.148 -4.254 -14.584 1.00 72.19 410 TYR A CA 1
ATOM 3433 C C . TYR A 1 410 ? 16.969 -3.174 -13.523 1.00 72.19 410 TYR A C 1
ATOM 3435 O O . TYR A 1 410 ? 17.399 -2.030 -13.713 1.00 72.19 410 TYR A O 1
ATOM 3443 N N . ILE A 1 411 ? 16.383 -3.565 -12.395 1.00 78.44 411 ILE A N 1
ATOM 3444 C CA . ILE A 1 411 ? 16.161 -2.684 -11.251 1.00 78.44 411 ILE A CA 1
ATOM 3445 C C . ILE A 1 411 ? 17.490 -2.374 -10.569 1.00 78.44 411 ILE A C 1
ATOM 3447 O O . ILE A 1 411 ? 18.384 -3.220 -10.455 1.00 78.44 411 ILE A O 1
ATOM 3451 N N . TRP A 1 412 ? 17.606 -1.158 -10.056 1.00 78.31 412 TRP A N 1
ATOM 3452 C CA . TRP A 1 412 ? 18.640 -0.815 -9.098 1.00 78.31 412 TRP A CA 1
ATOM 3453 C C . TRP A 1 412 ? 18.133 0.219 -8.100 1.00 78.31 412 TRP A C 1
ATOM 3455 O O . TRP A 1 412 ? 17.231 0.990 -8.401 1.00 78.31 412 TRP A O 1
ATOM 3465 N N . ASN A 1 413 ? 18.732 0.257 -6.913 1.00 76.88 413 ASN A N 1
ATOM 3466 C CA . ASN A 1 413 ? 18.400 1.207 -5.851 1.00 76.88 413 ASN A CA 1
ATOM 3467 C C . ASN A 1 413 ? 19.665 1.779 -5.209 1.00 76.88 413 ASN A C 1
ATOM 3469 O O . ASN A 1 413 ? 20.607 1.037 -4.939 1.00 76.88 413 ASN A O 1
ATOM 3473 N N . TYR A 1 414 ? 19.681 3.083 -4.923 1.00 77.00 414 TYR A N 1
ATOM 3474 C CA . TYR A 1 414 ? 20.719 3.691 -4.090 1.00 77.00 414 TYR A CA 1
ATOM 3475 C C . TYR A 1 414 ? 20.332 3.656 -2.617 1.00 77.00 414 TYR A C 1
ATOM 3477 O O . TYR A 1 414 ? 19.216 4.023 -2.256 1.00 77.00 414 TYR A O 1
ATOM 3485 N N . TRP A 1 415 ? 21.253 3.227 -1.761 1.00 77.44 415 TRP A N 1
ATOM 3486 C CA . TRP A 1 415 ? 21.072 3.195 -0.309 1.00 77.44 415 TRP A CA 1
ATOM 3487 C C . TRP A 1 415 ? 22.317 3.760 0.376 1.00 77.44 415 TRP A C 1
ATOM 3489 O O . TRP A 1 415 ? 23.441 3.408 0.010 1.00 77.44 415 TRP A O 1
ATOM 3499 N N . GLU A 1 416 ? 22.125 4.630 1.370 1.00 78.25 416 GLU A N 1
ATOM 3500 C CA . GLU A 1 416 ? 23.206 5.062 2.255 1.00 78.25 416 GLU A CA 1
ATOM 3501 C C . GLU A 1 416 ? 23.377 4.018 3.368 1.00 78.25 416 GLU A C 1
ATOM 3503 O O . GLU A 1 416 ? 22.510 3.840 4.223 1.00 78.25 416 GLU A O 1
ATOM 3508 N N . VAL A 1 417 ? 24.503 3.314 3.336 1.00 81.12 417 VAL A N 1
ATOM 3509 C CA . VAL A 1 417 ? 24.842 2.194 4.213 1.00 81.12 417 VAL A CA 1
ATOM 3510 C C . VAL A 1 417 ? 25.804 2.663 5.307 1.00 81.12 417 VAL A C 1
ATOM 3512 O O . VAL A 1 417 ? 26.913 3.086 4.969 1.00 81.12 417 VAL A O 1
ATOM 3515 N N . PRO A 1 418 ? 25.450 2.597 6.604 1.00 80.25 418 PRO A N 1
ATOM 3516 C CA . PRO A 1 418 ? 26.353 3.016 7.671 1.00 80.25 418 PRO A CA 1
ATOM 3517 C C . PRO A 1 418 ? 27.624 2.180 7.732 1.00 80.25 418 PRO A C 1
ATOM 3519 O O . PRO A 1 418 ? 27.618 0.967 7.508 1.00 80.25 418 PRO A O 1
ATOM 3522 N N . ARG A 1 419 ? 28.729 2.830 8.091 1.00 77.69 419 ARG A N 1
ATOM 3523 C CA . ARG A 1 419 ? 29.974 2.134 8.407 1.00 77.69 419 ARG A CA 1
ATOM 3524 C C . ARG A 1 419 ? 29.832 1.421 9.747 1.00 77.69 419 ARG A C 1
ATOM 3526 O O . ARG A 1 419 ? 29.322 1.993 10.704 1.00 77.69 419 ARG A O 1
ATOM 3533 N N . ASN A 1 420 ? 30.371 0.206 9.820 1.00 76.19 420 ASN A N 1
ATOM 3534 C CA . ASN A 1 420 ? 30.507 -0.577 11.052 1.00 76.19 420 ASN A CA 1
ATOM 3535 C C . ASN A 1 420 ? 29.181 -1.052 11.675 1.00 76.19 420 ASN A C 1
ATOM 3537 O O . ASN A 1 420 ? 29.021 -1.002 12.892 1.00 76.19 420 ASN A O 1
ATOM 3541 N N . GLN A 1 421 ? 28.253 -1.544 10.855 1.00 81.44 421 GLN A N 1
ATOM 3542 C CA . GLN A 1 421 ? 27.084 -2.283 11.342 1.00 81.44 421 GLN A CA 1
ATOM 3543 C C . GLN A 1 421 ? 27.392 -3.786 11.394 1.00 81.44 421 GLN A C 1
ATOM 3545 O O . GLN A 1 421 ? 27.974 -4.308 10.441 1.00 81.44 421 GLN A O 1
ATOM 3550 N N . PRO A 1 422 ? 27.020 -4.500 12.473 1.00 83.50 422 PRO A N 1
ATOM 3551 C CA . PRO A 1 422 ? 27.380 -5.907 12.654 1.00 83.50 422 PRO A CA 1
ATOM 3552 C C . PRO A 1 422 ? 26.757 -6.828 11.598 1.00 83.50 422 PRO A C 1
ATOM 3554 O O . PRO A 1 422 ? 27.338 -7.858 11.279 1.00 83.50 422 PRO A O 1
ATOM 3557 N N . ASN A 1 423 ? 25.613 -6.442 11.030 1.00 86.62 423 ASN A N 1
ATOM 3558 C CA . ASN A 1 423 ? 24.889 -7.181 9.996 1.00 86.62 423 ASN A CA 1
ATOM 3559 C C . ASN A 1 423 ? 25.250 -6.746 8.562 1.00 86.62 423 ASN A C 1
ATOM 3561 O O . ASN A 1 423 ? 24.517 -7.062 7.624 1.00 86.62 423 ASN A O 1
ATOM 3565 N N . ILE A 1 424 ? 26.344 -5.999 8.374 1.00 90.00 424 ILE A N 1
ATOM 3566 C CA . ILE A 1 424 ? 26.807 -5.543 7.059 1.00 90.00 424 ILE A CA 1
ATOM 3567 C C . ILE A 1 424 ? 28.264 -5.941 6.863 1.00 90.00 424 ILE A C 1
ATOM 3569 O O . ILE A 1 424 ? 29.146 -5.539 7.623 1.00 90.00 424 ILE A O 1
ATOM 3573 N N . HIS A 1 425 ? 28.538 -6.672 5.787 1.00 92.25 425 HIS A N 1
ATOM 3574 C CA . HIS A 1 425 ? 29.880 -7.137 5.459 1.00 92.25 425 HIS A CA 1
ATOM 3575 C C . HIS A 1 425 ? 30.277 -6.723 4.048 1.00 92.25 425 HIS A C 1
ATOM 3577 O O . HIS A 1 425 ? 29.597 -7.027 3.071 1.00 92.25 425 HIS A O 1
ATOM 3583 N N . ILE A 1 426 ? 31.428 -6.066 3.938 1.00 92.50 426 ILE A N 1
ATOM 3584 C CA . ILE A 1 426 ? 32.080 -5.807 2.655 1.00 92.50 426 ILE A CA 1
ATOM 3585 C C . ILE A 1 426 ? 33.118 -6.907 2.455 1.00 92.50 426 ILE A C 1
ATOM 3587 O O . ILE A 1 426 ? 34.045 -7.027 3.256 1.00 92.50 426 ILE A O 1
ATOM 3591 N N . LEU A 1 427 ? 32.951 -7.716 1.411 1.00 94.00 427 LEU A N 1
ATOM 3592 C CA . LEU A 1 427 ? 33.781 -8.892 1.148 1.00 94.00 427 LEU A CA 1
ATOM 3593 C C . LEU A 1 427 ? 34.432 -8.814 -0.240 1.00 94.00 427 LEU A C 1
ATOM 3595 O O . LEU A 1 427 ? 33.882 -8.156 -1.130 1.00 94.00 427 LEU A O 1
ATOM 3599 N N . PRO A 1 428 ? 35.580 -9.485 -0.460 1.00 94.44 428 PRO A N 1
ATOM 3600 C CA . PRO A 1 428 ? 36.193 -9.564 -1.781 1.00 94.44 428 PRO A CA 1
ATOM 3601 C C . PRO A 1 428 ? 35.203 -10.095 -2.821 1.00 94.44 428 PRO A C 1
ATOM 3603 O O . PRO A 1 428 ? 34.450 -11.025 -2.554 1.00 94.44 428 PRO A O 1
ATOM 3606 N N . ASP A 1 429 ? 35.242 -9.564 -4.040 1.00 92.00 429 ASP A N 1
ATOM 3607 C CA . ASP A 1 429 ? 34.352 -9.977 -5.134 1.00 92.00 429 ASP A CA 1
ATOM 3608 C C . ASP A 1 429 ? 34.387 -11.484 -5.448 1.00 92.00 429 ASP A C 1
ATOM 3610 O O . ASP A 1 429 ? 33.424 -12.023 -5.992 1.00 92.00 429 ASP A O 1
ATOM 3614 N N . SER A 1 430 ? 35.497 -12.154 -5.121 1.00 91.19 430 SER A N 1
ATOM 3615 C CA . SER A 1 430 ? 35.699 -13.596 -5.282 1.00 91.19 430 SER A CA 1
ATOM 3616 C C . SER A 1 430 ? 35.097 -14.447 -4.159 1.00 91.19 430 SER A C 1
ATOM 3618 O O . SER A 1 430 ? 35.250 -15.668 -4.196 1.00 91.19 430 SER A O 1
ATOM 3620 N N . ASP A 1 431 ? 34.483 -13.839 -3.141 1.00 94.25 431 ASP A N 1
ATOM 3621 C CA . ASP A 1 431 ? 33.889 -14.573 -2.027 1.00 94.25 431 ASP A CA 1
ATOM 3622 C C . ASP A 1 431 ? 32.763 -15.502 -2.507 1.00 94.25 431 ASP A C 1
ATOM 3624 O O . ASP A 1 431 ? 31.946 -15.158 -3.367 1.00 94.25 431 ASP A O 1
ATOM 3628 N N . SER A 1 432 ? 32.718 -16.697 -1.921 1.00 90.75 432 SER A N 1
ATOM 3629 C CA . SER A 1 432 ? 31.722 -17.724 -2.215 1.00 90.75 432 SER A CA 1
ATOM 3630 C C . SER A 1 432 ? 30.273 -17.267 -2.023 1.00 90.75 432 SER A C 1
ATOM 3632 O O . SER A 1 432 ? 29.399 -17.794 -2.710 1.00 90.75 432 SER A O 1
ATOM 3634 N N . ILE A 1 433 ? 30.009 -16.273 -1.163 1.00 89.25 433 ILE A N 1
ATOM 3635 C CA . ILE A 1 433 ? 28.663 -15.716 -0.954 1.00 89.25 433 ILE A CA 1
ATOM 3636 C C . ILE A 1 433 ? 28.105 -15.020 -2.207 1.00 89.25 433 ILE A C 1
ATOM 3638 O O . ILE A 1 433 ? 26.889 -14.940 -2.382 1.00 89.25 433 ILE A O 1
ATOM 3642 N N . PHE A 1 434 ? 28.981 -14.546 -3.104 1.00 87.25 434 PHE A N 1
ATOM 3643 C CA . PHE A 1 434 ? 28.604 -13.902 -4.369 1.00 87.25 434 PHE A CA 1
ATOM 3644 C C . PHE A 1 434 ? 28.594 -14.867 -5.562 1.00 87.25 434 PHE A C 1
ATOM 3646 O O . PHE A 1 434 ? 28.186 -14.488 -6.666 1.00 87.25 434 PHE A O 1
ATOM 3653 N N . ILE A 1 435 ? 29.053 -16.108 -5.376 1.00 77.06 435 ILE A N 1
ATOM 3654 C CA . ILE A 1 435 ? 29.017 -17.139 -6.412 1.00 77.06 435 ILE A CA 1
ATOM 3655 C C . ILE A 1 435 ? 27.593 -17.687 -6.451 1.00 77.06 435 ILE A C 1
ATOM 3657 O O . ILE A 1 435 ? 27.178 -18.432 -5.566 1.00 77.06 435 ILE A O 1
ATOM 3661 N N . GLN A 1 436 ? 26.839 -17.294 -7.482 1.00 60.66 436 GLN A N 1
ATOM 3662 C CA . GLN A 1 436 ? 25.438 -17.672 -7.672 1.00 60.66 436 GLN A CA 1
ATOM 3663 C C . GLN A 1 436 ? 25.245 -19.188 -7.514 1.00 60.66 436 GLN A C 1
ATOM 3665 O O . GLN A 1 436 ? 25.545 -19.967 -8.423 1.00 60.66 436 GLN A O 1
ATOM 3670 N N . LYS A 1 437 ? 24.684 -19.622 -6.379 1.00 48.19 437 LYS A N 1
ATOM 3671 C CA . LYS A 1 437 ? 24.084 -20.951 -6.281 1.00 48.19 437 LYS A CA 1
ATOM 3672 C C . LYS A 1 437 ? 22.818 -20.919 -7.131 1.00 48.19 437 LYS A C 1
ATOM 3674 O O . LYS A 1 437 ? 21.780 -20.430 -6.697 1.00 48.19 437 LYS A O 1
ATOM 3679 N N . LYS A 1 438 ? 22.904 -21.409 -8.372 1.00 37.91 438 LYS A N 1
ATOM 3680 C CA . LYS A 1 438 ? 21.713 -21.805 -9.132 1.00 37.91 438 LYS A CA 1
ATOM 3681 C C . LYS A 1 438 ? 20.995 -22.877 -8.316 1.00 37.91 438 LYS A C 1
ATOM 3683 O O . LYS A 1 438 ? 21.451 -24.016 -8.279 1.00 37.91 438 LYS A O 1
ATOM 3688 N N . GLY A 1 439 ? 19.905 -22.507 -7.661 1.00 32.59 439 GLY A N 1
ATOM 3689 C CA . GLY A 1 439 ? 19.044 -23.461 -6.980 1.00 32.59 439 GLY A CA 1
ATOM 3690 C C . GLY A 1 439 ? 18.409 -22.875 -5.736 1.00 32.59 439 GLY A C 1
ATOM 3691 O O . GLY A 1 439 ? 19.058 -22.818 -4.696 1.00 32.59 439 GLY A O 1
ATOM 3692 N N . LEU A 1 440 ? 17.148 -22.474 -5.893 1.00 32.12 440 LEU A N 1
ATOM 3693 C CA . LEU A 1 440 ? 15.986 -22.772 -5.042 1.00 32.12 440 LEU A CA 1
ATOM 3694 C C . LEU A 1 440 ? 14.997 -21.608 -5.184 1.00 32.12 440 LEU A C 1
ATOM 3696 O O . LEU A 1 440 ? 14.921 -20.713 -4.348 1.00 32.12 440 LEU A O 1
ATOM 3700 N N . THR A 1 441 ? 14.272 -21.603 -6.301 1.00 34.19 441 THR A N 1
ATOM 3701 C CA . THR A 1 441 ? 12.998 -20.889 -6.418 1.00 34.19 441 THR A CA 1
ATOM 3702 C C . THR A 1 441 ? 11.978 -21.649 -5.568 1.00 34.19 441 THR A C 1
ATOM 3704 O O . THR A 1 441 ? 11.270 -22.514 -6.071 1.00 34.19 441 THR A O 1
ATOM 3707 N N . ASP A 1 442 ? 11.962 -21.381 -4.262 1.00 35.41 442 ASP A N 1
ATOM 3708 C CA . ASP A 1 442 ? 10.937 -21.862 -3.320 1.00 35.41 442 ASP A CA 1
ATOM 3709 C C . ASP A 1 442 ? 9.683 -20.960 -3.396 1.00 35.41 442 ASP A C 1
ATOM 3711 O O . ASP A 1 442 ? 9.195 -20.471 -2.373 1.00 35.41 442 ASP A O 1
ATOM 3715 N N . ASP A 1 443 ? 9.192 -20.676 -4.602 1.00 36.88 443 ASP A N 1
ATOM 3716 C CA . ASP A 1 443 ? 7.996 -19.853 -4.820 1.00 36.88 443 ASP A CA 1
ATOM 3717 C C . ASP A 1 443 ? 6.849 -20.736 -5.330 1.00 36.88 443 ASP A C 1
ATOM 3719 O O . ASP A 1 443 ? 6.421 -20.654 -6.477 1.00 36.88 443 ASP A O 1
ATOM 3723 N N . GLU A 1 444 ? 6.359 -21.605 -4.443 1.00 31.09 444 GLU A N 1
ATOM 3724 C CA . GLU A 1 444 ? 5.022 -22.198 -4.547 1.00 31.09 444 GLU A CA 1
ATOM 3725 C C . GLU A 1 444 ? 4.229 -21.856 -3.274 1.00 31.09 444 GLU A C 1
ATOM 3727 O O . GLU A 1 444 ? 4.558 -22.318 -2.174 1.00 31.09 444 GLU A O 1
ATOM 3732 N N . ASP A 1 445 ? 3.225 -20.993 -3.471 1.00 34.22 445 ASP A N 1
ATOM 3733 C CA . ASP A 1 445 ? 2.061 -20.650 -2.642 1.00 34.22 445 ASP A CA 1
ATOM 3734 C C . ASP A 1 445 ? 2.207 -20.845 -1.131 1.00 34.22 445 ASP A C 1
ATOM 3736 O O . ASP A 1 445 ? 2.041 -21.968 -0.643 1.00 34.22 445 ASP A O 1
ATOM 3740 N N . LYS A 1 446 ? 2.448 -19.765 -0.362 1.00 36.06 446 LYS A N 1
ATOM 3741 C CA . LYS A 1 446 ? 2.334 -19.814 1.111 1.00 36.06 446 LYS A CA 1
ATOM 3742 C C . LYS A 1 446 ? 2.361 -18.439 1.823 1.00 36.06 446 LYS A C 1
ATOM 3744 O O . LYS A 1 446 ? 3.382 -17.755 1.821 1.00 36.06 446 LYS A O 1
ATOM 3749 N N . GLU A 1 447 ? 1.258 -18.158 2.530 1.00 36.66 447 GLU A N 1
ATOM 3750 C CA . GLU A 1 447 ? 0.874 -16.941 3.291 1.00 36.66 447 GLU A CA 1
ATOM 3751 C C . GLU A 1 447 ? 1.920 -16.314 4.226 1.00 36.66 447 GLU A C 1
ATOM 3753 O O . GLU A 1 447 ? 2.569 -16.974 5.008 1.00 36.66 447 GLU A O 1
ATOM 3758 N N . TYR A 1 448 ? 2.067 -14.999 4.246 1.00 41.78 448 TYR A N 1
ATOM 3759 C CA . TYR A 1 448 ? 3.255 -14.339 4.801 1.00 41.78 448 TYR A CA 1
ATOM 3760 C C . TYR A 1 448 ? 3.021 -13.866 6.253 1.00 41.78 448 TYR A C 1
ATOM 3762 O O . TYR A 1 448 ? 1.922 -13.444 6.590 1.00 41.78 448 TYR A O 1
ATOM 3770 N N . GLU A 1 449 ? 4.032 -13.893 7.141 1.00 34.44 449 GLU A N 1
ATOM 3771 C CA . GLU A 1 449 ? 3.962 -13.317 8.503 1.00 34.44 449 GLU A CA 1
ATOM 3772 C C . GLU A 1 449 ? 5.053 -12.256 8.783 1.00 34.44 449 GLU A C 1
ATOM 3774 O O . GLU A 1 449 ? 5.966 -12.120 7.991 1.00 34.44 449 GLU A O 1
ATOM 3779 N N . TYR A 1 450 ? 4.974 -11.427 9.839 1.00 41.53 450 TYR A N 1
ATOM 3780 C CA . TYR A 1 450 ? 5.904 -10.286 10.037 1.00 41.53 450 TYR A CA 1
ATOM 3781 C C . TYR A 1 450 ? 6.565 -10.332 11.417 1.00 41.53 450 TYR A C 1
ATOM 3783 O O . TYR A 1 450 ? 5.894 -10.674 12.388 1.00 41.53 450 TYR A O 1
ATOM 3791 N N . ASN A 1 451 ? 7.846 -9.957 11.494 1.00 36.47 451 ASN A N 1
ATOM 3792 C CA . ASN A 1 451 ? 8.550 -9.652 12.740 1.00 36.47 451 ASN A CA 1
ATOM 3793 C C . ASN A 1 451 ? 9.133 -8.235 12.631 1.00 36.47 451 ASN A C 1
ATOM 3795 O O . ASN A 1 451 ? 9.862 -7.961 11.680 1.00 36.47 451 ASN A O 1
ATOM 3799 N N . MET A 1 452 ? 8.871 -7.370 13.617 1.00 37.19 452 MET A N 1
ATOM 3800 C CA . MET A 1 452 ? 9.554 -6.077 13.741 1.00 37.19 452 MET A CA 1
ATOM 3801 C C . MET A 1 452 ? 11.057 -6.304 13.925 1.00 37.19 452 MET A C 1
ATOM 3803 O O . MET A 1 452 ? 11.476 -6.875 14.932 1.00 37.19 452 MET A O 1
ATOM 3807 N N . PHE A 1 453 ? 11.860 -5.852 12.965 1.00 42.25 453 PHE A N 1
ATOM 3808 C CA . PHE A 1 453 ? 13.305 -5.714 13.118 1.00 42.25 453 PHE A CA 1
ATOM 3809 C C . PHE A 1 453 ? 13.644 -4.220 13.123 1.00 42.25 453 PHE A C 1
ATOM 3811 O O . PHE A 1 453 ? 13.306 -3.502 12.180 1.00 42.25 453 PHE A O 1
ATOM 3818 N N . GLU A 1 454 ? 14.282 -3.740 14.193 1.00 40.72 454 GLU A N 1
ATOM 3819 C CA . GLU A 1 454 ? 14.783 -2.366 14.264 1.00 40.72 454 GLU A CA 1
ATOM 3820 C C . GLU A 1 454 ? 16.014 -2.237 13.365 1.00 40.72 454 GLU A C 1
ATOM 3822 O O . GLU A 1 454 ? 17.122 -2.643 13.713 1.00 40.72 454 GLU A O 1
ATOM 3827 N N . ILE A 1 455 ? 15.817 -1.666 12.179 1.00 41.50 455 ILE A N 1
ATOM 3828 C CA . ILE A 1 455 ? 16.921 -1.280 11.310 1.00 41.50 455 ILE A CA 1
ATOM 3829 C C . ILE A 1 455 ? 17.500 0.039 11.831 1.00 41.50 455 ILE A C 1
ATOM 3831 O O . ILE A 1 455 ? 16.909 1.106 11.650 1.00 41.50 455 ILE A O 1
ATOM 3835 N N . SER A 1 456 ? 18.677 -0.020 12.456 1.00 36.91 456 SER A N 1
ATOM 3836 C CA . SER A 1 456 ? 19.426 1.177 12.832 1.00 36.91 456 SER A CA 1
ATOM 3837 C C . SER A 1 456 ? 20.015 1.855 11.586 1.00 36.91 456 SER A C 1
ATOM 3839 O O . SER A 1 456 ? 21.031 1.426 11.041 1.00 36.91 456 SER A O 1
ATOM 3841 N N . ASP A 1 457 ? 19.343 2.927 11.161 1.00 39.69 457 ASP A N 1
ATOM 3842 C CA . ASP A 1 457 ? 19.821 4.014 10.297 1.00 39.69 457 ASP A CA 1
ATOM 3843 C C . ASP A 1 457 ? 20.321 3.675 8.883 1.00 39.69 457 ASP A C 1
ATOM 3845 O O . ASP A 1 457 ? 21.453 3.985 8.529 1.00 39.69 457 ASP A O 1
ATOM 3849 N N . PHE A 1 458 ? 19.444 3.214 7.991 1.00 41.50 458 PHE A N 1
ATOM 3850 C CA . PHE A 1 458 ? 19.643 3.456 6.552 1.00 41.50 458 PHE A CA 1
ATOM 3851 C C . PHE A 1 458 ? 18.839 4.684 6.127 1.00 41.50 458 PHE A C 1
ATOM 3853 O O . PHE A 1 458 ? 17.681 4.834 6.516 1.00 41.50 458 PHE A O 1
ATOM 3860 N N . SER A 1 459 ? 19.464 5.575 5.356 1.00 37.44 459 SER A N 1
ATOM 3861 C CA . SER A 1 459 ? 18.792 6.707 4.711 1.00 37.44 459 SER A CA 1
ATOM 3862 C C . SER A 1 459 ? 18.799 6.509 3.203 1.00 37.44 459 SER A C 1
ATOM 3864 O O . SER A 1 459 ? 19.792 6.093 2.603 1.00 37.44 459 SER A O 1
ATOM 3866 N N . TYR A 1 460 ? 17.652 6.767 2.591 1.00 39.94 460 TYR A N 1
ATOM 3867 C CA . TYR A 1 460 ? 17.412 6.487 1.188 1.00 39.94 460 TYR A CA 1
ATOM 3868 C C . TYR A 1 460 ? 17.471 7.762 0.350 1.00 39.94 460 TYR A C 1
ATOM 3870 O O . TYR A 1 460 ? 16.979 8.805 0.777 1.00 39.94 460 TYR A O 1
ATOM 3878 N N . LYS A 1 461 ? 18.049 7.659 -0.850 1.00 33.53 461 LYS A N 1
ATOM 3879 C CA . LYS A 1 461 ? 17.967 8.678 -1.901 1.00 33.53 461 LYS A CA 1
ATOM 3880 C C . LYS A 1 461 ? 17.910 7.979 -3.250 1.00 33.53 461 LYS A C 1
ATOM 3882 O O . LYS A 1 461 ? 18.922 7.430 -3.664 1.00 33.53 461 LYS A O 1
ATOM 3887 N N . ASN A 1 462 ? 16.787 8.079 -3.948 1.00 31.39 462 ASN A N 1
ATOM 3888 C CA . ASN A 1 462 ? 16.623 7.768 -5.365 1.00 31.39 462 ASN A CA 1
ATOM 3889 C C . ASN A 1 462 ? 16.759 6.302 -5.813 1.00 31.39 462 ASN A C 1
ATOM 3891 O O . ASN A 1 462 ? 17.833 5.707 -5.923 1.00 31.39 462 ASN A O 1
ATOM 3895 N N . LEU A 1 463 ? 15.611 5.743 -6.198 1.00 34.00 463 LEU A N 1
ATOM 3896 C CA . LEU A 1 463 ? 15.489 4.670 -7.177 1.00 34.00 463 LEU A CA 1
ATOM 3897 C C . LEU A 1 463 ? 15.644 5.386 -8.514 1.00 34.00 463 LEU A C 1
ATOM 3899 O O . LEU A 1 463 ? 14.961 6.374 -8.751 1.00 34.00 463 LEU A O 1
ATOM 3903 N N . HIS A 1 464 ? 16.499 4.935 -9.410 1.00 33.56 464 HIS A N 1
ATOM 3904 C CA . HIS A 1 464 ? 16.174 5.132 -10.815 1.00 33.56 464 HIS A CA 1
ATOM 3905 C C . HIS A 1 464 ? 16.345 3.793 -11.507 1.00 33.56 464 HIS A C 1
ATOM 3907 O O . HIS A 1 464 ? 16.915 2.857 -10.956 1.00 33.56 464 HIS A O 1
ATOM 3913 N N . ILE A 1 465 ? 15.793 3.669 -12.698 1.00 34.44 465 ILE A N 1
ATOM 3914 C CA . ILE A 1 465 ? 15.848 2.442 -13.480 1.00 34.44 465 ILE A CA 1
ATOM 3915 C C . ILE A 1 465 ? 16.742 2.757 -14.671 1.00 34.44 465 ILE A C 1
ATOM 3917 O O . ILE A 1 465 ? 16.618 3.811 -15.289 1.00 34.44 465 ILE A O 1
ATOM 3921 N N . ASN A 1 466 ? 17.740 1.907 -14.935 1.00 29.45 466 ASN A N 1
ATOM 3922 C CA . ASN A 1 466 ? 18.720 2.180 -15.987 1.00 29.45 466 ASN A CA 1
ATOM 3923 C C . ASN A 1 466 ? 18.250 1.520 -17.276 1.00 29.45 466 ASN A C 1
ATOM 3925 O O . ASN A 1 466 ? 18.300 0.297 -17.406 1.00 29.45 466 ASN A O 1
ATOM 3929 N N . GLU A 1 467 ? 17.937 2.357 -18.258 1.00 35.22 467 GLU A N 1
ATOM 3930 C CA . GLU A 1 467 ? 17.627 1.976 -19.638 1.00 35.22 467 GLU A CA 1
ATOM 3931 C C . GLU A 1 467 ? 18.867 1.472 -20.417 1.00 35.22 467 GLU A C 1
ATOM 3933 O O . GLU A 1 467 ? 18.744 0.835 -21.461 1.00 35.22 467 GLU A O 1
ATOM 3938 N N . GLU A 1 468 ? 20.087 1.680 -19.906 1.00 33.59 468 GLU A N 1
ATOM 3939 C CA . GLU A 1 468 ? 21.314 1.506 -20.704 1.00 33.59 468 GLU A CA 1
ATOM 3940 C C . GLU A 1 468 ? 21.881 0.072 -20.766 1.00 33.59 468 GLU A C 1
ATOM 3942 O O . GLU A 1 468 ? 22.539 -0.285 -21.744 1.00 33.59 468 GLU A O 1
ATOM 3947 N N . ARG A 1 469 ? 21.655 -0.790 -19.759 1.00 29.41 469 ARG A N 1
ATOM 3948 C CA . ARG A 1 469 ? 22.301 -2.130 -19.705 1.00 29.41 469 ARG A CA 1
ATOM 3949 C C . ARG A 1 469 ? 21.515 -3.240 -20.411 1.00 29.41 469 ARG A C 1
ATOM 3951 O O . ARG A 1 469 ? 22.113 -4.233 -20.831 1.00 29.41 469 ARG A O 1
ATOM 3958 N N . ALA A 1 470 ? 20.203 -3.083 -20.575 1.00 34.91 470 ALA A N 1
ATOM 3959 C CA . ALA A 1 470 ? 19.347 -4.095 -21.198 1.00 34.91 470 ALA A CA 1
ATOM 3960 C C . ALA A 1 470 ? 19.469 -4.136 -22.735 1.00 34.91 470 ALA A C 1
ATOM 3962 O O . ALA A 1 470 ? 19.295 -5.194 -23.349 1.00 34.91 470 ALA A O 1
ATOM 3963 N N . LEU A 1 471 ? 19.863 -3.017 -23.353 1.00 34.03 471 LEU A N 1
ATOM 3964 C CA . LEU A 1 471 ? 19.945 -2.867 -24.808 1.00 34.03 471 LEU A CA 1
ATOM 3965 C C . LEU A 1 471 ? 21.011 -3.781 -25.452 1.00 34.03 471 LEU A C 1
ATOM 3967 O O . LEU A 1 471 ? 20.844 -4.243 -26.579 1.00 34.03 471 LEU A O 1
ATOM 3971 N N . ILE A 1 472 ? 22.081 -4.115 -24.718 1.00 34.16 472 ILE A N 1
ATOM 3972 C CA . ILE A 1 472 ? 23.206 -4.922 -25.228 1.00 34.16 472 ILE A CA 1
ATOM 3973 C C . ILE A 1 472 ? 22.890 -6.430 -25.217 1.00 34.16 472 ILE A C 1
ATOM 3975 O O . ILE A 1 472 ? 23.390 -7.170 -26.065 1.00 34.16 472 ILE A O 1
ATOM 3979 N N . ARG A 1 473 ? 22.041 -6.917 -24.295 1.00 31.41 473 ARG A N 1
ATOM 3980 C CA . ARG A 1 473 ? 21.726 -8.357 -24.182 1.00 31.41 473 ARG A CA 1
ATOM 3981 C C . ARG A 1 473 ? 20.602 -8.816 -25.115 1.00 31.41 473 ARG A C 1
ATOM 3983 O O . ARG A 1 473 ? 20.646 -9.955 -25.572 1.00 31.41 473 ARG A O 1
ATOM 3990 N N . ARG A 1 474 ? 19.636 -7.950 -25.454 1.00 35.00 474 ARG A N 1
ATOM 3991 C CA . ARG A 1 474 ? 18.495 -8.320 -26.322 1.00 35.00 474 ARG A CA 1
ATOM 3992 C C . ARG A 1 474 ? 18.886 -8.551 -27.790 1.00 35.00 474 ARG A C 1
ATOM 3994 O O . ARG A 1 474 ? 18.278 -9.387 -28.448 1.00 35.00 474 ARG A O 1
ATOM 4001 N N . LEU A 1 475 ? 19.952 -7.912 -28.281 1.00 34.66 475 LEU A N 1
ATOM 4002 C CA . LEU A 1 475 ? 20.441 -8.101 -29.658 1.00 34.66 475 LEU A CA 1
ATOM 4003 C C . LEU A 1 475 ? 21.122 -9.462 -29.903 1.00 34.66 475 LEU A C 1
ATOM 4005 O O . LEU A 1 475 ? 21.297 -9.858 -31.051 1.00 34.66 475 LEU A O 1
ATOM 4009 N N . ALA A 1 476 ? 21.453 -10.218 -28.849 1.00 33.06 476 ALA A N 1
ATOM 4010 C CA . ALA A 1 476 ? 21.971 -11.581 -28.984 1.00 33.06 476 ALA A CA 1
ATOM 4011 C C . ALA A 1 476 ? 20.866 -12.640 -29.176 1.00 33.06 476 ALA A C 1
ATOM 4013 O O . ALA A 1 476 ? 21.176 -13.766 -29.555 1.00 33.06 476 ALA A O 1
ATOM 4014 N N . GLY A 1 477 ? 19.598 -12.301 -28.905 1.00 36.31 477 GLY A N 1
ATOM 4015 C CA . GLY A 1 477 ? 18.475 -13.249 -28.915 1.00 36.31 477 GLY A CA 1
ATOM 4016 C C . GLY A 1 477 ? 17.655 -13.292 -30.208 1.00 36.31 477 GLY A C 1
ATOM 4017 O O . GLY A 1 477 ? 16.799 -14.159 -30.337 1.00 36.31 477 GLY A O 1
ATOM 4018 N N . GLN A 1 478 ? 17.891 -12.376 -31.153 1.00 36.69 478 GLN A N 1
ATOM 4019 C CA . GLN A 1 478 ? 17.122 -12.273 -32.407 1.00 36.69 478 GLN A CA 1
ATOM 4020 C C . GLN A 1 478 ? 17.942 -12.578 -33.670 1.00 36.69 478 GLN A C 1
ATOM 4022 O O . GLN A 1 478 ? 17.482 -12.346 -34.784 1.00 36.69 478 GLN A O 1
ATOM 4027 N N . ILE A 1 479 ? 19.146 -13.126 -33.511 1.00 33.06 479 ILE A N 1
ATOM 4028 C CA . ILE A 1 479 ? 19.982 -13.594 -34.620 1.00 33.06 479 ILE A CA 1
ATOM 4029 C C . ILE A 1 479 ? 20.050 -15.116 -34.528 1.00 33.06 479 ILE A C 1
ATOM 4031 O O . ILE A 1 479 ? 20.123 -15.664 -33.427 1.00 33.06 479 ILE A O 1
ATOM 4035 N N . ASN A 1 480 ? 19.993 -15.797 -35.678 1.00 35.28 480 ASN A N 1
ATOM 4036 C CA . ASN A 1 480 ? 20.113 -17.254 -35.767 1.00 35.28 480 ASN A CA 1
ATOM 4037 C C . ASN A 1 480 ? 21.248 -17.783 -34.857 1.00 35.28 480 ASN A C 1
ATOM 4039 O O . ASN A 1 480 ? 22.278 -17.109 -34.758 1.00 35.28 480 ASN A O 1
ATOM 4043 N N . PRO A 1 481 ? 21.123 -18.986 -34.249 1.00 29.22 481 PRO A N 1
ATOM 4044 C CA . PRO A 1 481 ? 22.021 -19.502 -33.199 1.00 29.22 481 PRO A CA 1
ATOM 4045 C C . PRO A 1 481 ? 23.523 -19.679 -33.542 1.00 29.22 481 PRO A C 1
ATOM 4047 O O . PRO A 1 481 ? 24.233 -20.367 -32.812 1.00 29.22 481 PRO A O 1
ATOM 4050 N N . GLY A 1 482 ? 24.039 -19.093 -34.626 1.00 31.42 482 GLY A N 1
ATOM 4051 C CA . GLY A 1 482 ? 25.428 -19.203 -35.079 1.00 31.42 482 GLY A CA 1
ATOM 4052 C C . GLY A 1 482 ? 26.213 -17.891 -35.200 1.00 31.42 482 GLY A C 1
ATOM 4053 O O . GLY A 1 482 ? 27.438 -17.951 -35.251 1.00 31.42 482 GLY A O 1
ATOM 4054 N N . GLU A 1 483 ? 25.580 -16.711 -35.197 1.00 30.80 483 GLU A N 1
ATOM 4055 C CA . GLU A 1 483 ? 26.288 -15.435 -35.407 1.00 30.80 483 GLU A CA 1
ATOM 4056 C C . GLU A 1 483 ? 25.963 -14.424 -34.298 1.00 30.80 483 GLU A C 1
ATOM 4058 O O . GLU A 1 483 ? 24.923 -13.775 -34.279 1.00 30.80 483 GLU A O 1
ATOM 4063 N N . ARG A 1 484 ? 26.874 -14.277 -33.328 1.00 30.75 484 ARG A N 1
ATOM 4064 C CA . ARG A 1 484 ? 26.778 -13.237 -32.290 1.00 30.75 484 ARG A CA 1
ATOM 4065 C C . ARG A 1 484 ? 27.009 -11.880 -32.938 1.00 30.75 484 ARG A C 1
ATOM 4067 O O . ARG A 1 484 ? 28.129 -11.672 -33.375 1.00 30.75 484 ARG A O 1
ATOM 4074 N N . CYS A 1 485 ? 26.038 -10.963 -32.958 1.00 33.69 485 CYS A N 1
ATOM 4075 C CA . CYS A 1 485 ? 26.293 -9.548 -33.258 1.00 33.69 485 CYS A CA 1
ATOM 4076 C C . CYS A 1 485 ? 26.477 -8.753 -31.966 1.00 33.69 485 CYS A C 1
ATOM 4078 O O . CYS A 1 485 ? 25.533 -8.516 -31.220 1.00 33.69 485 CYS A O 1
ATOM 4080 N N . ILE A 1 486 ? 27.726 -8.392 -31.671 1.00 35.62 486 ILE A N 1
ATOM 4081 C CA . ILE A 1 486 ? 28.118 -7.595 -30.512 1.00 35.62 486 ILE A CA 1
ATOM 4082 C C . ILE A 1 486 ? 28.468 -6.203 -31.030 1.00 35.62 486 ILE A C 1
ATOM 4084 O O . ILE A 1 486 ? 29.570 -5.973 -31.533 1.00 35.62 486 ILE A O 1
ATOM 4088 N N . MET A 1 487 ? 27.538 -5.262 -30.891 1.00 35.72 4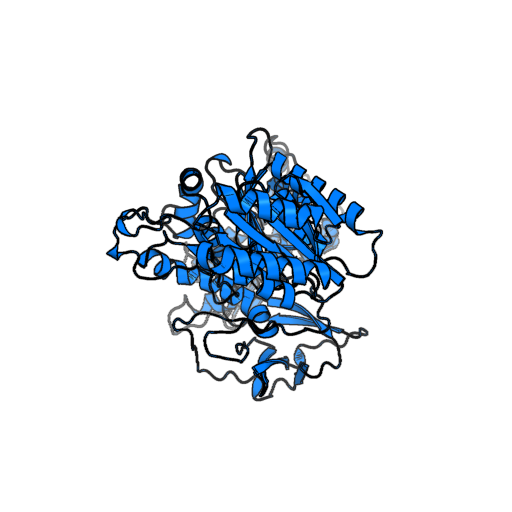87 MET A N 1
ATOM 4089 C CA . MET A 1 487 ? 27.847 -3.846 -31.059 1.00 35.72 487 MET A CA 1
ATOM 4090 C C . MET A 1 487 ? 28.478 -3.344 -29.760 1.00 35.72 487 MET A C 1
ATOM 4092 O O . MET A 1 487 ? 27.846 -3.357 -28.708 1.00 35.72 487 MET A O 1
ATOM 4096 N N . THR A 1 488 ? 29.765 -2.999 -29.814 1.00 33.12 488 THR A N 1
ATOM 4097 C CA . THR A 1 488 ? 30.590 -2.828 -28.601 1.00 33.12 488 THR A CA 1
ATOM 4098 C C . THR A 1 488 ? 30.848 -1.366 -28.235 1.00 33.12 488 THR A C 1
ATOM 4100 O O . THR A 1 488 ? 31.177 -1.087 -27.089 1.00 33.12 488 THR A O 1
ATOM 4103 N N . LEU A 1 489 ? 30.728 -0.434 -29.189 1.00 33.78 489 LEU A N 1
ATOM 4104 C CA . LEU A 1 489 ? 30.908 1.003 -28.962 1.00 33.78 489 LEU A CA 1
ATOM 4105 C C . LEU A 1 489 ? 30.339 1.794 -30.153 1.00 33.78 489 LEU A C 1
ATOM 4107 O O . LEU A 1 489 ? 30.698 1.496 -31.297 1.00 33.78 489 LEU A O 1
ATOM 4111 N N . ALA A 1 490 ? 29.509 2.805 -29.892 1.00 37.19 490 ALA A N 1
ATOM 4112 C CA . ALA A 1 490 ? 29.057 3.769 -30.893 1.00 37.19 490 ALA A CA 1
ATOM 4113 C C . ALA A 1 490 ? 29.535 5.171 -30.490 1.00 37.19 490 ALA A C 1
ATOM 4115 O O . ALA A 1 490 ? 29.194 5.659 -29.416 1.00 37.19 490 ALA A O 1
ATOM 4116 N N . HIS A 1 491 ? 30.350 5.807 -31.336 1.00 39.31 491 HIS A N 1
ATOM 4117 C CA . HIS A 1 491 ? 30.702 7.220 -31.174 1.00 39.31 491 HIS A CA 1
ATOM 4118 C C . HIS A 1 491 ? 29.855 8.058 -32.124 1.00 39.31 491 HIS A C 1
ATOM 4120 O O . HIS A 1 491 ? 29.875 7.819 -33.335 1.00 39.31 491 HIS A O 1
ATOM 4126 N N . PHE A 1 492 ? 29.156 9.048 -31.572 1.00 41.78 492 PHE A N 1
ATOM 4127 C CA . PHE A 1 492 ? 28.333 9.996 -32.314 1.00 41.78 492 PHE A CA 1
ATOM 4128 C C . PHE A 1 492 ? 28.985 11.377 -32.271 1.00 41.78 492 PHE A C 1
ATOM 4130 O O . PHE A 1 492 ? 29.343 11.867 -31.202 1.00 41.78 492 PHE A O 1
ATOM 4137 N N . SER A 1 493 ? 29.131 12.015 -33.429 1.00 39.91 493 SER A N 1
ATOM 4138 C CA . SER A 1 493 ? 29.492 13.431 -33.521 1.00 39.91 493 SER A CA 1
ATOM 4139 C C . SER A 1 493 ? 28.491 14.156 -34.410 1.00 39.91 493 SER A C 1
ATOM 4141 O O . SER A 1 493 ? 28.222 13.706 -35.531 1.00 39.91 493 SER A O 1
ATOM 4143 N N . ILE A 1 494 ? 27.967 15.268 -33.897 1.00 43.16 494 ILE A N 1
ATOM 4144 C CA . ILE A 1 494 ? 27.001 16.134 -34.569 1.00 43.16 494 ILE A CA 1
ATOM 4145 C C . ILE A 1 494 ? 27.694 17.473 -34.835 1.00 43.16 494 ILE A C 1
ATOM 4147 O O . ILE A 1 494 ? 28.103 18.159 -33.900 1.00 43.16 494 ILE A O 1
ATOM 4151 N N . SER A 1 495 ? 27.817 17.857 -36.104 1.00 42.75 495 SER A N 1
ATOM 4152 C CA . SER A 1 495 ? 28.320 19.179 -36.494 1.00 42.75 495 SER A CA 1
ATOM 4153 C C . SER A 1 495 ? 27.206 19.945 -37.194 1.00 42.75 495 SER A C 1
ATOM 4155 O O . SER A 1 495 ? 26.717 19.512 -38.235 1.00 42.75 495 SER A O 1
ATOM 4157 N N . ILE A 1 496 ? 26.797 21.083 -36.637 1.00 43.81 496 ILE A N 1
ATOM 4158 C CA . ILE A 1 496 ? 25.724 21.914 -37.197 1.00 43.81 496 ILE A CA 1
ATOM 4159 C C . ILE A 1 496 ? 26.371 23.125 -37.866 1.00 43.81 496 ILE A C 1
ATOM 4161 O O . ILE A 1 496 ? 27.055 23.914 -37.217 1.00 43.81 496 ILE A O 1
ATOM 4165 N N . ASN A 1 497 ? 26.166 23.273 -39.174 1.00 43.53 497 ASN A N 1
ATOM 4166 C CA . ASN A 1 497 ? 26.677 24.400 -39.946 1.00 43.53 497 ASN A CA 1
ATOM 4167 C C . ASN A 1 497 ? 25.521 25.327 -40.319 1.00 43.53 497 ASN A C 1
ATOM 4169 O O . ASN A 1 497 ? 24.588 24.901 -40.994 1.00 43.53 497 ASN A O 1
ATOM 4173 N N . ILE A 1 498 ? 25.580 26.586 -39.885 1.00 43.38 498 ILE A N 1
ATOM 4174 C CA . ILE A 1 498 ? 24.539 27.584 -40.147 1.00 43.38 498 ILE A CA 1
ATOM 4175 C C . ILE A 1 498 ? 25.141 28.687 -41.017 1.00 43.38 498 ILE A C 1
ATOM 4177 O O . ILE A 1 498 ? 26.024 29.423 -40.577 1.00 43.38 498 ILE A O 1
ATOM 4181 N N . LYS A 1 499 ? 24.645 28.835 -42.253 1.00 39.41 499 LYS A N 1
ATOM 4182 C CA . LYS A 1 499 ? 25.028 29.927 -43.161 1.00 39.41 499 LYS A CA 1
ATOM 4183 C C . LYS A 1 499 ? 23.806 30.500 -43.873 1.00 39.41 499 LYS A C 1
ATOM 4185 O O . LYS A 1 499 ? 23.042 29.772 -44.494 1.00 39.41 499 LYS A O 1
ATOM 4190 N N . ASN A 1 500 ? 23.661 31.825 -43.820 1.00 35.03 500 ASN A N 1
ATOM 4191 C CA . ASN A 1 500 ? 22.688 32.603 -44.600 1.00 35.03 500 ASN A CA 1
ATOM 4192 C C . ASN A 1 500 ? 21.229 32.097 -44.530 1.00 35.03 500 ASN A C 1
ATOM 4194 O O . ASN A 1 500 ? 20.546 32.052 -45.546 1.00 35.03 500 ASN A O 1
ATOM 4198 N N . GLY A 1 501 ? 20.735 31.713 -43.347 1.00 39.19 501 GLY A N 1
ATOM 4199 C CA . GLY A 1 501 ? 19.336 31.276 -43.195 1.00 39.19 501 GLY A CA 1
ATOM 4200 C C . GLY A 1 501 ? 19.051 29.844 -43.674 1.00 39.19 501 GLY A C 1
ATOM 4201 O O . GLY A 1 501 ? 17.902 29.414 -43.682 1.00 39.19 501 GLY A O 1
ATOM 4202 N N . THR A 1 502 ? 20.084 29.083 -44.024 1.00 38.75 502 THR A N 1
ATOM 4203 C CA . THR A 1 502 ? 20.031 27.638 -44.288 1.00 38.75 502 THR A CA 1
ATOM 4204 C C . THR A 1 502 ? 21.010 26.930 -43.355 1.00 38.75 502 THR A C 1
ATOM 4206 O O . THR A 1 502 ? 22.094 27.456 -43.084 1.00 38.75 502 THR A O 1
ATOM 4209 N N . GLY A 1 503 ? 20.621 25.780 -42.805 1.00 45.59 503 GLY A N 1
ATOM 4210 C CA . GLY A 1 503 ? 21.467 25.016 -41.894 1.00 45.59 503 GLY A CA 1
ATOM 4211 C C . GLY A 1 503 ? 21.608 23.575 -42.362 1.00 45.59 503 GLY A C 1
ATOM 4212 O O . GLY A 1 503 ? 20.638 22.966 -42.797 1.00 45.59 503 GLY A O 1
ATOM 4213 N N . ASN A 1 504 ? 22.813 23.026 -42.269 1.00 44.22 504 ASN A N 1
ATOM 4214 C CA . ASN A 1 504 ? 23.070 21.626 -42.588 1.00 44.22 504 ASN A CA 1
ATOM 4215 C C . ASN A 1 504 ? 23.640 20.964 -41.335 1.00 44.22 504 ASN A C 1
ATOM 4217 O O . ASN A 1 504 ? 24.631 21.446 -40.776 1.00 44.22 504 ASN A O 1
ATOM 4221 N N . ALA A 1 505 ? 23.027 19.868 -40.888 1.00 42.22 505 ALA A N 1
ATOM 4222 C CA . ALA A 1 505 ? 23.587 19.043 -39.829 1.00 42.22 505 ALA A CA 1
ATOM 4223 C C . ALA A 1 505 ? 24.316 17.845 -40.437 1.00 42.22 505 ALA A C 1
ATOM 4225 O O . ALA A 1 505 ? 23.757 17.029 -41.172 1.00 42.22 505 ALA A O 1
ATOM 4226 N N . PHE A 1 506 ? 25.601 17.761 -40.121 1.00 42.97 506 PHE A N 1
ATOM 4227 C CA . PHE A 1 506 ? 26.487 16.691 -40.535 1.00 42.97 506 PHE A CA 1
ATOM 4228 C C . PHE A 1 506 ? 26.640 15.701 -39.389 1.00 42.97 506 PHE A C 1
ATOM 4230 O O . PHE A 1 506 ? 27.059 16.060 -38.286 1.00 42.97 506 PHE A O 1
ATOM 4237 N N . PHE A 1 507 ? 26.339 14.439 -39.677 1.00 43.34 507 PHE A N 1
ATOM 4238 C CA . PHE A 1 507 ? 26.381 13.357 -38.710 1.00 43.34 507 PHE A CA 1
ATOM 4239 C C . PHE A 1 507 ? 27.460 12.364 -39.101 1.00 43.34 507 PHE A C 1
ATOM 4241 O O . PHE A 1 507 ? 27.450 11.780 -40.188 1.00 43.34 507 PHE A O 1
ATOM 4248 N N . LYS A 1 508 ? 28.404 12.147 -38.189 1.00 43.66 508 LYS A N 1
ATOM 4249 C CA . LYS A 1 508 ? 29.363 11.050 -38.303 1.00 43.66 508 LYS A CA 1
ATOM 4250 C C . LYS A 1 508 ? 29.152 10.109 -37.134 1.00 43.66 508 LYS A C 1
ATOM 4252 O O . LYS A 1 508 ? 29.225 10.517 -35.977 1.00 43.66 508 LYS A O 1
ATOM 4257 N N . SER A 1 509 ? 28.891 8.854 -37.465 1.00 41.91 509 SER A N 1
ATOM 4258 C CA . SER A 1 509 ? 28.826 7.756 -36.516 1.00 41.91 509 SER A CA 1
ATOM 4259 C C . SER A 1 509 ? 29.894 6.728 -36.864 1.00 41.91 509 SER A C 1
ATOM 4261 O O . SER A 1 509 ? 30.150 6.427 -38.034 1.00 41.91 509 SER A O 1
ATOM 4263 N N . LYS A 1 510 ? 30.555 6.204 -35.840 1.00 41.44 510 LYS A N 1
ATOM 4264 C CA . LYS A 1 510 ? 31.472 5.076 -35.981 1.00 41.44 510 LYS A CA 1
ATOM 4265 C C . LYS A 1 510 ? 30.894 3.921 -35.189 1.00 41.44 510 LYS A C 1
ATOM 4267 O O . LYS A 1 510 ? 30.788 4.024 -33.967 1.00 41.44 510 LYS A O 1
ATOM 4272 N N . ILE A 1 511 ? 30.511 2.862 -35.893 1.00 41.91 511 ILE A N 1
ATOM 4273 C CA . ILE A 1 511 ? 29.836 1.703 -35.316 1.00 41.91 511 ILE A CA 1
ATOM 4274 C C . ILE A 1 511 ? 30.742 0.488 -35.519 1.00 41.91 511 ILE A C 1
ATOM 4276 O O . ILE A 1 511 ? 31.117 0.148 -36.641 1.00 41.91 511 ILE A O 1
ATOM 4280 N N . ASN A 1 512 ? 31.137 -0.148 -34.417 1.00 40.62 512 ASN A N 1
ATOM 4281 C CA . ASN A 1 512 ? 31.921 -1.380 -34.459 1.00 40.62 512 ASN A CA 1
ATOM 4282 C C . ASN A 1 512 ? 30.987 -2.588 -34.344 1.00 40.62 512 ASN A C 1
ATOM 4284 O O . ASN A 1 512 ? 30.332 -2.761 -33.315 1.00 40.62 512 ASN A O 1
ATOM 4288 N N . LEU A 1 513 ? 30.969 -3.427 -35.381 1.00 39.94 513 LEU A N 1
ATOM 4289 C CA . LEU A 1 513 ? 30.191 -4.663 -35.448 1.00 39.94 513 LEU A CA 1
ATOM 4290 C C . LEU A 1 513 ? 31.147 -5.845 -35.621 1.00 39.94 513 LEU A C 1
ATOM 4292 O O . LEU A 1 513 ? 31.843 -5.940 -36.632 1.00 39.94 513 LEU A O 1
ATOM 4296 N N . ASN A 1 514 ? 31.183 -6.763 -34.650 1.00 38.59 514 ASN A N 1
ATOM 4297 C CA . ASN A 1 514 ? 31.796 -8.091 -34.808 1.00 38.59 514 ASN A CA 1
ATOM 4298 C C . ASN A 1 514 ? 33.220 -8.120 -35.396 1.00 38.59 514 ASN A C 1
ATOM 4300 O O . ASN A 1 514 ? 33.527 -8.948 -36.248 1.00 38.59 514 ASN A O 1
ATOM 4304 N N . LYS A 1 515 ? 34.107 -7.239 -34.912 1.00 35.88 515 LYS A N 1
ATOM 4305 C CA . LYS A 1 515 ? 35.502 -7.042 -35.381 1.00 35.88 515 LYS A CA 1
ATOM 4306 C C . LYS A 1 515 ? 35.669 -6.280 -36.704 1.00 35.88 515 LYS A C 1
ATOM 4308 O O . LYS A 1 515 ? 36.803 -6.091 -37.136 1.00 35.88 515 LYS A O 1
ATOM 4313 N N . SER A 1 516 ? 34.592 -5.783 -37.305 1.00 35.44 516 SER A N 1
ATOM 4314 C CA . SER A 1 516 ? 34.639 -4.793 -38.384 1.00 35.44 516 SER A CA 1
ATOM 4315 C C . SER A 1 516 ? 34.285 -3.403 -37.847 1.00 35.44 516 SER A C 1
ATOM 4317 O O . SER A 1 516 ? 33.377 -3.237 -37.029 1.00 35.44 516 SER A O 1
ATOM 4319 N N . THR A 1 517 ? 35.042 -2.398 -38.274 1.00 38.97 517 THR A N 1
ATOM 4320 C CA . THR A 1 517 ? 34.759 -0.993 -37.984 1.00 38.97 517 THR A CA 1
ATOM 4321 C C . THR A 1 517 ? 34.082 -0.392 -39.203 1.00 38.97 517 THR A C 1
ATOM 4323 O O . THR A 1 517 ? 34.728 -0.240 -40.239 1.00 38.97 517 THR A O 1
ATOM 4326 N N . GLU A 1 518 ? 32.814 -0.008 -39.079 1.00 44.94 518 GLU A N 1
ATOM 4327 C CA . GLU A 1 518 ? 32.138 0.764 -40.115 1.00 44.94 518 GLU A CA 1
ATOM 4328 C C . GLU A 1 518 ? 32.035 2.234 -39.707 1.00 44.94 518 GLU A C 1
ATOM 4330 O O . GLU A 1 518 ? 31.552 2.591 -38.630 1.00 44.94 518 GLU A O 1
ATOM 4335 N N . ASN A 1 519 ? 32.509 3.109 -40.592 1.00 45.06 519 ASN A N 1
ATOM 4336 C CA . ASN A 1 519 ? 32.277 4.541 -40.478 1.00 45.06 519 ASN A CA 1
ATOM 4337 C C . ASN A 1 519 ? 31.024 4.861 -41.300 1.00 45.06 519 ASN A C 1
ATOM 4339 O O . ASN A 1 519 ? 31.046 4.759 -42.526 1.00 45.06 519 ASN A O 1
ATOM 4343 N N . LEU A 1 520 ? 29.942 5.242 -40.631 1.00 45.28 520 LEU A N 1
ATOM 4344 C CA . LEU A 1 520 ? 28.684 5.647 -41.248 1.00 45.28 520 LEU A CA 1
ATOM 4345 C C . LEU A 1 520 ? 28.549 7.164 -41.103 1.00 45.28 520 LEU A C 1
ATOM 4347 O O . LEU A 1 520 ? 28.378 7.687 -40.001 1.00 45.28 520 LEU A O 1
ATOM 4351 N N . SER A 1 521 ? 28.640 7.883 -42.219 1.00 44.12 521 SER A N 1
ATOM 4352 C CA . SER A 1 521 ? 28.390 9.326 -42.275 1.00 44.12 521 SER A CA 1
ATOM 4353 C C . SER A 1 521 ? 27.118 9.617 -43.062 1.00 44.12 521 SER A C 1
ATOM 4355 O O . SER A 1 521 ? 26.964 9.112 -44.175 1.00 44.12 521 SER A O 1
ATOM 4357 N N . THR A 1 522 ? 26.242 10.454 -42.512 1.00 42.62 522 THR A N 1
ATOM 4358 C CA . THR A 1 522 ? 25.063 10.969 -43.214 1.00 42.62 522 THR A CA 1
ATOM 4359 C C . THR A 1 522 ? 24.951 12.476 -43.003 1.00 42.62 522 THR A C 1
ATOM 4361 O O . THR A 1 522 ? 25.381 13.003 -41.977 1.00 42.62 522 THR A O 1
ATOM 4364 N N . THR A 1 523 ? 24.402 13.181 -43.983 1.00 41.50 523 THR A N 1
ATOM 4365 C CA . THR A 1 523 ? 24.176 14.628 -43.920 1.00 41.50 523 THR A CA 1
ATOM 4366 C C . THR A 1 523 ? 22.688 14.869 -44.075 1.00 41.50 523 THR A C 1
ATOM 4368 O O . THR A 1 523 ? 22.079 14.304 -44.982 1.00 41.50 523 THR A O 1
ATOM 4371 N N . ILE A 1 524 ? 22.113 15.687 -43.198 1.00 43.31 524 ILE A N 1
ATOM 4372 C CA . ILE A 1 524 ? 20.718 16.112 -43.295 1.00 43.31 524 ILE A CA 1
ATOM 4373 C C . ILE A 1 524 ? 20.715 17.626 -43.489 1.00 43.31 524 ILE A C 1
ATOM 4375 O O . ILE A 1 524 ? 21.136 18.381 -42.608 1.00 43.31 524 ILE A O 1
ATOM 4379 N N . ASP A 1 525 ? 20.240 18.055 -44.652 1.00 41.53 525 ASP A N 1
ATOM 4380 C CA . ASP A 1 525 ? 20.059 19.466 -44.984 1.00 41.53 525 ASP A CA 1
ATOM 4381 C C . ASP A 1 525 ? 18.682 19.937 -44.500 1.00 41.53 525 ASP A C 1
ATOM 4383 O O . ASP A 1 525 ? 17.689 19.219 -44.640 1.00 41.53 525 ASP A O 1
ATOM 4387 N N . PHE A 1 526 ? 18.601 21.143 -43.931 1.00 43.62 526 PHE A N 1
ATOM 4388 C CA . PHE A 1 526 ? 17.338 21.707 -43.462 1.00 43.62 526 PHE A CA 1
ATOM 4389 C C . PHE A 1 526 ? 17.190 23.211 -43.750 1.00 43.62 526 PHE A C 1
ATOM 4391 O O . PHE A 1 526 ? 18.140 23.997 -43.741 1.00 43.62 526 PHE A O 1
ATOM 4398 N N . CYS A 1 527 ? 15.949 23.646 -43.985 1.00 38.53 527 CYS A N 1
ATOM 4399 C CA . CYS A 1 527 ? 15.612 25.045 -44.251 1.00 38.53 527 CYS A CA 1
ATOM 4400 C C . CYS A 1 527 ? 15.110 25.738 -42.972 1.00 38.53 527 CYS A C 1
ATOM 4402 O O . CYS A 1 527 ? 14.096 25.332 -42.402 1.00 38.53 527 CYS A O 1
ATOM 4404 N N . ILE A 1 528 ? 15.782 26.811 -42.525 1.00 39.09 528 ILE A N 1
ATOM 4405 C CA . ILE A 1 528 ? 15.413 27.545 -41.293 1.00 39.09 528 ILE A CA 1
ATOM 4406 C C . ILE A 1 528 ? 14.026 28.199 -41.434 1.00 39.09 528 ILE A C 1
ATOM 4408 O O . ILE A 1 528 ? 13.314 28.378 -40.448 1.00 39.09 528 ILE A O 1
ATOM 4412 N N . THR A 1 529 ? 13.590 28.506 -42.658 1.00 38.41 529 THR A N 1
ATOM 4413 C CA . THR A 1 529 ? 12.293 29.145 -42.926 1.00 38.41 529 THR A CA 1
ATOM 4414 C C . THR A 1 529 ? 11.104 28.195 -42.732 1.00 38.41 529 THR A C 1
ATOM 4416 O O . THR A 1 529 ? 10.082 28.610 -42.184 1.00 38.41 529 THR A O 1
ATOM 4419 N N . ASP A 1 530 ? 11.242 26.913 -43.088 1.00 38.91 530 ASP A N 1
ATOM 4420 C CA . ASP A 1 530 ? 10.226 25.886 -42.796 1.00 38.91 530 ASP A CA 1
ATOM 4421 C C . ASP A 1 530 ? 10.197 25.545 -41.299 1.00 38.91 530 ASP A C 1
ATOM 4423 O O . ASP A 1 530 ? 9.131 25.356 -40.711 1.00 38.91 530 ASP A O 1
ATOM 4427 N N . MET A 1 531 ? 11.361 25.600 -40.647 1.00 38.78 531 MET A N 1
ATOM 4428 C CA . MET A 1 531 ? 11.506 25.505 -39.192 1.00 38.78 531 MET A CA 1
ATOM 4429 C C . MET A 1 531 ? 10.763 26.617 -38.449 1.00 38.78 531 MET A C 1
ATOM 4431 O O . MET A 1 531 ? 10.006 26.336 -37.526 1.00 38.78 531 MET A O 1
ATOM 4435 N N . MET A 1 532 ? 10.916 27.873 -38.878 1.00 36.03 532 MET A N 1
ATOM 4436 C CA . MET A 1 532 ? 10.222 29.021 -38.280 1.00 36.03 532 MET A CA 1
ATOM 4437 C C . MET A 1 532 ? 8.701 28.942 -38.473 1.00 36.03 532 MET A C 1
ATOM 4439 O O . MET A 1 532 ? 7.951 29.434 -37.633 1.00 36.03 532 MET A O 1
ATOM 4443 N N . ARG A 1 533 ? 8.214 28.300 -39.543 1.00 37.62 533 ARG A N 1
ATOM 4444 C CA . ARG A 1 533 ? 6.778 28.039 -39.755 1.00 37.62 533 ARG A CA 1
ATOM 4445 C C . ARG A 1 533 ? 6.214 26.971 -38.818 1.00 37.62 533 ARG A C 1
ATOM 4447 O O . ARG A 1 533 ? 5.074 27.103 -38.383 1.00 37.62 533 ARG A O 1
ATOM 4454 N N . ILE A 1 534 ? 6.998 25.942 -38.502 1.00 34.09 534 ILE A N 1
ATOM 4455 C CA . ILE A 1 534 ? 6.626 24.890 -37.542 1.00 34.09 534 ILE A CA 1
ATOM 4456 C C . ILE A 1 534 ? 6.667 25.439 -36.107 1.00 34.09 534 ILE A C 1
ATOM 4458 O O . ILE A 1 534 ? 5.746 25.193 -35.334 1.00 34.09 534 ILE A O 1
ATOM 4462 N N . ILE A 1 535 ? 7.678 26.255 -35.794 1.00 33.84 535 ILE A N 1
ATOM 4463 C CA . ILE A 1 535 ? 7.857 26.947 -34.507 1.00 33.84 535 ILE A CA 1
ATOM 4464 C C . ILE A 1 535 ? 6.729 27.957 -34.228 1.00 33.84 535 ILE A C 1
ATOM 4466 O O . ILE A 1 535 ? 6.264 28.061 -33.099 1.00 33.84 535 ILE A O 1
ATOM 4470 N N . ASN A 1 536 ? 6.251 28.675 -35.249 1.00 35.62 536 ASN A N 1
ATOM 4471 C CA . ASN A 1 536 ? 5.191 29.681 -35.100 1.00 35.62 536 ASN A CA 1
ATOM 4472 C C . ASN A 1 536 ? 3.765 29.117 -35.226 1.00 35.62 536 ASN A C 1
ATOM 4474 O O . ASN A 1 536 ? 2.809 29.886 -35.335 1.00 35.62 536 ASN A O 1
ATOM 4478 N N . ASN A 1 537 ? 3.586 27.792 -35.233 1.00 35.06 537 ASN A N 1
ATOM 4479 C CA . ASN A 1 537 ? 2.254 27.200 -35.229 1.00 35.06 537 ASN A CA 1
ATOM 4480 C C . ASN A 1 537 ? 1.671 27.272 -33.801 1.00 35.06 537 ASN A C 1
ATOM 4482 O O . ASN A 1 537 ? 2.198 26.617 -32.900 1.00 35.06 537 ASN A O 1
ATOM 4486 N N . PRO A 1 538 ? 0.580 28.025 -33.559 1.00 31.16 538 PRO A N 1
ATOM 4487 C CA . PRO A 1 538 ? 0.092 28.343 -32.211 1.00 31.16 538 PRO A CA 1
ATOM 4488 C C . PRO A 1 538 ? -0.381 27.131 -31.390 1.00 31.16 538 PRO A C 1
ATOM 4490 O O . PRO A 1 538 ? -0.635 27.272 -30.200 1.00 31.16 538 PRO A O 1
ATOM 4493 N N . LYS A 1 539 ? -0.464 25.932 -31.986 1.00 34.19 539 LYS A N 1
ATOM 4494 C CA . LYS A 1 539 ? -0.700 24.672 -31.259 1.00 34.19 539 LYS A CA 1
ATOM 4495 C C . LYS A 1 539 ? 0.511 24.157 -30.464 1.00 34.19 539 LYS A C 1
ATOM 4497 O O . LYS A 1 539 ? 0.332 23.249 -29.663 1.00 34.19 539 LYS A O 1
ATOM 4502 N N . PHE A 1 540 ? 1.711 24.702 -30.678 1.00 35.00 540 PHE A N 1
ATOM 4503 C CA . PHE A 1 540 ? 2.967 24.187 -30.106 1.00 35.00 540 PHE A CA 1
ATOM 4504 C C . PHE A 1 540 ? 3.773 25.234 -29.319 1.00 35.00 540 PHE A C 1
ATOM 4506 O O . PHE A 1 540 ? 4.922 24.993 -28.956 1.00 35.00 540 PHE A O 1
ATOM 4513 N N . VAL A 1 541 ? 3.187 26.399 -29.035 1.00 30.41 541 VAL A N 1
ATOM 4514 C CA . VAL A 1 541 ? 3.876 27.495 -28.339 1.00 30.41 541 VAL A CA 1
ATOM 4515 C C . VAL A 1 541 ? 3.601 27.425 -26.836 1.00 30.41 541 VAL A C 1
ATOM 4517 O O . VAL A 1 541 ? 2.817 28.211 -26.328 1.00 30.41 541 VAL A O 1
ATOM 4520 N N . THR A 1 542 ? 4.254 26.497 -26.130 1.00 30.89 542 THR A N 1
ATOM 4521 C CA . THR A 1 542 ? 4.661 26.647 -24.715 1.00 30.89 542 THR A CA 1
ATOM 4522 C C . THR A 1 542 ? 5.723 25.596 -24.377 1.00 30.89 542 THR A C 1
ATOM 4524 O O . THR A 1 542 ? 5.450 24.405 -24.498 1.00 30.89 542 THR A O 1
ATOM 4527 N N . GLY A 1 543 ? 6.896 26.037 -23.908 1.00 39.00 543 GLY A N 1
ATOM 4528 C CA . GLY A 1 543 ? 7.947 25.179 -23.340 1.00 39.00 543 GLY A CA 1
ATOM 4529 C C . GLY A 1 543 ? 9.045 24.777 -24.330 1.00 39.00 543 GLY A C 1
ATOM 4530 O O . GLY A 1 543 ? 8.923 23.783 -25.031 1.00 39.00 543 GLY A O 1
ATOM 4531 N N . ASP A 1 544 ? 10.109 25.580 -24.360 1.00 47.12 544 ASP A N 1
ATOM 4532 C CA . ASP A 1 544 ? 11.405 25.368 -25.021 1.00 47.12 544 ASP A CA 1
ATOM 4533 C C . ASP A 1 544 ? 11.402 24.915 -26.501 1.00 47.12 544 ASP A C 1
ATOM 4535 O O . ASP A 1 544 ? 11.535 23.746 -26.877 1.00 47.12 544 ASP A O 1
ATOM 4539 N N . THR A 1 545 ? 11.312 25.913 -27.381 1.00 38.03 545 THR A N 1
ATOM 4540 C CA . THR A 1 545 ? 11.398 25.813 -28.846 1.00 38.03 545 THR A CA 1
ATOM 4541 C C . THR A 1 545 ? 12.625 25.056 -29.373 1.00 38.03 545 THR A C 1
ATOM 4543 O O . THR A 1 545 ? 12.567 24.532 -30.486 1.00 38.03 545 THR A O 1
ATOM 4546 N N . PHE A 1 546 ? 13.720 24.970 -28.609 1.00 40.69 546 PHE A N 1
ATOM 4547 C CA . PHE A 1 546 ? 14.954 24.311 -29.044 1.00 40.69 546 PHE A CA 1
ATOM 4548 C C . PHE A 1 546 ? 14.949 22.797 -28.760 1.00 40.69 546 PHE A C 1
ATOM 4550 O O . PHE A 1 546 ? 15.382 22.011 -29.605 1.00 40.69 546 PHE A O 1
ATOM 4557 N N . GLY A 1 547 ? 14.357 22.352 -27.645 1.00 44.25 547 GLY A N 1
ATOM 4558 C CA . GLY A 1 547 ? 14.201 20.924 -27.324 1.00 44.25 547 GLY A CA 1
ATOM 4559 C C . GLY A 1 547 ? 13.341 20.167 -28.347 1.00 44.25 547 GLY A C 1
ATOM 4560 O O . GLY A 1 547 ? 13.678 19.055 -28.765 1.00 44.25 547 GLY A O 1
ATOM 4561 N N . ASN A 1 548 ? 12.287 20.817 -28.848 1.00 48.72 548 ASN A N 1
ATOM 4562 C CA . ASN A 1 548 ? 11.411 20.270 -29.890 1.00 48.72 548 ASN A CA 1
ATOM 4563 C C . ASN A 1 548 ? 12.108 20.131 -31.255 1.00 48.72 548 ASN A C 1
ATOM 4565 O O . ASN A 1 548 ? 11.823 19.201 -32.015 1.00 48.72 548 ASN A O 1
ATOM 4569 N N . LEU A 1 549 ? 13.045 21.028 -31.573 1.00 47.53 549 LEU A N 1
ATOM 4570 C CA . LEU A 1 549 ? 13.860 20.939 -32.785 1.00 47.53 549 LEU A CA 1
ATOM 4571 C C . LEU A 1 549 ? 14.781 19.712 -32.733 1.00 47.53 549 LEU A C 1
ATOM 4573 O O . LEU A 1 549 ? 14.856 18.939 -33.688 1.00 47.53 549 LEU A O 1
ATOM 4577 N N . ILE A 1 550 ? 15.431 19.500 -31.591 1.00 48.84 550 ILE A N 1
ATOM 4578 C CA . ILE A 1 550 ? 16.389 18.412 -31.387 1.00 48.84 550 ILE A CA 1
ATOM 4579 C C . ILE A 1 550 ? 15.705 17.045 -31.375 1.00 48.84 550 ILE A C 1
ATOM 4581 O O . ILE A 1 550 ? 16.216 16.110 -31.991 1.00 48.84 550 ILE A O 1
ATOM 4585 N N . TYR A 1 551 ? 14.521 16.933 -30.768 1.00 52.84 551 TYR A N 1
ATOM 4586 C CA . TYR A 1 551 ? 13.725 15.705 -30.820 1.00 52.84 551 TYR A CA 1
ATOM 4587 C C . TYR A 1 551 ? 13.391 15.297 -32.263 1.00 52.84 551 TYR A C 1
ATOM 4589 O O . TYR A 1 551 ? 13.549 14.137 -32.645 1.00 52.84 551 TYR A O 1
ATOM 4597 N N . ASN A 1 552 ? 12.978 16.259 -33.094 1.00 51.81 552 ASN A N 1
ATOM 4598 C CA . ASN A 1 552 ? 12.625 15.989 -34.486 1.00 51.81 552 ASN A CA 1
ATOM 4599 C C . ASN A 1 552 ? 13.846 15.634 -35.347 1.00 51.81 552 ASN A C 1
ATOM 4601 O O . ASN A 1 552 ? 13.763 14.700 -36.146 1.00 51.81 552 ASN A O 1
ATOM 4605 N N . ILE A 1 553 ? 14.980 16.318 -35.150 1.00 50.28 553 ILE A N 1
ATOM 4606 C CA . ILE A 1 553 ? 16.246 15.987 -35.821 1.00 50.28 553 ILE A CA 1
ATOM 4607 C C . ILE A 1 553 ? 16.696 14.570 -35.430 1.00 50.28 553 ILE A C 1
ATOM 4609 O O . ILE A 1 553 ? 16.951 13.754 -36.314 1.00 50.28 553 ILE A O 1
ATOM 4613 N N . TRP A 1 554 ? 16.705 14.240 -34.133 1.00 54.47 554 TRP A N 1
ATOM 4614 C CA . TRP A 1 554 ? 17.054 12.905 -33.636 1.00 54.47 554 TRP A CA 1
ATOM 4615 C C . TRP A 1 554 ? 16.164 11.814 -34.230 1.00 54.47 554 TRP A C 1
ATOM 4617 O O . TRP A 1 554 ? 16.675 10.809 -34.712 1.00 54.47 554 TRP A O 1
ATOM 4627 N N . ARG A 1 555 ? 14.842 12.025 -34.256 1.00 54.94 555 ARG A N 1
ATOM 4628 C CA . ARG A 1 555 ? 13.885 11.062 -34.815 1.00 54.94 555 ARG A CA 1
ATOM 4629 C C . ARG A 1 555 ? 14.122 10.799 -36.305 1.00 54.94 555 ARG A C 1
ATOM 4631 O O . ARG A 1 555 ? 14.071 9.654 -36.736 1.00 54.94 555 ARG A O 1
ATOM 4638 N N . MET A 1 556 ? 14.377 11.844 -37.095 1.00 52.59 556 MET A N 1
ATOM 4639 C CA . MET A 1 556 ? 14.664 11.688 -38.527 1.00 52.59 556 MET A CA 1
ATOM 4640 C C . MET A 1 556 ? 15.992 10.957 -38.759 1.00 52.59 556 MET A C 1
ATOM 4642 O O . MET A 1 556 ? 16.088 10.096 -39.630 1.00 52.59 556 MET A O 1
ATOM 4646 N N . MET A 1 557 ? 17.012 11.267 -37.956 1.00 54.25 557 MET A N 1
ATOM 4647 C CA . MET A 1 557 ? 18.312 10.600 -38.031 1.00 54.25 557 MET A CA 1
ATOM 4648 C C . MET A 1 557 ? 18.250 9.129 -37.636 1.00 54.25 557 MET A C 1
ATOM 4650 O O . MET A 1 557 ? 18.847 8.288 -38.306 1.00 54.25 557 MET A O 1
ATOM 4654 N N . SER A 1 558 ? 17.582 8.829 -36.522 1.00 52.12 558 SER A N 1
ATOM 4655 C CA . SER A 1 558 ? 17.523 7.484 -35.968 1.00 52.12 558 SER A CA 1
ATOM 4656 C C . SER A 1 558 ? 16.819 6.535 -36.927 1.00 52.12 558 SER A C 1
ATOM 4658 O O . SER A 1 558 ? 17.334 5.453 -37.186 1.00 52.12 558 SER A O 1
ATOM 4660 N N . GLN A 1 559 ? 15.737 6.991 -37.559 1.00 54.81 559 GLN A N 1
ATOM 4661 C CA . GLN A 1 559 ? 15.031 6.255 -38.608 1.00 54.81 559 GLN A CA 1
ATOM 4662 C C . GLN A 1 559 ? 15.908 5.975 -39.839 1.00 54.81 559 GLN A C 1
ATOM 4664 O O . GLN A 1 559 ? 15.895 4.860 -40.358 1.00 54.81 559 GLN A O 1
ATOM 4669 N N . GLU A 1 560 ? 16.701 6.946 -40.300 1.00 52.22 560 GLU A N 1
ATOM 4670 C CA . GLU A 1 560 ? 17.579 6.768 -41.467 1.00 52.22 560 GLU A CA 1
ATOM 4671 C C . GLU A 1 560 ? 18.749 5.810 -41.173 1.00 52.22 560 GLU A C 1
ATOM 4673 O O . GLU A 1 560 ? 19.097 4.966 -42.003 1.00 52.22 560 GLU A O 1
ATOM 4678 N N . ILE A 1 561 ? 19.354 5.901 -39.984 1.00 51.59 561 ILE A N 1
ATOM 4679 C CA . ILE A 1 561 ? 20.441 5.003 -39.567 1.00 51.59 561 ILE A CA 1
ATOM 4680 C C . ILE A 1 561 ? 19.907 3.584 -39.349 1.00 51.59 561 ILE A C 1
ATOM 4682 O O . ILE A 1 561 ? 20.499 2.631 -39.860 1.00 51.59 561 ILE A O 1
ATOM 4686 N N . ASP A 1 562 ? 18.773 3.446 -38.658 1.00 53.50 562 ASP A N 1
ATOM 4687 C CA . ASP A 1 562 ? 18.104 2.162 -38.445 1.00 53.50 562 ASP A CA 1
ATOM 4688 C C . ASP A 1 562 ? 17.746 1.497 -39.783 1.00 53.50 562 ASP A C 1
ATOM 4690 O O . ASP A 1 562 ? 18.018 0.313 -39.986 1.00 53.50 562 ASP A O 1
ATOM 4694 N N . SER A 1 563 ? 17.232 2.272 -40.744 1.00 54.53 563 SER A N 1
ATOM 4695 C CA . SER A 1 563 ? 16.920 1.801 -42.097 1.00 54.53 563 SER A CA 1
ATOM 4696 C C . SER A 1 563 ? 18.158 1.270 -42.833 1.00 54.53 563 SER A C 1
ATOM 4698 O O . SER A 1 563 ? 18.138 0.159 -43.369 1.00 54.53 563 SER A O 1
ATOM 4700 N N . ARG A 1 564 ? 19.277 2.008 -42.815 1.00 53.78 564 ARG A N 1
ATOM 4701 C CA . ARG A 1 564 ? 20.521 1.595 -43.498 1.00 53.78 564 ARG A CA 1
ATOM 4702 C C . ARG A 1 564 ? 21.175 0.375 -42.862 1.00 53.78 564 ARG A C 1
ATOM 4704 O O . ARG A 1 564 ? 21.677 -0.492 -43.579 1.00 53.78 564 ARG A O 1
ATOM 4711 N N . ILE A 1 565 ? 21.171 0.297 -41.532 1.00 50.31 565 ILE A N 1
ATOM 4712 C CA . ILE A 1 565 ? 21.680 -0.870 -40.804 1.00 50.31 565 ILE A CA 1
ATOM 4713 C C . ILE A 1 565 ? 20.777 -2.077 -41.075 1.00 50.31 565 ILE A C 1
ATOM 4715 O O . ILE A 1 565 ? 21.278 -3.142 -41.431 1.00 50.31 565 ILE A O 1
ATOM 4719 N N . GLY A 1 566 ? 19.456 -1.896 -41.012 1.00 49.84 566 GLY A N 1
ATOM 4720 C CA . GLY A 1 566 ? 18.477 -2.932 -41.329 1.00 49.84 566 GLY A CA 1
ATOM 4721 C C . GLY A 1 566 ? 18.629 -3.479 -42.751 1.00 49.84 566 GLY A C 1
ATOM 4722 O O . GLY A 1 566 ? 18.620 -4.694 -42.940 1.00 49.84 566 GLY A O 1
ATOM 4723 N N . GLN A 1 567 ? 18.852 -2.615 -43.747 1.00 52.53 567 GLN A N 1
ATOM 4724 C CA . GLN A 1 567 ? 19.128 -3.033 -45.128 1.00 52.53 567 GLN A CA 1
ATOM 4725 C C . GLN A 1 567 ? 20.419 -3.849 -45.253 1.00 52.53 567 GLN A C 1
ATOM 4727 O O . GLN A 1 567 ? 20.418 -4.882 -45.920 1.00 52.53 567 GLN A O 1
ATOM 4732 N N . LYS A 1 568 ? 21.508 -3.436 -44.592 1.00 49.31 568 LYS A N 1
ATOM 4733 C CA . LYS A 1 568 ? 22.778 -4.185 -44.605 1.00 49.31 568 LYS A CA 1
ATOM 4734 C C . LYS A 1 568 ? 22.691 -5.539 -43.906 1.00 49.31 568 LYS A C 1
ATOM 4736 O O . LYS A 1 568 ? 23.345 -6.481 -44.338 1.00 49.31 568 LYS A O 1
ATOM 4741 N N . LEU A 1 569 ? 21.904 -5.628 -42.839 1.00 46.00 569 LEU A N 1
ATOM 4742 C CA . LEU A 1 569 ? 21.700 -6.855 -42.071 1.00 46.00 569 LEU A CA 1
ATOM 4743 C C . LEU A 1 569 ? 20.618 -7.772 -42.674 1.00 46.00 569 LEU A C 1
ATOM 4745 O O . LEU A 1 569 ? 20.354 -8.837 -42.125 1.00 46.00 569 LEU A O 1
ATOM 4749 N N . GLY A 1 570 ? 19.987 -7.382 -43.790 1.00 43.19 570 GLY A N 1
ATOM 4750 C CA . GLY A 1 570 ? 18.947 -8.176 -44.455 1.00 43.19 570 GLY A CA 1
ATOM 4751 C C . GLY A 1 570 ? 17.600 -8.212 -43.718 1.00 43.19 570 GLY A C 1
ATOM 4752 O O . GLY A 1 570 ? 16.778 -9.079 -43.994 1.00 43.19 570 GLY A O 1
ATOM 4753 N N . ILE A 1 571 ? 17.368 -7.273 -42.797 1.00 43.34 571 ILE A N 1
ATOM 4754 C CA . ILE A 1 571 ? 16.195 -7.188 -41.904 1.00 43.34 571 ILE A CA 1
ATOM 4755 C C . ILE A 1 571 ? 15.497 -5.819 -42.004 1.00 43.34 571 ILE A C 1
ATOM 4757 O O . ILE A 1 571 ? 14.959 -5.287 -41.028 1.00 43.34 571 ILE A O 1
ATOM 4761 N N . ALA A 1 572 ? 15.526 -5.213 -43.196 1.00 41.84 572 ALA A N 1
ATOM 4762 C CA . ALA A 1 572 ? 14.855 -3.945 -43.467 1.00 41.84 572 ALA A CA 1
ATOM 4763 C C . ALA A 1 572 ? 13.359 -4.051 -43.105 1.00 41.84 572 ALA A C 1
ATOM 4765 O O . ALA A 1 572 ? 12.688 -4.984 -43.542 1.00 41.84 572 ALA A O 1
ATOM 4766 N N . ASN A 1 573 ? 12.862 -3.092 -42.314 1.00 41.16 573 ASN A N 1
ATOM 4767 C CA . ASN A 1 573 ? 11.512 -2.985 -41.722 1.00 41.16 573 ASN A CA 1
ATOM 4768 C C . ASN A 1 573 ? 11.300 -3.598 -40.323 1.00 41.16 573 ASN A C 1
ATOM 4770 O O . ASN A 1 573 ? 10.235 -3.382 -39.752 1.00 41.16 573 ASN A O 1
ATOM 4774 N N . GLN A 1 574 ? 12.278 -4.302 -39.742 1.00 39.78 574 GLN A N 1
ATOM 4775 C CA . GLN A 1 574 ? 12.191 -4.805 -38.352 1.00 39.78 574 GLN A CA 1
ATOM 4776 C C . GLN A 1 574 ? 13.229 -4.186 -37.406 1.00 39.78 574 GLN A C 1
ATOM 4778 O O . GLN A 1 574 ? 13.167 -4.381 -36.195 1.00 39.78 574 GLN A O 1
ATOM 4783 N N . PHE A 1 575 ? 14.184 -3.432 -37.950 1.00 41.22 575 PHE A N 1
ATOM 4784 C CA . PHE A 1 575 ? 15.258 -2.813 -37.184 1.00 41.22 575 PHE A CA 1
ATOM 4785 C C . PHE A 1 575 ? 14.864 -1.385 -36.775 1.00 41.22 575 PHE A C 1
ATOM 4787 O O . PHE A 1 575 ? 14.724 -0.521 -37.636 1.00 41.22 575 PHE A O 1
ATOM 4794 N N . ALA A 1 576 ? 14.668 -1.152 -35.475 1.00 46.72 576 ALA A N 1
ATOM 4795 C CA . ALA A 1 576 ? 14.277 0.138 -34.889 1.00 46.72 576 ALA A CA 1
ATOM 4796 C C . ALA A 1 576 ? 15.106 0.430 -33.617 1.00 46.72 576 ALA A C 1
ATOM 4798 O O . ALA A 1 576 ? 14.573 0.625 -32.526 1.00 46.72 576 ALA A O 1
ATOM 4799 N N . PHE A 1 577 ? 16.435 0.350 -33.745 1.00 48.19 577 PHE A N 1
ATOM 4800 C CA . PHE A 1 577 ? 17.387 0.410 -32.634 1.00 48.19 577 PHE A CA 1
ATOM 4801 C C . PHE A 1 577 ? 17.537 1.820 -32.038 1.00 48.19 577 PHE A C 1
ATOM 4803 O O . PHE A 1 577 ? 17.427 1.982 -30.826 1.00 48.19 577 PHE A O 1
ATOM 4810 N N . LEU A 1 578 ? 17.774 2.843 -32.862 1.00 42.62 578 LEU A N 1
ATOM 4811 C CA . LEU A 1 578 ? 17.955 4.230 -32.412 1.00 42.62 578 LEU A CA 1
ATOM 4812 C C . LEU A 1 578 ? 16.627 4.977 -32.265 1.00 42.62 578 LEU A C 1
ATOM 4814 O O . LEU A 1 578 ? 16.526 5.919 -31.480 1.00 42.62 578 LEU A O 1
ATOM 4818 N N . SER A 1 579 ? 15.613 4.589 -33.038 1.00 45.09 579 SER A N 1
ATOM 4819 C CA . SER A 1 579 ? 14.303 5.252 -33.068 1.00 45.09 579 SER A CA 1
ATOM 4820 C C . SER A 1 579 ? 13.476 5.042 -31.796 1.00 45.09 579 SER A C 1
ATOM 4822 O O . SER A 1 579 ? 12.585 5.845 -31.522 1.00 45.09 579 SER A O 1
ATOM 4824 N N . GLY A 1 580 ? 13.812 4.030 -30.987 1.00 42.47 580 GLY A N 1
ATOM 4825 C CA . GLY A 1 580 ? 13.246 3.797 -29.655 1.00 42.47 580 GLY A CA 1
ATOM 4826 C C . GLY A 1 580 ? 13.940 4.539 -28.504 1.00 42.47 580 GLY A C 1
ATOM 4827 O O . GLY A 1 580 ? 13.476 4.438 -27.373 1.00 42.47 580 GLY A O 1
ATOM 4828 N N . ILE A 1 581 ? 15.033 5.271 -28.755 1.00 43.44 581 ILE A N 1
ATOM 4829 C CA . ILE A 1 581 ? 15.811 5.951 -27.706 1.00 43.44 581 ILE A CA 1
ATOM 4830 C C . ILE A 1 581 ? 15.375 7.418 -27.586 1.00 43.44 581 ILE A C 1
ATOM 4832 O O . ILE A 1 581 ? 15.325 8.137 -28.590 1.00 43.44 581 ILE A O 1
ATOM 4836 N N . THR A 1 582 ? 15.087 7.891 -26.368 1.00 41.50 582 THR A N 1
ATOM 4837 C CA . THR A 1 582 ? 14.775 9.308 -26.117 1.00 41.50 582 THR A CA 1
ATOM 4838 C C . THR A 1 582 ? 16.026 10.188 -26.313 1.00 41.50 582 THR A C 1
ATOM 4840 O O . THR A 1 582 ? 17.114 9.824 -25.869 1.00 41.50 582 THR A O 1
ATOM 4843 N N . PRO A 1 583 ? 15.922 11.371 -26.958 1.00 41.47 583 PRO A N 1
ATOM 4844 C CA . PRO A 1 583 ? 17.101 12.169 -27.317 1.00 41.47 583 PRO A CA 1
ATOM 4845 C C . PRO A 1 583 ? 17.904 12.674 -26.105 1.00 41.47 583 PRO A C 1
ATOM 4847 O O . PRO A 1 583 ? 19.095 12.946 -26.214 1.00 41.47 583 PRO A O 1
ATOM 4850 N N . TYR A 1 584 ? 17.269 12.819 -24.942 1.00 38.19 584 TYR A N 1
ATOM 4851 C CA . TYR A 1 584 ? 17.854 13.514 -23.793 1.00 38.19 584 TYR A CA 1
ATOM 4852 C C . TYR A 1 584 ? 19.033 12.765 -23.145 1.00 38.19 584 TYR A C 1
ATOM 4854 O O . TYR A 1 584 ? 19.996 13.396 -22.697 1.00 38.19 584 TYR A O 1
ATOM 4862 N N . SER A 1 585 ? 18.995 11.428 -23.128 1.00 39.56 585 SER A N 1
ATOM 4863 C CA . SER A 1 585 ? 20.018 10.592 -22.484 1.00 39.56 585 SER A CA 1
ATOM 4864 C C . SER A 1 585 ? 21.331 10.565 -23.275 1.00 39.56 585 SER A C 1
ATOM 4866 O O . SER A 1 585 ? 22.402 10.738 -22.697 1.00 39.56 585 SER A O 1
ATOM 4868 N N . ILE A 1 586 ? 21.259 10.458 -24.605 1.00 41.22 586 ILE A N 1
ATOM 4869 C CA . ILE A 1 586 ? 22.439 10.393 -25.484 1.00 41.22 586 ILE A CA 1
ATOM 4870 C C . ILE A 1 586 ? 23.006 11.785 -25.792 1.00 41.22 586 ILE A C 1
ATOM 4872 O O . ILE A 1 586 ? 24.223 11.963 -25.869 1.00 41.22 586 ILE A O 1
ATOM 4876 N N . ILE A 1 587 ? 22.144 12.785 -25.994 1.00 41.16 587 ILE A N 1
ATOM 4877 C CA . ILE A 1 587 ? 22.572 14.065 -26.570 1.00 41.16 587 ILE A CA 1
ATOM 4878 C C . ILE A 1 587 ? 23.212 14.981 -25.520 1.00 41.16 587 ILE A C 1
ATOM 4880 O O . ILE A 1 587 ? 24.107 15.741 -25.870 1.00 41.16 587 ILE A O 1
ATOM 4884 N N . SER A 1 588 ? 22.864 14.864 -24.233 1.00 37.66 588 SER A N 1
ATOM 4885 C CA . SER A 1 588 ? 23.389 15.729 -23.156 1.00 37.66 588 SER A CA 1
ATOM 4886 C C . SER A 1 588 ? 24.925 15.792 -23.069 1.00 37.66 588 SER A C 1
ATOM 4888 O O . SER A 1 588 ? 25.473 16.836 -22.711 1.00 37.66 588 SER A O 1
ATOM 4890 N N . HIS A 1 589 ? 25.620 14.719 -23.463 1.00 38.75 589 HIS A N 1
ATOM 4891 C CA . HIS A 1 589 ? 27.085 14.608 -23.443 1.00 38.75 589 HIS A CA 1
ATOM 4892 C C . HIS A 1 589 ? 27.734 14.701 -24.836 1.00 38.75 589 HIS A C 1
ATOM 4894 O O . HIS A 1 589 ? 28.956 14.584 -24.957 1.00 38.75 589 HIS A O 1
ATOM 4900 N N . ALA A 1 590 ? 26.948 14.910 -25.897 1.00 41.09 590 ALA A N 1
ATOM 4901 C CA . ALA A 1 590 ? 27.474 15.056 -27.248 1.00 41.09 590 ALA A CA 1
ATOM 4902 C C . ALA A 1 590 ? 28.270 16.368 -27.381 1.00 41.09 590 ALA A C 1
ATOM 4904 O O . ALA A 1 590 ? 27.830 17.432 -26.939 1.00 41.09 590 ALA A O 1
ATOM 4905 N N . ILE A 1 591 ? 29.448 16.291 -28.006 1.00 41.09 591 ILE A N 1
ATOM 4906 C CA . ILE A 1 591 ? 30.252 17.470 -28.353 1.00 41.09 591 ILE A CA 1
ATOM 4907 C C . ILE A 1 591 ? 29.690 18.061 -29.648 1.00 41.09 591 ILE A C 1
ATOM 4909 O O . ILE A 1 591 ? 29.606 17.366 -30.663 1.00 41.09 591 ILE A O 1
ATOM 4913 N N . VAL A 1 592 ? 29.321 19.339 -29.598 1.00 44.44 592 VAL A N 1
ATOM 4914 C CA . VAL A 1 592 ? 28.810 20.117 -30.727 1.00 44.44 592 VAL A CA 1
ATOM 4915 C C . VAL A 1 592 ? 29.914 21.044 -31.226 1.00 44.44 592 VAL A C 1
ATOM 4917 O O . VAL A 1 592 ? 30.437 21.861 -30.467 1.00 44.44 592 VAL A O 1
ATOM 4920 N N . ASP A 1 593 ? 30.244 20.934 -32.513 1.00 44.06 593 ASP A N 1
ATOM 4921 C CA . ASP A 1 593 ? 31.110 21.889 -33.209 1.00 44.06 593 ASP A CA 1
ATOM 4922 C C . ASP A 1 593 ? 30.231 22.966 -33.870 1.00 44.06 593 ASP A C 1
ATOM 4924 O O . ASP A 1 593 ? 29.528 22.690 -34.847 1.00 44.06 593 ASP A O 1
ATOM 4928 N N . LEU A 1 594 ? 30.272 24.192 -33.346 1.00 42.50 594 LEU A N 1
ATOM 4929 C CA . LEU A 1 594 ? 29.599 25.362 -33.913 1.00 42.50 594 LEU A CA 1
ATOM 4930 C C . LEU A 1 594 ? 30.563 26.133 -34.808 1.00 42.50 594 LEU A C 1
ATOM 4932 O O . LEU A 1 594 ? 31.565 26.667 -34.335 1.00 42.50 594 LEU A O 1
ATOM 4936 N N . ILE A 1 595 ? 30.254 26.223 -36.100 1.00 43.69 595 ILE A N 1
ATOM 4937 C CA . ILE A 1 595 ? 31.060 26.988 -37.055 1.00 43.69 595 ILE A CA 1
ATOM 4938 C C . ILE A 1 595 ? 30.445 28.379 -37.210 1.00 43.69 595 ILE A C 1
ATOM 4940 O O . ILE A 1 595 ? 29.388 28.545 -37.814 1.00 43.69 595 ILE A O 1
ATOM 4944 N N . MET A 1 596 ? 31.118 29.384 -36.660 1.00 44.19 596 MET A N 1
ATOM 4945 C CA . MET A 1 596 ? 30.697 30.780 -36.704 1.00 44.19 596 MET A CA 1
ATOM 4946 C C . MET A 1 596 ? 30.836 31.361 -38.126 1.00 44.19 596 MET A C 1
ATOM 4948 O O . MET A 1 596 ? 31.654 30.878 -38.914 1.00 44.19 596 MET A O 1
ATOM 4952 N N . PRO A 1 597 ? 30.111 32.443 -38.475 1.00 38.56 597 PRO A N 1
ATOM 4953 C CA . PRO A 1 597 ? 30.151 33.045 -39.816 1.00 38.56 597 PRO A CA 1
ATOM 4954 C C . PRO A 1 597 ? 31.550 33.467 -40.296 1.00 38.56 597 PRO A C 1
ATOM 4956 O O . PRO A 1 597 ? 31.808 33.502 -41.497 1.00 38.56 597 PRO A O 1
ATOM 4959 N N . ASN A 1 598 ? 32.465 33.749 -39.365 1.00 45.19 598 ASN A N 1
ATOM 4960 C CA . ASN A 1 598 ? 33.870 34.078 -39.626 1.00 45.19 598 ASN A CA 1
ATOM 4961 C C . ASN A 1 598 ? 34.789 32.844 -39.771 1.00 45.19 598 ASN A C 1
ATOM 4963 O O . ASN A 1 598 ? 36.000 33.001 -39.893 1.00 45.19 598 ASN A O 1
ATOM 4967 N N . GLY A 1 599 ? 34.236 31.628 -39.742 1.00 41.03 599 GLY A N 1
ATOM 4968 C CA . GLY A 1 599 ? 34.971 30.365 -39.846 1.00 41.03 599 GLY A CA 1
ATOM 4969 C C . GLY A 1 599 ? 35.540 29.835 -38.526 1.00 41.03 599 GLY A C 1
ATOM 4970 O O . GLY A 1 599 ? 36.189 28.792 -38.536 1.00 41.03 599 GLY A O 1
ATOM 4971 N N . CYS A 1 600 ? 35.307 30.513 -37.397 1.00 40.19 600 CYS A N 1
ATOM 4972 C CA . CYS A 1 600 ? 35.752 30.044 -36.085 1.00 40.19 600 CYS A CA 1
ATOM 4973 C C . CYS A 1 600 ? 34.925 28.833 -35.626 1.00 40.19 600 CYS A C 1
ATOM 4975 O O . CYS A 1 600 ? 33.701 28.859 -35.734 1.00 40.19 600 CYS A O 1
ATOM 4977 N N . ILE A 1 601 ? 35.579 27.790 -35.105 1.00 43.66 601 ILE A N 1
ATOM 4978 C CA . ILE A 1 601 ? 34.911 26.588 -34.586 1.00 43.66 601 ILE A CA 1
ATOM 4979 C C . ILE A 1 601 ? 34.889 26.658 -33.061 1.00 43.66 601 ILE A C 1
ATOM 4981 O O . ILE A 1 601 ? 35.940 26.620 -32.422 1.00 43.66 601 ILE A O 1
ATOM 4985 N N . VAL A 1 602 ? 33.694 26.727 -32.481 1.00 45.25 602 VAL A N 1
ATOM 4986 C CA . VAL A 1 602 ? 33.477 26.654 -31.035 1.00 45.25 602 VAL A CA 1
ATOM 4987 C C . VAL A 1 602 ? 33.011 25.247 -30.694 1.00 45.25 602 VAL A C 1
ATOM 4989 O O . VAL A 1 602 ? 31.961 24.811 -31.159 1.00 45.25 602 VAL A O 1
ATOM 4992 N N . LYS A 1 603 ? 33.799 24.532 -29.888 1.00 45.00 603 LYS A N 1
ATOM 4993 C CA . LYS A 1 603 ? 33.413 23.222 -29.357 1.00 45.00 603 LYS A CA 1
ATOM 4994 C C . LYS A 1 603 ? 32.717 23.416 -28.025 1.00 45.00 603 LYS A C 1
ATOM 4996 O O . LYS A 1 603 ? 33.305 24.005 -27.122 1.00 45.00 603 LYS A O 1
ATOM 5001 N N . THR A 1 604 ? 31.505 22.907 -27.888 1.00 44.28 604 THR A N 1
ATOM 5002 C CA . THR A 1 604 ? 30.771 22.949 -26.620 1.00 44.28 604 THR A CA 1
ATOM 5003 C C . THR A 1 604 ? 30.099 21.610 -26.345 1.00 44.28 604 THR A C 1
ATOM 5005 O O . THR A 1 604 ? 29.894 20.814 -27.263 1.00 44.28 604 THR A O 1
ATOM 5008 N N . SER A 1 605 ? 29.795 21.325 -25.080 1.00 43.06 605 SER A N 1
ATOM 5009 C CA . SER A 1 605 ? 28.904 20.209 -24.762 1.00 43.06 605 SER A CA 1
ATOM 5010 C C . SER A 1 605 ? 27.473 20.631 -25.073 1.00 43.06 605 SER A C 1
ATOM 5012 O O . SER A 1 605 ? 27.127 21.801 -24.916 1.00 43.06 605 SER A O 1
ATOM 5014 N N . PHE A 1 606 ? 26.632 19.702 -25.510 1.00 45.06 606 PHE A N 1
ATOM 5015 C CA . PHE A 1 606 ? 25.231 20.007 -25.780 1.00 45.06 606 PHE A CA 1
ATOM 5016 C C . PHE A 1 606 ? 24.521 20.612 -24.561 1.00 45.06 606 PHE A C 1
ATOM 5018 O O . PHE A 1 606 ? 23.787 21.584 -24.701 1.00 45.06 606 PHE A O 1
ATOM 5025 N N . LYS A 1 607 ? 24.807 20.099 -23.357 1.00 42.62 607 LYS A N 1
ATOM 5026 C CA . LYS A 1 607 ? 24.320 20.677 -22.099 1.00 42.62 607 LYS A CA 1
ATOM 5027 C C . LYS A 1 607 ? 24.706 22.157 -21.955 1.00 42.62 607 LYS A C 1
ATOM 5029 O O . LYS A 1 607 ? 23.847 22.977 -21.673 1.00 42.62 607 LYS A O 1
ATOM 5034 N N . SER A 1 608 ? 25.962 22.499 -22.238 1.00 43.75 608 SER A N 1
ATOM 5035 C CA . SER A 1 608 ? 26.486 23.876 -22.176 1.00 43.75 608 SER A CA 1
ATOM 5036 C C . SER A 1 608 ? 26.070 24.778 -23.346 1.00 43.75 608 SER A C 1
ATOM 5038 O O . SER A 1 608 ? 26.467 25.935 -23.380 1.00 43.75 608 SER A O 1
ATOM 5040 N N . LEU A 1 609 ? 25.385 24.244 -24.360 1.00 43.03 609 LEU A N 1
ATOM 5041 C CA . LEU A 1 609 ? 24.760 25.035 -25.423 1.00 43.03 609 LEU A CA 1
ATOM 5042 C C . LEU A 1 609 ? 23.310 25.405 -25.073 1.00 43.03 609 LEU A C 1
ATOM 5044 O O . LEU A 1 609 ? 22.792 26.388 -25.596 1.00 43.03 609 LEU A O 1
ATOM 5048 N N . VAL A 1 610 ? 22.658 24.565 -24.264 1.00 39.34 610 VAL A N 1
ATOM 5049 C CA . VAL A 1 610 ? 21.273 24.729 -23.799 1.00 39.34 610 VAL A CA 1
ATOM 5050 C C . VAL A 1 610 ? 21.202 25.648 -22.574 1.00 39.34 610 VAL A C 1
ATOM 5052 O O . VAL A 1 610 ? 20.272 26.446 -22.484 1.00 39.34 610 VAL A O 1
ATOM 5055 N N . GLU A 1 611 ? 22.165 25.524 -21.653 1.00 38.38 611 GLU A N 1
ATOM 5056 C CA . GLU A 1 611 ? 22.429 26.477 -20.556 1.00 38.38 611 GLU A CA 1
ATOM 5057 C C . GLU A 1 611 ? 23.001 27.799 -21.086 1.00 38.38 611 GLU A C 1
ATOM 5059 O O . GLU A 1 611 ? 22.569 28.864 -20.583 1.00 38.38 611 GLU A O 1
#

Sequence (611 aa):
MILLLYSERKRIEIGITEIQSEMEPDFWNVLARKSDVINGWTYGCMRVRNTTKTRENFAKIESEYDSLTSYRIRSLTRFTNYVEEGDFFYIFNKAHVELAEQLTALEVLKQNRTNQLNWIMTHNHYFNLFSRLSFEFDVIAFGINGVEETIGELNKDLRTCRFCNKSGRERFRHVSHAIPEAIGNKQLICAEECDECNEKLKEIEENFVHLMDFRRAMYKVRRKDKSYCTTVNGENYTISPDDEGNPILYIKQSTVTDGKSDKYLIKFNHTHPVVDQDIYRALVKIAIDLMPAEKLGYFKDTIKWIRGETDYPIHDALPSVLFKCLPNKDMHEQPMVYLLFRKSDSDNWPYCTALLHTTDVIYQYVIPYATNDNGRYKYDSELEIYRKKMEQYFGGDWEYQQYFSWWYSYIWNYWEVPRNQPNIHILPDSDSIFIQKKGLTDDEDKEYEYNMFEISDFSYKNLHINEERALIRRLAGQINPGERCIMTLAHFSISINIKNGTGNAFFKSKINLNKSTENLSTTIDFCITDMMRIINNPKFVTGDTFGNLIYNIWRMMSQEIDSRIGQKLGIANQFAFLSGITPYSIISHAIVDLIMPNGCIVKTSFKSLVE

Foldseek 3Di:
DWKWKDALVDIDIQDQDFDCPPLVVVVVCCCVPFFAWPDDPDPFKTKGALAPRNLVSLVVSCVVCCVRRVNSSVVVNVVSVVADHRAIMMMGDPVPDDPLQLVLRNQLNLDDSPDPVCSVVSSVVSSVLVVVLVVFWVKDKPCSRVAADEDDDPPLQPAAALQPRDHDSVFQPDWAALAPCLLQAPHGTQSRHGPVNSVLLVQLNVQLSQLCLVVQQQQQQFFPPDQAGDWFAFLFWIWGADPRRHTFIEGALVQFDDDPDLWTWGKTWHDDWHQLLSSVLSVLSSVSRRDHPVQSVQCNVLSCVSSVPPVDPLQAFAEWKKKDFADQSPFDSHKMKMWTAGPDLVDLAARIWMWIGGGRMIIIGGSPRGNSNVRPDRYNVSCVVVVVVVCVSPNDDIDTEGSSGRDIFIWIFIKTGGPDDPSYHHDHCPDPSNVDPPDDPVPDDTRTDHDGDRDPDMDGDDTYIDPPPRLQVVQQVPDPPPDGWGFDDKDWAWEWEDDDQWIKIKIWIWIDTPNDIDIDIDIDTDGNVVLVVVLPPVVPPDDDSPLVVQQVVQLVVQVVVQQVVCVVVVNHPPGRSSNPDGRCPPQQQHWYWYQDPVRDTDTDRSVVVSD

Radius of gyration: 29.14 Å; chains: 1; bounding box: 66×58×82 Å

Secondary structure (DSSP, 8-state):
-EEEEE-SS-EEEEE--S-HHHHHHHHHHHHHHHS-EEEEEETTEEEEE--HHHHHHHHHHHHHHTTTTTTTTHHHHHHHTTSPTT-EEEEEETTT--HHHHHHHHHHHTS-TT-TTTHHHHHHHHHHHHHHHHHHEEEEEESTTSS-EEES--STTT-B-TTT--B-GGG--S-EESS-GGGT-SSEEETT--HHHHHHHHHHHHHHHHHTHHHHHHTTEEPTT--SPPPEEBSSEEEEE-TTSPEEEEEEGGG----SSSEEEEEEEEEEEEEHHHHHHHHHHHHHHHS-GGGGGGGHHHHHHHTT-TTS-TT---PPEEEEEPPGGG-EEEEEEEEEEE--TTS-S-SEEEEEEEETEEEEEE-TT-GGGTT---SGGGSHHHHHHHHHHH-S--EEE-----SEEEEEEEEEEETT-TTEEEE-TT-GGGS--------S----EE--------EEEEEEEESTTHHHHHTTSSS-TT----EEEEEEEEEEEEETTEEEEEEEEEEEETTEEEEEEEEEEEEHHHHHHHHT-TTS-SS-HHHHHHHHHHHHHHHHHHHHHHHHTT-TTT--TTTTS-HHHHHTTPEEEEE-TTSPEEEEEHHHHH-

pLDDT: mean 72.28, std 22.3, range [29.22, 98.31]